Protein AF-A0A133XSH2-F1 (afdb_monomer_lite)

Organism: NCBI:txid1393034

Foldseek 3Di:
DPDDPFFEQFQCSLVVCVVVVHQGQEYFEQNPRHDPVSVVVLVCLQVVVVVVVVVVVVVVVDDDDDDPDDDDPRDRYHYDHDDPPDPDGRVLVVLVVVCVVQPPDAAQAEAEPQQDDDPVSNVVVLVSCLVVVQNFYWYDDPFKIKTKAAPNHHFKDWAAQLLAFWWKFKAAQWAPKFKAKDQKPDGDDRDGHDHRDDPRGGIGRHDRGIMMGTPHHIMIMITGNDDPPPDPDDDDDDDDDDDDDDCPPVVVLVVVLVVLLVLLCVLCVVPDPVLSVVVSVVLVVQQVVVVVVVDDSVVSSVVCPHSNVNSVVSVVVVVVVDPDDDPVVVVVVVVCCVVVVVCPVPLLVVLLVLLVVLLVLLVVLQVQLVLLQCVQPDDDPVSVPDQDDDPDPDGRHHPVSNVRSNVSSVVSNVSSVVSVVVSVVVVVVVVVVVVVVVVVVD

Radius of gyration: 37.98 Å; chains: 1; bounding box: 89×61×126 Å

Sequence (442 aa):
MAKADFVVAVDRGADRLMDIHQIPDAFVGDADTVSSAAYQWLRDKSDEVDKSVESARNSAAVEGDPVEGQHVEGKPVEFALFSPKKDYTDLGLACDFVEQRFTNTTIDLSVCCASAGRADHFLSVFGVLAHYAHLCPILFDDAYECRILSPTGRAAWALDEAAQSHTFSAVALAENTYVSESGFEWNVDNLHLPVLLDRGISNRVMTRSATIRCECGICAAFLHILEHTEGLSDMNTHFDDTNVGVGGADEKLDQQLENYLAEVDHYLRHMPVSEKTDIFSELKSSFYERLRHGQKPQDIIAEMGSPRLLAMQYLGTNVVEHKGFSFKRLLMLVSFYSAAAISWMALIPTTAILSFSMYLSAGISVLAGFLGFLRGFVYLSVLENARIMVFMHEEITGLPALFIGLVFGAVFVVLGMLSWKATIIMVRFFQDQAWRLHHEEM

pLDDT: mean 78.92, std 19.04, range [25.8, 98.69]

Secondary structure (DSSP, 8-state):
----SS-EEETTHHHHHHHTT---SEEEE-SSSS-HHHHHHHHHHHHHHHHHHHHHHHHTTS------------PPPEEEE--TT-SS-HHHHHHHHHHHHTTTS----EEES-SSS-HHHHHHHHHHHHHTGGG--EEE-SSEEEEEE-TTS--EEE--GGGTT-EEEEEESSTTEEEEEESBSS-EEEEEE-BTSSTT-SEEB-STT-EEEEEES-EEEEEE-S-----SS-----------SSTTTHHHHHHHHHHHHHHHHHHTTTS-HHHHHHHHHHHHHHHHHHHHTT--HHHHHHHH--HHHHHHHHHHHHHHH--PPPHHHHHHHHHHHHHHHHHHHHHHHHHHHHHHHHHHHHHHHHHHHHHHHHHTT---HHHHS-----SSSS---SHHHHHHHHHHHHHHHHHHHHHHHHHHHHHHHHHHHHHHHHHH--

Structure (mmCIF, N/CA/C/O backbone):
data_AF-A0A133XSH2-F1
#
_entry.id   AF-A0A133XSH2-F1
#
loop_
_atom_site.group_PDB
_atom_site.id
_atom_site.type_symbol
_atom_site.label_atom_id
_atom_site.label_alt_id
_atom_site.label_comp_id
_atom_site.label_asym_id
_atom_site.label_entity_id
_atom_site.label_seq_id
_atom_site.pdbx_PDB_ins_code
_atom_site.Cartn_x
_atom_site.Cartn_y
_atom_site.Cartn_z
_atom_site.occupancy
_atom_site.B_iso_or_equiv
_atom_site.auth_seq_id
_atom_site.auth_comp_id
_atom_site.auth_asym_id
_atom_site.auth_atom_id
_atom_site.pdbx_PDB_model_num
ATOM 1 N N . MET A 1 1 ? -15.550 -5.358 17.454 1.00 46.16 1 MET A N 1
ATOM 2 C CA . MET A 1 1 ? -15.769 -5.029 16.031 1.00 46.16 1 MET A CA 1
ATOM 3 C C . MET A 1 1 ? -17.219 -4.633 15.832 1.00 46.16 1 MET A C 1
ATOM 5 O O . MET A 1 1 ? -18.084 -5.244 16.454 1.00 46.16 1 MET A O 1
ATOM 9 N N . ALA A 1 2 ? -17.487 -3.615 15.010 1.00 52.50 2 ALA A N 1
ATOM 10 C CA . ALA A 1 2 ? -18.832 -3.396 14.485 1.00 52.50 2 ALA A CA 1
ATOM 11 C C . ALA A 1 2 ? -19.319 -4.685 13.798 1.00 52.50 2 ALA A C 1
ATOM 13 O O . ALA A 1 2 ? -18.508 -5.482 13.322 1.00 52.50 2 ALA A O 1
ATOM 14 N N . LYS A 1 3 ? -20.630 -4.926 13.792 1.00 72.38 3 LYS A N 1
ATOM 15 C CA . LYS A 1 3 ? -21.194 -6.108 13.139 1.00 72.38 3 LYS A CA 1
ATOM 16 C C . LYS A 1 3 ? -20.937 -5.992 11.632 1.00 72.38 3 LYS A C 1
ATOM 18 O O . LYS A 1 3 ? -21.518 -5.122 10.998 1.00 72.38 3 LYS A O 1
ATOM 23 N N . ALA A 1 4 ? -20.045 -6.823 11.097 1.00 85.44 4 ALA A N 1
ATOM 24 C CA . ALA A 1 4 ? -19.811 -6.909 9.661 1.00 85.44 4 ALA A CA 1
ATOM 25 C C . ALA A 1 4 ? -20.980 -7.642 8.990 1.00 85.44 4 ALA A C 1
ATOM 27 O O . ALA A 1 4 ? -21.466 -8.643 9.522 1.00 85.44 4 ALA A O 1
ATOM 28 N N . ASP A 1 5 ? -21.420 -7.146 7.834 1.00 91.56 5 ASP A N 1
ATOM 29 C CA . ASP A 1 5 ? -22.475 -7.785 7.038 1.00 91.56 5 ASP A CA 1
ATOM 30 C C . ASP A 1 5 ? -21.958 -8.988 6.235 1.00 91.56 5 ASP A C 1
ATOM 32 O O . ASP A 1 5 ? -22.734 -9.880 5.889 1.00 91.56 5 ASP A O 1
ATOM 36 N N . PHE A 1 6 ? -20.656 -8.998 5.932 1.00 93.19 6 PHE A N 1
ATOM 37 C CA . PHE A 1 6 ? -19.971 -10.059 5.201 1.00 93.19 6 PHE A CA 1
ATOM 38 C C . PHE A 1 6 ? -18.504 -10.138 5.636 1.00 93.19 6 PHE A C 1
ATOM 40 O O . PHE A 1 6 ? -17.815 -9.117 5.690 1.00 93.19 6 PHE A O 1
ATOM 47 N N . VAL A 1 7 ? -18.021 -11.338 5.950 1.00 94.81 7 VAL A N 1
ATOM 48 C CA . VAL A 1 7 ? -16.677 -11.577 6.491 1.00 94.81 7 VAL A CA 1
ATOM 49 C C . VAL A 1 7 ? -15.854 -12.405 5.511 1.00 94.81 7 VAL A C 1
ATOM 51 O O . VAL A 1 7 ? -16.223 -13.528 5.171 1.00 94.81 7 VAL A O 1
ATOM 54 N N . VAL A 1 8 ? -14.703 -11.871 5.100 1.00 95.19 8 VAL A N 1
ATOM 55 C CA . VAL A 1 8 ? -13.746 -12.560 4.224 1.00 95.19 8 VAL A CA 1
ATOM 56 C C . VAL A 1 8 ? -12.502 -12.941 5.017 1.00 95.19 8 VAL A C 1
ATOM 58 O O . VAL A 1 8 ? -11.818 -12.081 5.568 1.00 95.19 8 VAL A O 1
ATOM 61 N N . ALA A 1 9 ? -12.193 -14.232 5.053 1.00 94.81 9 ALA A N 1
ATOM 62 C CA . ALA A 1 9 ? -10.917 -14.742 5.521 1.00 94.81 9 ALA A CA 1
ATOM 63 C C . ALA A 1 9 ? -9.888 -14.666 4.388 1.00 94.81 9 ALA A C 1
ATOM 65 O O . ALA A 1 9 ? -10.121 -15.213 3.310 1.00 94.81 9 ALA A O 1
ATOM 66 N N . VAL A 1 10 ? -8.750 -14.025 4.646 1.00 93.25 10 VAL A N 1
ATOM 67 C CA . VAL A 1 10 ? -7.626 -13.931 3.704 1.00 93.25 10 VAL A CA 1
ATOM 68 C C . VAL A 1 10 ? -6.399 -14.552 4.351 1.00 93.25 10 VAL A C 1
ATOM 70 O O . VAL A 1 10 ? -6.048 -14.161 5.466 1.00 93.25 10 VAL A O 1
ATOM 73 N N . ASP A 1 11 ? -5.763 -15.516 3.685 1.00 89.62 11 ASP A N 1
ATOM 74 C CA . ASP A 1 11 ? -4.599 -16.247 4.207 1.00 89.62 11 ASP A CA 1
ATOM 75 C C . ASP A 1 11 ? -4.797 -16.686 5.675 1.00 89.62 11 ASP A C 1
ATOM 77 O O . ASP A 1 11 ? -5.862 -17.178 6.064 1.00 89.62 11 ASP A O 1
ATOM 81 N N . ARG A 1 12 ? -3.791 -16.454 6.528 1.00 90.00 12 ARG A N 1
ATOM 82 C CA . ARG A 1 12 ? -3.810 -16.714 7.977 1.00 90.00 12 ARG A CA 1
ATOM 83 C C . ARG A 1 12 ? -4.871 -15.934 8.753 1.00 90.00 12 ARG A C 1
ATOM 85 O O . ARG A 1 12 ? -5.058 -16.178 9.944 1.00 90.00 12 ARG A O 1
ATOM 92 N N . GLY A 1 13 ? -5.601 -15.025 8.111 1.00 90.75 13 GLY A N 1
ATOM 93 C CA . GLY A 1 13 ? -6.844 -14.489 8.661 1.00 90.75 13 GLY A CA 1
ATOM 94 C C . GLY A 1 13 ? -7.845 -15.601 8.996 1.00 90.75 13 GLY A C 1
ATOM 95 O O . GLY A 1 13 ? -8.573 -15.484 9.978 1.00 90.75 13 GLY A O 1
ATOM 96 N N . ALA A 1 14 ? -7.817 -16.721 8.263 1.00 91.69 14 ALA A N 1
ATOM 97 C CA . ALA A 1 14 ? -8.597 -17.915 8.586 1.00 91.69 14 ALA A CA 1
ATOM 98 C C . ALA A 1 14 ? -8.265 -18.488 9.974 1.00 91.69 14 ALA A C 1
ATOM 100 O O . ALA A 1 14 ? -9.175 -18.827 10.728 1.00 91.69 14 ALA A O 1
ATOM 101 N N . ASP A 1 15 ? -6.981 -18.555 10.335 1.00 91.75 15 ASP A N 1
ATOM 102 C CA . ASP A 1 15 ? -6.544 -19.022 11.653 1.00 91.75 15 ASP A CA 1
ATOM 103 C C . ASP A 1 15 ? -7.073 -18.111 12.768 1.00 91.75 15 ASP A C 1
ATOM 105 O O . ASP A 1 15 ? -7.593 -18.589 13.773 1.00 91.75 15 ASP A O 1
ATOM 109 N N . ARG A 1 16 ? -7.032 -16.790 12.557 1.00 91.25 16 ARG A N 1
ATOM 110 C CA . ARG A 1 16 ? -7.549 -15.814 13.530 1.00 91.25 16 ARG A CA 1
ATOM 111 C C . ARG A 1 16 ? -9.050 -15.917 13.732 1.00 91.25 16 ARG A C 1
ATOM 113 O O . ARG A 1 16 ? -9.518 -15.831 14.863 1.00 91.25 16 ARG A O 1
ATOM 120 N N . LEU A 1 17 ? -9.796 -16.129 12.656 1.00 92.06 17 LEU A N 1
ATOM 121 C CA . LEU A 1 17 ? -11.236 -16.345 12.723 1.00 92.06 17 LEU A CA 1
ATOM 122 C C . LEU A 1 17 ? -11.588 -17.666 13.421 1.00 92.06 17 LEU A C 1
ATOM 124 O O . LEU A 1 17 ? -12.532 -17.707 14.212 1.00 92.06 17 LEU A O 1
ATOM 128 N N . MET A 1 18 ? -10.790 -18.716 13.204 1.00 91.38 18 MET A N 1
ATOM 129 C CA . MET A 1 18 ? -10.926 -19.984 13.923 1.00 91.38 18 MET A CA 1
ATOM 130 C C . MET A 1 18 ? -10.692 -19.810 15.432 1.00 91.38 18 MET A C 1
ATOM 132 O O . MET A 1 18 ? -11.494 -20.319 16.221 1.00 91.38 18 MET A O 1
ATOM 136 N N . ASP A 1 19 ? -9.650 -19.066 15.826 1.00 91.19 19 ASP A N 1
ATOM 137 C CA . ASP A 1 19 ? -9.294 -18.797 17.231 1.00 91.19 19 ASP A CA 1
ATOM 138 C C . ASP A 1 19 ? -10.444 -18.132 18.006 1.00 91.19 19 ASP A C 1
ATOM 140 O O . ASP A 1 19 ? -10.671 -18.438 19.176 1.00 91.19 19 ASP A O 1
ATOM 144 N N . ILE A 1 20 ? -11.192 -17.237 17.352 1.00 91.19 20 ILE A N 1
ATOM 145 C CA . ILE A 1 20 ? -12.337 -16.532 17.954 1.00 91.19 20 ILE A CA 1
ATOM 146 C C . ILE A 1 20 ? -13.687 -17.194 17.649 1.00 91.19 20 ILE A C 1
ATOM 148 O O . ILE A 1 20 ? -14.735 -16.641 17.982 1.00 91.19 20 ILE A O 1
ATOM 152 N N . HIS A 1 21 ? -13.673 -18.370 17.016 1.00 89.38 21 HIS A N 1
ATOM 153 C CA . HIS A 1 21 ? -14.860 -19.129 16.616 1.00 89.38 21 HIS A CA 1
ATOM 154 C C . HIS A 1 21 ? -15.852 -18.345 15.736 1.00 89.38 21 HIS A C 1
ATOM 156 O O . HIS A 1 21 ? -17.062 -18.581 15.787 1.00 89.38 21 HIS A O 1
ATOM 162 N N . GLN A 1 22 ? -15.350 -17.433 14.904 1.00 89.81 22 GLN A N 1
ATOM 163 C CA . GLN A 1 22 ? -16.153 -16.675 13.950 1.00 89.81 22 GLN A CA 1
ATOM 164 C C . GLN A 1 22 ? -16.032 -17.302 12.563 1.00 89.81 22 GLN A C 1
ATOM 166 O O . GLN A 1 22 ? -14.970 -17.265 11.959 1.00 89.81 22 GLN A O 1
ATOM 171 N N . ILE A 1 23 ? -17.119 -17.860 12.035 1.00 90.88 23 ILE A N 1
ATOM 172 C CA . ILE A 1 23 ? -17.121 -18.471 10.698 1.00 90.88 23 ILE A CA 1
ATOM 173 C C . ILE A 1 23 ? -17.152 -17.351 9.637 1.00 90.88 23 ILE A C 1
ATOM 175 O O . ILE A 1 23 ? -18.054 -16.512 9.707 1.00 90.88 23 ILE A O 1
ATOM 179 N N . PRO A 1 24 ? -16.200 -17.299 8.683 1.00 93.31 24 PRO A N 1
ATOM 180 C CA . PRO A 1 24 ? -16.261 -16.354 7.569 1.00 93.31 24 PRO A CA 1
ATOM 181 C C . PRO A 1 24 ? -17.342 -16.742 6.557 1.00 93.31 24 PRO A C 1
ATOM 183 O O . PRO A 1 24 ? -17.652 -17.919 6.393 1.00 93.31 24 PRO A O 1
ATOM 186 N N . ASP A 1 25 ? -17.848 -15.767 5.807 1.00 93.62 25 ASP A N 1
ATOM 187 C CA . ASP A 1 25 ? -18.713 -16.027 4.655 1.00 93.62 25 ASP A CA 1
ATOM 188 C C . ASP A 1 25 ? -17.911 -16.512 3.438 1.00 93.62 25 ASP A C 1
ATOM 190 O O . ASP A 1 25 ? -18.409 -17.310 2.645 1.00 93.62 25 ASP A O 1
ATOM 194 N N . ALA A 1 26 ? -16.662 -16.055 3.291 1.00 93.12 26 ALA A N 1
ATOM 195 C CA . ALA A 1 26 ? -15.774 -16.477 2.212 1.00 93.12 26 ALA A CA 1
ATOM 196 C C . ALA A 1 26 ? -14.319 -16.640 2.666 1.00 93.12 26 ALA A C 1
ATOM 198 O O . ALA A 1 26 ? -13.839 -15.915 3.535 1.00 93.12 26 ALA A O 1
ATOM 199 N N . PHE A 1 27 ? -13.600 -17.556 2.024 1.00 93.62 27 PHE A N 1
ATOM 200 C CA . PHE A 1 27 ? -12.149 -17.677 2.083 1.00 93.62 27 PHE A CA 1
ATOM 201 C C . PHE A 1 27 ? -11.543 -17.326 0.721 1.00 93.62 27 PHE A C 1
ATOM 203 O O . PHE A 1 27 ? -11.897 -17.929 -0.296 1.00 93.62 27 PHE A O 1
ATOM 210 N N . VAL A 1 28 ? -10.608 -16.379 0.717 1.00 91.06 28 VAL A N 1
ATOM 211 C CA . VAL A 1 28 ? -9.865 -15.933 -0.464 1.00 91.06 28 VAL A CA 1
ATOM 212 C C . VAL A 1 28 ? -8.384 -16.175 -0.206 1.00 91.06 28 VAL A C 1
ATOM 214 O O . VAL A 1 28 ? -7.825 -15.664 0.762 1.00 91.06 28 VAL A O 1
ATOM 217 N N . GLY A 1 29 ? -7.743 -16.960 -1.064 1.00 87.12 29 GLY A N 1
ATOM 218 C CA . GLY A 1 29 ? -6.316 -17.229 -0.928 1.00 87.12 29 GLY A CA 1
ATOM 219 C C . GLY A 1 29 ? -5.837 -18.390 -1.783 1.00 87.12 29 GLY A C 1
ATOM 220 O O . GLY A 1 29 ? -6.619 -19.038 -2.478 1.00 87.12 29 GLY A O 1
ATOM 221 N N . ASP A 1 30 ? -4.552 -18.711 -1.712 1.00 81.81 30 ASP A N 1
ATOM 222 C CA . ASP A 1 30 ? -4.018 -19.976 -2.248 1.00 81.81 30 ASP A CA 1
ATOM 223 C C . ASP A 1 30 ? -3.947 -21.104 -1.200 1.00 81.81 30 ASP A C 1
ATOM 225 O O . ASP A 1 30 ? -3.683 -22.259 -1.545 1.00 81.81 30 ASP A O 1
ATOM 229 N N . ALA A 1 31 ? -4.263 -20.776 0.058 1.00 81.81 31 ALA A N 1
ATOM 230 C CA . ALA A 1 31 ? -4.275 -21.668 1.212 1.00 81.81 31 ALA A CA 1
ATOM 231 C C . ALA A 1 31 ? -2.913 -22.288 1.576 1.00 81.81 31 ALA A C 1
ATOM 233 O O . ALA A 1 31 ? -2.882 -23.260 2.333 1.00 81.81 31 ALA A O 1
ATOM 234 N N . ASP A 1 32 ? -1.794 -21.749 1.085 1.00 79.75 32 ASP A N 1
ATOM 235 C CA . ASP A 1 32 ? -0.467 -22.297 1.386 1.00 79.75 32 ASP A CA 1
ATOM 236 C C . ASP A 1 32 ? 0.062 -21.872 2.772 1.00 79.75 32 ASP A C 1
ATOM 238 O O . ASP A 1 32 ? 0.813 -22.610 3.417 1.00 79.75 32 ASP A O 1
ATOM 242 N N . THR A 1 33 ? -0.381 -20.712 3.264 1.00 82.62 33 THR A N 1
ATOM 243 C CA . THR A 1 33 ? 0.024 -20.139 4.554 1.00 82.62 33 THR A CA 1
ATOM 244 C C . THR A 1 33 ? -0.918 -20.477 5.708 1.00 82.62 33 THR A C 1
ATOM 246 O O . THR A 1 33 ? -0.522 -20.305 6.869 1.00 82.62 33 THR A O 1
ATOM 249 N N . VAL A 1 34 ? -2.129 -20.951 5.401 1.00 87.38 34 VAL A N 1
ATOM 250 C CA . VAL A 1 34 ? -3.186 -21.315 6.359 1.00 87.38 34 VAL A CA 1
ATOM 251 C C . VAL A 1 34 ? -2.823 -22.611 7.077 1.00 87.38 34 VAL A C 1
ATOM 253 O O . VAL A 1 34 ? -2.323 -23.551 6.455 1.00 87.38 34 VAL A O 1
ATOM 256 N N . SER A 1 35 ? -3.084 -22.711 8.386 1.00 89.12 35 SER A N 1
ATOM 257 C CA . SER A 1 35 ? -2.835 -23.980 9.080 1.00 89.12 35 SER A CA 1
ATOM 258 C C . SER A 1 35 ? -3.748 -25.095 8.567 1.00 89.12 35 SER A C 1
ATOM 260 O O . SER A 1 35 ? -4.901 -24.879 8.190 1.00 89.12 35 SER A O 1
ATOM 262 N N . SER A 1 36 ? -3.266 -26.340 8.613 1.00 88.00 36 SER A N 1
ATOM 263 C CA . SER A 1 36 ? -4.082 -27.496 8.220 1.00 88.00 36 SER A CA 1
ATOM 264 C C . SER A 1 36 ? -5.360 -27.621 9.056 1.00 88.00 36 SER A C 1
ATOM 266 O O . SER A 1 36 ? -6.371 -28.085 8.538 1.00 88.00 36 SER A O 1
ATOM 268 N N . ALA A 1 37 ? -5.324 -27.186 10.322 1.00 90.31 37 ALA A N 1
ATOM 269 C CA . ALA A 1 37 ? -6.485 -27.172 11.206 1.00 90.31 37 ALA A CA 1
ATOM 270 C C . ALA A 1 37 ? -7.528 -26.143 10.748 1.00 90.31 37 ALA A C 1
ATOM 272 O O . ALA A 1 37 ? -8.689 -26.503 10.571 1.00 90.31 37 ALA A O 1
ATOM 273 N N . ALA A 1 38 ? -7.112 -24.901 10.481 1.00 89.75 38 ALA A N 1
ATOM 274 C CA . ALA A 1 38 ? -8.009 -23.858 9.990 1.00 89.75 38 ALA A CA 1
ATOM 275 C C . ALA A 1 38 ? -8.571 -24.193 8.603 1.00 89.75 38 ALA A C 1
ATOM 277 O O . ALA A 1 38 ? -9.764 -24.025 8.360 1.00 89.75 38 ALA A O 1
ATOM 278 N N . TYR A 1 39 ? -7.750 -24.746 7.709 1.00 88.31 39 TYR A N 1
ATOM 279 C CA . TYR A 1 39 ? -8.210 -25.164 6.387 1.00 88.31 39 TYR A CA 1
ATOM 280 C C . TYR A 1 39 ? -9.260 -26.282 6.458 1.00 88.31 39 TYR A C 1
ATOM 282 O O . TYR A 1 39 ? -10.280 -26.213 5.772 1.00 88.31 39 TYR A O 1
ATOM 290 N N . GLN A 1 40 ? -9.040 -27.301 7.300 1.00 89.06 40 GLN A N 1
ATOM 291 C CA . GLN A 1 40 ? -10.029 -28.360 7.534 1.00 89.06 40 GLN A CA 1
ATOM 292 C C . GLN A 1 40 ? -11.305 -27.802 8.159 1.00 89.06 40 GLN A C 1
ATOM 294 O O . GLN A 1 40 ? -12.390 -28.104 7.680 1.00 89.06 40 GLN A O 1
ATOM 299 N N . TRP A 1 41 ? -11.178 -26.921 9.149 1.00 91.25 41 TRP A N 1
ATOM 300 C CA . TRP A 1 41 ? -12.316 -26.261 9.778 1.00 91.25 41 TRP A CA 1
ATOM 301 C C . TRP A 1 41 ? -13.180 -25.488 8.767 1.00 91.25 41 TRP A C 1
ATOM 303 O O . TRP A 1 41 ? -14.401 -25.637 8.776 1.00 91.25 41 TRP A O 1
ATOM 313 N N . LEU A 1 42 ? -12.578 -24.734 7.839 1.00 90.19 42 LEU A N 1
ATOM 314 C CA . LEU A 1 42 ? -13.322 -24.056 6.767 1.00 90.19 42 LEU A CA 1
ATOM 315 C C . LEU A 1 42 ? -14.037 -25.047 5.835 1.00 90.19 42 LEU A C 1
ATOM 317 O O . LEU A 1 42 ? -15.176 -24.805 5.431 1.00 90.19 42 LEU A O 1
ATOM 321 N N . ARG A 1 43 ? -13.384 -26.167 5.490 1.00 88.38 43 ARG A N 1
ATOM 322 C CA . ARG A 1 43 ? -13.971 -27.222 4.647 1.00 88.38 43 ARG A CA 1
ATOM 323 C C . ARG A 1 43 ? -15.151 -27.901 5.327 1.00 88.38 43 ARG A C 1
ATOM 325 O O . ARG A 1 43 ? -16.207 -28.002 4.713 1.00 88.38 43 ARG A O 1
ATOM 332 N N . ASP A 1 44 ? -15.004 -28.265 6.596 1.00 87.44 44 ASP A N 1
ATOM 333 C CA . ASP A 1 44 ? -16.071 -28.875 7.386 1.00 87.44 44 ASP A CA 1
ATOM 334 C C . ASP A 1 44 ? -17.295 -27.955 7.451 1.00 87.44 44 ASP A C 1
ATOM 336 O O . ASP A 1 44 ? -18.422 -28.416 7.287 1.00 87.44 44 ASP A O 1
ATOM 340 N N . LYS A 1 45 ? -17.094 -26.638 7.604 1.00 84.94 45 LYS A N 1
ATOM 341 C CA . LYS A 1 45 ? -18.192 -25.656 7.607 1.00 84.94 45 LYS A CA 1
ATOM 342 C C . LYS A 1 45 ? -18.841 -25.429 6.248 1.00 84.94 45 LYS A C 1
ATOM 344 O O . LYS A 1 45 ? -20.022 -25.098 6.200 1.00 84.94 45 LYS A O 1
ATOM 349 N N . SER A 1 46 ? -18.117 -25.641 5.157 1.00 79.94 46 SER A N 1
ATOM 350 C CA . SER A 1 46 ? -18.699 -25.665 3.813 1.00 79.94 46 SER A CA 1
ATOM 351 C C . SER A 1 46 ? -19.554 -26.930 3.612 1.00 79.94 46 SER A C 1
ATOM 353 O O . SER A 1 46 ? -20.728 -26.842 3.250 1.00 79.94 46 SER A O 1
ATOM 355 N N . ASP A 1 47 ? -19.014 -28.099 3.978 1.00 74.69 47 ASP A N 1
ATOM 356 C CA . ASP A 1 47 ? -19.634 -29.415 3.766 1.00 74.69 47 ASP A CA 1
ATOM 357 C C . ASP A 1 47 ? -20.820 -29.710 4.713 1.00 74.69 47 ASP A C 1
ATOM 359 O O . ASP A 1 47 ? -21.767 -30.409 4.337 1.00 74.69 47 ASP A O 1
ATOM 363 N N . GLU A 1 48 ? -20.782 -29.226 5.962 1.00 68.12 48 GLU A N 1
ATOM 364 C CA . GLU A 1 48 ? -21.881 -29.348 6.939 1.00 68.12 48 GLU A CA 1
ATOM 365 C C . GLU A 1 48 ? -23.168 -28.710 6.401 1.00 68.12 48 GLU A C 1
ATOM 367 O O . GLU A 1 48 ? -24.265 -29.255 6.576 1.00 68.12 48 GLU A O 1
ATOM 372 N N . VAL A 1 49 ? -23.032 -27.584 5.699 1.00 58.06 49 VAL A N 1
ATOM 373 C CA . VAL A 1 49 ? -24.163 -26.854 5.137 1.00 58.06 49 VAL A CA 1
ATOM 374 C C . VAL A 1 49 ? -24.715 -27.565 3.905 1.00 58.06 49 VAL A C 1
ATOM 376 O O . VAL A 1 49 ? -25.929 -27.755 3.839 1.00 58.06 49 VAL A O 1
ATOM 379 N N . ASP A 1 50 ? -23.869 -28.062 2.999 1.00 59.38 50 ASP A N 1
ATOM 380 C CA . ASP A 1 50 ? -24.318 -28.840 1.833 1.00 59.38 50 ASP A CA 1
ATOM 381 C C . ASP A 1 50 ? -25.135 -30.073 2.249 1.00 59.38 50 ASP A C 1
ATOM 383 O O . ASP A 1 50 ? -26.229 -30.310 1.728 1.00 59.38 50 ASP A O 1
ATOM 387 N N . LYS A 1 51 ? -24.683 -30.799 3.280 1.00 59.34 51 LYS A N 1
ATOM 388 C CA . LYS A 1 51 ? -25.425 -31.941 3.844 1.00 59.34 51 LYS A CA 1
ATOM 389 C C . LYS A 1 51 ? -26.743 -31.522 4.498 1.00 59.34 51 LYS A C 1
ATOM 391 O O . LYS A 1 51 ? -27.727 -32.259 4.412 1.00 59.34 51 LYS A O 1
ATOM 396 N N . SER A 1 52 ? -26.792 -30.356 5.145 1.00 58.66 52 SER A N 1
ATOM 397 C CA . SER A 1 52 ? -28.022 -29.823 5.747 1.00 58.66 52 SER A CA 1
ATOM 398 C C . SER A 1 52 ? -29.055 -29.411 4.687 1.00 58.66 52 SER A C 1
ATOM 400 O O . SER A 1 52 ? -30.238 -29.724 4.827 1.00 58.66 52 SER A O 1
ATOM 402 N N . VAL A 1 53 ? -28.606 -28.807 3.581 1.00 57.84 53 VAL A N 1
ATOM 403 C CA . VAL A 1 53 ? -29.436 -28.396 2.440 1.00 57.84 53 VAL A CA 1
ATOM 404 C C . VAL A 1 53 ? -29.940 -29.616 1.671 1.00 57.84 53 VAL A C 1
ATOM 406 O O . VAL A 1 53 ? -31.105 -29.662 1.276 1.00 57.84 53 VAL A O 1
ATOM 409 N N . GLU A 1 54 ? -29.100 -30.635 1.491 1.00 55.72 54 GLU A N 1
ATOM 410 C CA . GLU A 1 54 ? -29.480 -31.898 0.858 1.00 55.72 54 GLU A CA 1
ATOM 411 C C . GLU A 1 54 ? -30.467 -32.699 1.725 1.00 55.72 54 GLU A C 1
ATOM 413 O O . GLU A 1 54 ? -31.467 -33.209 1.220 1.00 55.72 54 GLU A O 1
ATOM 418 N N . SER A 1 55 ? -30.267 -32.723 3.047 1.00 55.78 55 SER A N 1
ATOM 419 C CA . SER A 1 55 ? -31.209 -33.318 4.004 1.00 55.78 55 SER A CA 1
ATOM 420 C C . SER A 1 55 ? -32.561 -32.589 4.025 1.00 55.78 55 SER A C 1
ATOM 422 O O . SER A 1 55 ? -33.602 -33.240 3.951 1.00 55.78 55 SER A O 1
ATOM 424 N N . ALA A 1 56 ? -32.566 -31.248 4.031 1.00 55.41 56 ALA A N 1
ATOM 425 C CA . ALA A 1 56 ? -33.781 -30.429 3.968 1.00 55.41 56 ALA A CA 1
ATOM 426 C C . ALA A 1 56 ? -34.541 -30.582 2.636 1.00 55.41 56 ALA A C 1
ATOM 428 O O . ALA A 1 56 ? -35.771 -30.618 2.608 1.00 55.41 56 ALA A O 1
ATOM 429 N N . ARG A 1 57 ? -33.822 -30.722 1.514 1.00 49.12 57 ARG A N 1
ATOM 430 C CA . ARG A 1 57 ? -34.416 -31.039 0.205 1.00 49.12 57 ARG A CA 1
ATOM 431 C C . ARG A 1 57 ? -35.051 -32.427 0.177 1.00 49.12 57 ARG A C 1
ATOM 433 O O . ARG A 1 57 ? -36.119 -32.589 -0.408 1.00 49.12 57 ARG A O 1
ATOM 440 N N . ASN A 1 58 ? -34.416 -33.405 0.817 1.00 52.66 58 ASN A N 1
ATOM 441 C CA . ASN A 1 58 ? -34.921 -34.774 0.888 1.00 52.66 58 ASN A CA 1
ATOM 442 C C . ASN A 1 58 ? -36.097 -34.924 1.870 1.00 52.66 58 ASN A C 1
ATOM 444 O O . ASN A 1 58 ? -36.963 -35.766 1.646 1.00 52.66 58 ASN A O 1
ATOM 448 N N . SER A 1 59 ? -36.174 -34.101 2.921 1.00 51.97 59 SER A N 1
ATOM 449 C CA . SER A 1 59 ? -37.300 -34.088 3.866 1.00 51.97 59 SER A CA 1
ATOM 450 C C . SER A 1 59 ? -38.507 -33.281 3.371 1.00 51.97 59 SER A C 1
ATOM 452 O O . SER A 1 59 ? -39.636 -33.655 3.668 1.00 51.97 59 SER A O 1
ATOM 454 N N . ALA A 1 60 ? -38.311 -32.254 2.535 1.00 45.75 60 ALA A N 1
ATOM 455 C CA . ALA A 1 60 ? -39.401 -31.512 1.887 1.00 45.75 60 ALA A CA 1
ATOM 456 C C . ALA A 1 60 ? -40.158 -32.315 0.801 1.00 45.75 60 ALA A C 1
ATOM 458 O O . ALA A 1 60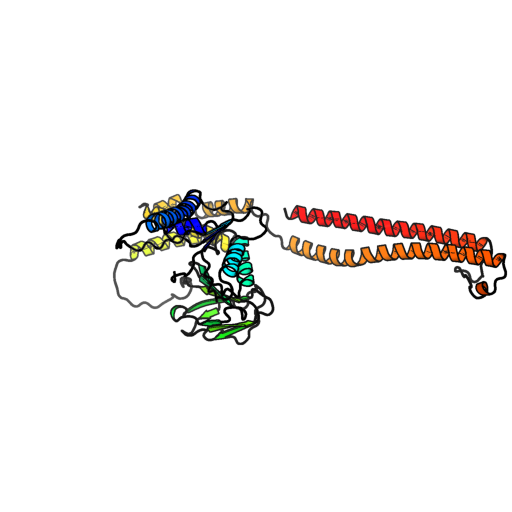 ? -41.178 -31.854 0.289 1.00 45.75 60 ALA A O 1
ATOM 459 N N . ALA A 1 61 ? -39.685 -33.517 0.447 1.00 44.72 61 ALA A N 1
ATOM 460 C CA . ALA A 1 61 ? -40.355 -34.436 -0.476 1.00 44.72 61 ALA A CA 1
ATOM 461 C C . ALA A 1 61 ? -41.405 -35.348 0.200 1.00 44.72 61 ALA A C 1
ATOM 463 O O . ALA A 1 61 ? -42.009 -36.185 -0.472 1.00 44.72 61 ALA A O 1
ATOM 464 N N . VAL A 1 62 ? -41.643 -35.199 1.508 1.00 45.00 62 VAL A N 1
ATOM 465 C CA . VAL A 1 62 ? -42.666 -35.944 2.255 1.00 45.00 62 VAL A CA 1
ATOM 466 C C . VAL A 1 62 ? -43.539 -34.945 3.020 1.00 45.00 62 VAL A C 1
ATOM 468 O O . VAL A 1 62 ? -43.050 -34.209 3.870 1.00 45.00 62 VAL A O 1
ATOM 471 N N . GLU A 1 63 ? -44.829 -34.883 2.681 1.00 35.28 63 GLU A N 1
ATOM 472 C CA . GLU A 1 63 ? -45.821 -34.016 3.335 1.00 35.28 63 GLU A CA 1
ATOM 473 C C . GLU A 1 63 ? -45.956 -34.300 4.845 1.00 35.28 63 GLU A C 1
ATOM 475 O O . GLU A 1 63 ? -46.103 -35.458 5.241 1.00 35.28 63 GLU A O 1
ATOM 480 N N . GLY A 1 64 ? -46.035 -33.235 5.661 1.00 31.03 64 GLY A N 1
ATOM 481 C CA . GLY A 1 64 ? -46.714 -33.255 6.968 1.00 31.03 64 GLY A CA 1
ATOM 482 C C . GLY A 1 64 ? -46.024 -32.520 8.131 1.00 31.03 64 GLY A C 1
ATOM 483 O O . GLY A 1 64 ? -45.188 -33.109 8.801 1.00 31.03 64 GLY A O 1
ATOM 484 N N . ASP A 1 65 ? -46.502 -31.299 8.411 1.00 25.80 65 ASP A N 1
ATOM 485 C CA . ASP A 1 65 ? -46.485 -30.517 9.672 1.00 25.80 65 ASP A CA 1
ATOM 486 C C . ASP A 1 65 ? -45.163 -30.059 10.354 1.00 25.80 65 ASP A C 1
ATOM 488 O O . ASP A 1 65 ? -44.110 -30.681 10.221 1.00 25.80 65 ASP A O 1
ATOM 492 N N . PRO A 1 66 ? -45.189 -28.901 11.066 1.00 30.31 66 PRO A N 1
ATOM 493 C CA . PRO A 1 66 ? -44.001 -28.094 11.333 1.00 30.31 66 PRO A CA 1
ATOM 494 C C . PRO A 1 66 ? -43.243 -28.552 12.581 1.00 30.31 66 PRO A C 1
ATOM 496 O O . PRO A 1 66 ? -43.801 -28.668 13.672 1.00 30.31 66 PRO A O 1
ATOM 499 N N . VAL A 1 67 ? -41.931 -28.731 12.432 1.00 31.92 67 VAL A N 1
ATOM 500 C CA . VAL A 1 67 ? -41.006 -28.893 13.556 1.00 31.92 67 VAL A CA 1
ATOM 501 C C . VAL A 1 67 ? -40.507 -27.510 13.965 1.00 31.92 67 VAL A C 1
ATOM 503 O O . VAL A 1 67 ? -39.738 -26.869 13.252 1.00 31.92 67 VAL A O 1
ATOM 506 N N . GLU A 1 68 ? -40.964 -27.051 15.126 1.00 35.81 68 GLU A N 1
ATOM 507 C CA . GLU A 1 68 ? -40.426 -25.887 15.822 1.00 35.81 68 GLU A CA 1
ATOM 508 C C . GLU A 1 68 ? -39.036 -26.264 16.367 1.00 35.81 68 GLU A C 1
ATOM 510 O O . GLU A 1 68 ? -38.900 -27.037 17.316 1.00 35.81 68 GLU A O 1
ATOM 515 N N . GLY A 1 69 ? -37.987 -25.791 15.690 1.00 28.06 69 GLY A N 1
ATOM 516 C CA . GLY A 1 69 ? -36.590 -26.109 15.971 1.00 28.06 69 GLY A CA 1
ATOM 517 C C . GLY A 1 69 ? -35.694 -24.916 15.646 1.00 28.06 69 GLY A C 1
ATOM 518 O O . GLY A 1 69 ? -35.859 -24.256 14.626 1.00 28.06 69 GLY A O 1
ATOM 519 N N . GLN A 1 70 ? -34.795 -24.613 16.574 1.00 30.06 70 GLN A N 1
ATOM 520 C CA . GLN A 1 70 ? -33.948 -23.424 16.663 1.00 30.06 70 GLN A CA 1
ATOM 521 C C . GLN A 1 70 ? -33.238 -23.039 15.350 1.00 30.06 70 GLN A C 1
ATOM 523 O O . GLN A 1 70 ? -32.628 -23.876 14.689 1.00 30.06 70 GLN A O 1
ATOM 528 N N . HIS A 1 71 ? -33.274 -21.741 15.019 1.00 29.91 71 HIS A N 1
ATOM 529 C CA . HIS A 1 71 ? -32.465 -21.126 13.963 1.00 29.91 71 HIS A CA 1
ATOM 530 C C . HIS A 1 71 ? -30.970 -21.399 14.191 1.00 29.91 71 HIS A C 1
ATOM 532 O O . HIS A 1 71 ? -30.372 -20.855 15.118 1.00 29.91 71 HIS A O 1
ATOM 538 N N . VAL A 1 72 ? -30.361 -22.177 13.299 1.00 39.34 72 VAL A N 1
ATOM 539 C CA . VAL A 1 72 ? -28.925 -22.120 13.012 1.00 39.34 72 VAL A CA 1
ATOM 540 C C . VAL A 1 72 ? -28.808 -21.770 11.530 1.00 39.34 72 VAL A C 1
ATOM 542 O O . VAL A 1 72 ? -28.745 -22.644 10.672 1.00 39.34 72 VAL A O 1
ATOM 545 N N . GLU A 1 73 ? -28.875 -20.476 11.212 1.00 36.41 73 GLU A N 1
ATOM 546 C CA . GLU A 1 73 ? -28.543 -19.976 9.874 1.00 36.41 73 GLU A CA 1
ATOM 547 C C . GLU A 1 73 ? -27.018 -20.025 9.704 1.00 36.41 73 GLU A C 1
ATOM 549 O O . GLU A 1 73 ? -26.312 -19.085 10.056 1.00 36.41 73 GLU A O 1
ATOM 554 N N . GLY A 1 74 ? -26.492 -21.141 9.202 1.00 48.09 74 GLY A N 1
ATOM 555 C CA . GLY A 1 74 ? -25.120 -21.218 8.701 1.00 48.09 74 GLY A CA 1
ATOM 556 C C . GLY A 1 74 ? -25.144 -21.186 7.179 1.00 48.09 74 GLY A C 1
ATOM 557 O O . GLY A 1 74 ? -25.571 -22.157 6.561 1.00 48.09 74 GLY A O 1
ATOM 558 N N . LYS A 1 75 ? -24.728 -20.077 6.559 1.00 59.34 75 LYS A N 1
ATOM 559 C CA . LYS A 1 75 ? -24.422 -20.068 5.119 1.00 59.34 75 LYS A CA 1
ATOM 560 C C . LYS A 1 75 ? -23.126 -20.863 4.885 1.00 59.34 75 LYS A C 1
ATOM 562 O O . LYS A 1 75 ? -22.254 -20.827 5.754 1.00 59.34 75 LYS A O 1
ATOM 567 N N . PRO A 1 76 ? -22.989 -21.587 3.759 1.00 77.88 76 PRO A N 1
ATOM 568 C CA . PRO A 1 76 ? -21.751 -22.297 3.454 1.00 77.88 76 PRO A CA 1
ATOM 569 C C . PRO A 1 76 ? -20.621 -21.289 3.229 1.00 77.88 76 PRO A C 1
ATOM 571 O O . PRO A 1 76 ? -20.848 -20.245 2.615 1.00 77.88 76 PRO A O 1
ATOM 574 N N . VAL A 1 77 ? -19.410 -21.621 3.687 1.00 84.69 77 VAL A N 1
ATOM 575 C CA . VAL A 1 77 ? -18.215 -20.817 3.393 1.00 84.69 77 VAL A CA 1
ATOM 576 C C . VAL A 1 77 ? -17.910 -20.917 1.898 1.00 84.69 77 VAL A C 1
ATOM 578 O O . VAL A 1 77 ? -17.689 -22.018 1.380 1.00 84.69 77 VAL A O 1
ATOM 581 N N . GLU A 1 78 ? -17.892 -19.776 1.209 1.00 89.81 78 GLU A N 1
ATOM 582 C CA . GLU A 1 78 ? -17.517 -19.663 -0.202 1.00 89.81 78 GLU A CA 1
ATOM 583 C C . GLU A 1 78 ? -15.988 -19.711 -0.358 1.00 89.81 78 GLU A C 1
ATOM 585 O O . GLU A 1 78 ? -15.257 -19.111 0.423 1.00 89.81 78 GLU A O 1
ATOM 590 N N . PHE A 1 79 ? -15.476 -20.415 -1.370 1.00 87.50 79 PHE A N 1
ATOM 591 C CA . PHE A 1 79 ? -14.033 -20.516 -1.620 1.00 87.50 79 PHE A CA 1
ATOM 592 C C . PHE A 1 79 ? -13.651 -19.849 -2.942 1.00 87.50 79 PHE A C 1
ATOM 594 O O . PHE A 1 79 ? -14.053 -20.312 -4.010 1.00 87.50 79 PHE A O 1
ATOM 601 N N . ALA A 1 80 ? -12.782 -18.842 -2.872 1.00 86.81 80 ALA A N 1
ATOM 602 C CA . ALA A 1 80 ? -12.075 -18.274 -4.014 1.00 86.81 80 ALA A CA 1
ATOM 603 C C . ALA A 1 80 ? -10.591 -18.660 -3.921 1.00 86.81 80 ALA A C 1
ATOM 605 O O . ALA A 1 80 ? -9.789 -17.989 -3.269 1.00 86.81 80 ALA A O 1
ATOM 606 N N . LEU A 1 81 ? -10.244 -19.796 -4.535 1.00 85.75 81 LEU A N 1
ATOM 607 C CA . LEU A 1 81 ? -8.891 -20.353 -4.490 1.00 85.75 81 LEU A CA 1
ATOM 608 C C . LEU A 1 81 ? -8.059 -19.923 -5.696 1.00 85.75 81 LEU A C 1
ATOM 610 O O . LEU A 1 81 ? -8.485 -20.075 -6.843 1.00 85.75 81 LEU A O 1
ATOM 614 N N . PHE A 1 82 ? -6.840 -19.468 -5.426 1.00 81.44 82 PHE A N 1
ATOM 615 C CA . PHE A 1 82 ? -5.897 -19.010 -6.442 1.00 81.44 82 PHE A CA 1
ATOM 616 C C . PHE A 1 82 ? -4.607 -19.838 -6.441 1.00 81.44 82 PHE A C 1
ATOM 618 O O . PHE A 1 82 ? -4.318 -20.595 -5.521 1.00 81.44 82 PHE A O 1
ATOM 625 N N . SER A 1 83 ? -3.827 -19.728 -7.518 1.00 74.75 83 SER A N 1
ATOM 626 C CA . SER A 1 83 ? -2.523 -20.396 -7.630 1.00 74.75 83 SER A CA 1
ATOM 627 C C . SER A 1 83 ? -1.469 -19.682 -6.774 1.00 74.75 83 SER A C 1
ATOM 629 O O . SER A 1 83 ? -1.346 -18.472 -6.928 1.00 74.75 83 SER A O 1
ATOM 631 N N . PRO A 1 84 ? -0.598 -20.384 -6.025 1.00 65.81 84 PRO A N 1
ATOM 632 C CA . PRO A 1 84 ? 0.514 -19.752 -5.300 1.00 65.81 84 PRO A CA 1
ATOM 633 C C . PRO A 1 84 ? 1.536 -19.020 -6.189 1.00 65.81 84 PRO A C 1
ATOM 635 O O . PRO A 1 84 ? 2.372 -18.265 -5.712 1.00 65.81 84 PRO A O 1
ATOM 638 N N . LYS A 1 85 ? 1.513 -19.258 -7.508 1.00 64.06 85 LYS A N 1
ATOM 639 C CA . LYS A 1 85 ? 2.417 -18.627 -8.493 1.00 64.06 85 LYS A CA 1
ATOM 640 C C . LYS A 1 85 ? 1.790 -17.415 -9.191 1.00 64.06 85 LYS A C 1
ATOM 642 O O . LYS A 1 85 ? 2.108 -17.143 -10.345 1.00 64.06 85 LYS A O 1
ATOM 647 N N . LYS A 1 86 ? 0.814 -16.786 -8.546 1.00 76.69 86 LYS A N 1
ATOM 648 C CA . LYS A 1 86 ? 0.111 -15.598 -9.036 1.00 76.69 86 LYS A CA 1
ATOM 649 C C . LYS A 1 86 ? 0.945 -14.338 -8.777 1.00 76.69 86 LYS A C 1
ATOM 651 O O . LYS A 1 86 ? 1.660 -14.267 -7.784 1.00 76.69 86 LYS A O 1
ATOM 656 N N . ASP A 1 87 ? 0.788 -13.328 -9.629 1.00 77.94 87 ASP A N 1
ATOM 657 C CA . ASP A 1 87 ? 1.501 -12.044 -9.514 1.00 77.94 87 ASP A CA 1
ATOM 658 C C . ASP A 1 87 ? 0.703 -10.991 -8.709 1.00 77.94 87 ASP A C 1
ATOM 660 O O . ASP A 1 87 ? 0.843 -9.788 -8.926 1.00 77.94 87 ASP A O 1
ATOM 664 N N . TYR A 1 88 ? -0.162 -11.436 -7.788 1.00 80.38 88 TYR A N 1
ATOM 665 C CA . TYR A 1 88 ? -1.057 -10.585 -6.993 1.00 80.38 88 TYR A CA 1
ATOM 666 C C . TYR A 1 88 ? -1.071 -11.017 -5.525 1.00 80.38 88 TYR A C 1
ATOM 668 O O . TYR A 1 88 ? -0.984 -12.208 -5.227 1.00 80.38 88 TYR A O 1
ATOM 676 N N . THR A 1 89 ? -1.221 -10.055 -4.611 1.00 88.06 89 THR A N 1
ATOM 677 C CA . THR A 1 89 ? -1.400 -10.341 -3.180 1.00 88.06 89 THR A CA 1
ATOM 678 C C . THR A 1 89 ? -2.815 -10.842 -2.900 1.00 88.06 89 THR A C 1
ATOM 680 O O . THR A 1 89 ? -3.773 -10.418 -3.551 1.00 88.06 89 THR A O 1
ATOM 683 N N . ASP A 1 90 ? -2.973 -11.698 -1.892 1.00 88.94 90 ASP A N 1
ATOM 684 C CA . ASP A 1 90 ? -4.285 -12.233 -1.508 1.00 88.94 90 ASP A CA 1
ATOM 685 C C . ASP A 1 90 ? -5.251 -11.156 -1.001 1.00 88.94 90 ASP A C 1
ATOM 687 O O . ASP A 1 90 ? -6.446 -11.226 -1.279 1.00 88.94 90 ASP A O 1
ATOM 691 N N . LEU A 1 91 ? -4.743 -10.087 -0.372 1.00 93.38 91 LEU A N 1
ATOM 692 C CA . LEU A 1 91 ? -5.554 -8.909 -0.040 1.00 93.38 91 LEU A CA 1
ATOM 693 C C . LEU A 1 91 ? -6.115 -8.220 -1.296 1.00 93.38 91 LEU A C 1
ATOM 695 O O . LEU A 1 91 ? -7.275 -7.813 -1.303 1.00 93.38 91 LEU A O 1
ATOM 699 N N . GLY A 1 92 ? -5.311 -8.091 -2.357 1.00 92.75 92 GLY A N 1
ATOM 700 C CA . GLY A 1 92 ? -5.768 -7.525 -3.628 1.00 92.75 92 GLY A CA 1
ATOM 701 C C . GLY A 1 92 ? -6.874 -8.369 -4.258 1.00 92.75 92 GLY A C 1
ATOM 702 O O . GLY A 1 92 ? -7.914 -7.835 -4.631 1.00 92.75 92 GLY A O 1
ATOM 703 N N . LEU A 1 93 ? -6.693 -9.692 -4.267 1.00 91.69 93 LEU A N 1
ATOM 704 C CA . LEU A 1 93 ? -7.694 -10.640 -4.769 1.00 91.69 93 LEU A CA 1
ATOM 705 C C . LEU A 1 93 ? -8.970 -10.647 -3.926 1.00 91.69 93 LEU A C 1
ATOM 707 O O . LEU A 1 93 ? -10.059 -10.848 -4.457 1.00 91.69 93 LEU A O 1
ATOM 711 N N . ALA A 1 94 ? -8.857 -10.410 -2.619 1.00 94.31 94 ALA A N 1
ATOM 712 C CA . ALA A 1 94 ? -10.015 -10.277 -1.746 1.00 94.31 94 ALA A CA 1
ATOM 713 C C . ALA A 1 94 ? -10.812 -9.007 -2.064 1.00 94.31 94 ALA A C 1
ATOM 715 O O . ALA A 1 94 ? -12.041 -9.048 -2.070 1.00 94.31 94 ALA A O 1
ATOM 716 N N . CYS A 1 95 ? -10.134 -7.901 -2.388 1.00 95.06 95 CYS A N 1
ATOM 717 C CA . CYS A 1 95 ? -10.795 -6.680 -2.847 1.00 95.06 95 CYS A CA 1
ATOM 718 C C . CYS A 1 95 ? -11.511 -6.904 -4.190 1.00 95.06 95 CYS A C 1
ATOM 720 O O . CYS A 1 95 ? -12.688 -6.562 -4.300 1.00 95.06 95 CYS A O 1
ATOM 722 N N . ASP A 1 96 ? -10.852 -7.557 -5.156 1.00 93.12 96 ASP A N 1
ATOM 723 C CA . ASP A 1 96 ? -11.458 -7.955 -6.437 1.00 93.12 96 ASP A CA 1
ATOM 724 C C . ASP A 1 96 ? -12.704 -8.827 -6.230 1.00 93.12 96 ASP A C 1
ATOM 726 O O . ASP A 1 96 ? -13.758 -8.596 -6.827 1.00 93.12 96 ASP A O 1
ATOM 730 N N . PHE A 1 97 ? -12.593 -9.835 -5.361 1.00 92.62 97 PHE A N 1
ATOM 731 C CA . PHE A 1 97 ? -13.688 -10.738 -5.024 1.00 92.62 97 PHE A CA 1
ATOM 732 C C . PHE A 1 97 ? -14.886 -9.968 -4.456 1.00 92.62 97 PHE A C 1
ATOM 734 O O . PHE A 1 97 ? -16.013 -10.140 -4.924 1.00 92.62 97 PHE A O 1
ATOM 741 N N . VAL A 1 98 ? -14.650 -9.083 -3.484 1.00 93.50 98 VAL A N 1
ATOM 742 C CA . VAL A 1 98 ? -15.696 -8.271 -2.848 1.00 93.50 98 VAL A CA 1
ATOM 743 C C . VAL A 1 98 ? -16.350 -7.315 -3.852 1.00 93.50 98 VAL A C 1
ATOM 745 O O . VAL A 1 98 ? -17.578 -7.226 -3.897 1.00 93.50 98 VAL A O 1
ATOM 748 N N . GLU A 1 99 ? -15.571 -6.644 -4.698 1.00 91.31 99 GLU A N 1
ATOM 749 C CA . GLU A 1 99 ? -16.091 -5.722 -5.715 1.00 91.31 99 GLU A CA 1
ATOM 750 C C . GLU A 1 99 ? -16.991 -6.433 -6.739 1.00 91.31 99 GLU A C 1
ATOM 752 O O . GLU A 1 99 ? -18.098 -5.973 -7.050 1.00 91.31 99 GLU A O 1
ATOM 757 N N . GLN A 1 100 ? -16.552 -7.591 -7.235 1.00 90.00 100 GLN A N 1
ATOM 758 C CA . GLN A 1 100 ? -17.335 -8.402 -8.169 1.00 90.00 100 GLN A CA 1
ATOM 759 C C . GLN A 1 100 ? -18.600 -8.958 -7.511 1.00 90.00 100 GLN A C 1
ATOM 761 O O . GLN A 1 100 ? -19.650 -9.057 -8.148 1.00 90.00 100 GLN A O 1
ATOM 766 N N . ARG A 1 101 ? -18.523 -9.304 -6.224 1.00 89.94 101 ARG A N 1
ATOM 767 C CA . ARG A 1 101 ? -19.636 -9.890 -5.474 1.00 89.94 101 ARG A CA 1
ATOM 768 C C . ARG A 1 101 ? -20.740 -8.886 -5.158 1.00 89.94 101 ARG A C 1
ATOM 770 O O . ARG A 1 101 ? -21.917 -9.263 -5.164 1.00 89.94 101 ARG A O 1
ATOM 777 N N . PHE A 1 102 ? -20.367 -7.643 -4.864 1.00 91.69 102 PHE A N 1
ATOM 778 C CA . PHE A 1 102 ? -21.261 -6.579 -4.401 1.00 91.69 102 PHE A CA 1
ATOM 779 C C . PHE A 1 102 ? -21.318 -5.404 -5.385 1.00 91.69 102 PHE A C 1
ATOM 781 O O . PHE A 1 102 ? -21.344 -4.235 -5.000 1.00 91.69 102 PHE A O 1
ATOM 788 N N . THR A 1 103 ? -21.380 -5.706 -6.683 1.00 87.75 103 THR A N 1
ATOM 789 C CA . THR A 1 103 ? -21.468 -4.687 -7.735 1.00 87.75 103 THR A CA 1
ATOM 790 C C . THR A 1 103 ? -22.660 -3.745 -7.516 1.00 87.75 103 THR A C 1
ATOM 792 O O . THR A 1 103 ? -23.763 -4.181 -7.185 1.00 87.75 103 THR A O 1
ATOM 795 N N . ASN A 1 104 ? -22.454 -2.443 -7.743 1.00 85.75 104 ASN A N 1
ATOM 796 C CA . ASN A 1 104 ? -23.440 -1.369 -7.528 1.00 85.75 104 ASN A CA 1
ATOM 797 C C . ASN A 1 104 ? -23.915 -1.201 -6.072 1.00 85.75 104 ASN A C 1
ATOM 799 O O . ASN A 1 104 ? -24.947 -0.572 -5.837 1.00 85.75 104 ASN A O 1
ATOM 803 N N . THR A 1 105 ? -23.181 -1.747 -5.103 1.00 90.19 105 THR A N 1
ATOM 804 C CA . THR A 1 105 ? -23.427 -1.529 -3.675 1.00 90.19 105 THR A CA 1
ATOM 805 C C . THR A 1 105 ? -22.322 -0.646 -3.111 1.00 90.19 105 THR A C 1
ATOM 807 O O . THR A 1 105 ? -21.160 -0.796 -3.480 1.00 90.19 105 THR A O 1
ATOM 810 N N . THR A 1 106 ? -22.667 0.287 -2.225 1.00 89.94 106 THR A N 1
ATOM 811 C CA . THR A 1 106 ? -21.656 1.024 -1.459 1.00 89.94 106 THR A CA 1
ATOM 812 C C . THR A 1 106 ? -21.040 0.081 -0.435 1.00 89.94 106 THR A C 1
ATOM 814 O O . THR A 1 106 ? -21.764 -0.516 0.359 1.00 89.94 106 THR A O 1
ATOM 817 N N . ILE A 1 107 ? -19.717 -0.049 -0.458 1.00 94.19 107 ILE A N 1
ATOM 818 C CA . ILE A 1 107 ? -18.966 -0.926 0.440 1.00 94.19 107 ILE A CA 1
ATOM 819 C C . ILE A 1 107 ? -18.183 -0.056 1.422 1.00 94.19 107 ILE A C 1
ATOM 821 O O . ILE A 1 107 ? -17.555 0.919 1.013 1.00 94.19 107 ILE A O 1
ATOM 825 N N . ASP A 1 108 ? -18.223 -0.426 2.702 1.00 93.94 108 ASP A N 1
ATOM 826 C CA . ASP A 1 108 ? -17.337 0.089 3.745 1.00 93.94 108 ASP A CA 1
ATOM 827 C C . ASP A 1 108 ? -16.350 -1.023 4.132 1.00 93.94 108 ASP A C 1
ATOM 829 O O . ASP A 1 108 ? -16.598 -1.825 5.036 1.00 93.94 108 ASP A O 1
ATOM 833 N N . LEU A 1 109 ? -15.237 -1.113 3.400 1.00 96.44 109 LEU A N 1
ATOM 834 C CA . LEU A 1 109 ? -14.259 -2.187 3.570 1.00 96.44 109 LEU A CA 1
ATOM 835 C C . LEU A 1 109 ? -13.469 -2.011 4.874 1.00 96.44 109 LEU A C 1
ATOM 837 O O . LEU A 1 109 ? -12.682 -1.078 5.008 1.00 96.44 109 LEU A O 1
ATOM 841 N N . SER A 1 110 ? -13.636 -2.939 5.816 1.00 96.06 110 SER A N 1
ATOM 842 C CA . SER A 1 110 ? -12.824 -3.010 7.038 1.00 96.06 110 SER A CA 1
ATOM 843 C C . SER A 1 110 ? -11.741 -4.075 6.893 1.00 96.06 110 SER A C 1
ATOM 845 O O . SER A 1 110 ? -12.042 -5.234 6.617 1.00 96.06 110 SER A O 1
ATOM 847 N N . VAL A 1 111 ? -10.486 -3.683 7.092 1.00 95.56 111 VAL A N 1
ATOM 848 C CA . VAL A 1 111 ? -9.301 -4.537 6.978 1.00 95.56 111 VAL A CA 1
ATOM 849 C C . VAL A 1 111 ? -8.612 -4.603 8.333 1.00 95.56 111 VAL A C 1
ATOM 851 O O . VAL A 1 111 ? -8.413 -3.584 8.991 1.00 95.56 111 VAL A O 1
ATOM 854 N N . CYS A 1 112 ? -8.244 -5.804 8.762 1.00 92.38 112 CYS A N 1
ATOM 855 C CA . CYS A 1 112 ? -7.551 -6.046 10.025 1.00 92.38 112 CYS A CA 1
ATOM 856 C C . CYS A 1 112 ? -6.393 -7.017 9.794 1.00 92.38 112 CYS A C 1
ATOM 858 O O . CYS A 1 112 ? -6.365 -7.720 8.784 1.00 92.38 112 CYS A O 1
ATOM 860 N N . CYS A 1 113 ? -5.445 -7.068 10.733 1.00 87.31 113 CYS A N 1
ATOM 861 C CA . CYS A 1 113 ? -4.294 -7.979 10.677 1.00 87.31 113 CYS A CA 1
ATOM 862 C C . CYS A 1 113 ? -3.427 -7.829 9.407 1.00 87.31 113 CYS A C 1
ATOM 864 O O . CYS A 1 113 ? -2.768 -8.782 8.997 1.00 87.31 113 CYS A O 1
ATOM 866 N N . ALA A 1 114 ? -3.413 -6.640 8.794 1.00 88.88 114 ALA A N 1
ATOM 867 C CA . ALA A 1 114 ? -2.671 -6.352 7.560 1.00 88.88 114 ALA A CA 1
ATOM 868 C C . ALA A 1 114 ? -1.421 -5.472 7.794 1.00 88.88 114 ALA A C 1
ATOM 870 O O . ALA A 1 114 ? -0.710 -5.117 6.861 1.00 88.88 114 ALA A O 1
ATOM 871 N N . SER A 1 115 ? -1.153 -5.107 9.043 1.00 79.81 115 SER A N 1
ATOM 872 C CA . SER A 1 115 ? -0.178 -4.091 9.458 1.00 79.81 115 SER A CA 1
ATOM 873 C C . SER A 1 115 ? 1.159 -4.643 9.973 1.00 79.81 115 SER A C 1
ATOM 875 O O . SER A 1 115 ? 2.107 -3.883 10.155 1.00 79.81 115 SER A O 1
ATOM 877 N N . ALA A 1 116 ? 1.253 -5.953 10.214 1.00 72.62 116 ALA A N 1
ATOM 878 C CA . ALA A 1 116 ? 2.392 -6.589 10.876 1.00 72.62 116 ALA A CA 1
ATOM 879 C C . ALA A 1 116 ? 3.195 -7.515 9.944 1.00 72.62 116 ALA A C 1
ATOM 881 O O . ALA A 1 116 ? 2.724 -7.954 8.894 1.00 72.62 116 ALA A O 1
ATOM 882 N N . GLY A 1 117 ? 4.409 -7.874 10.369 1.00 77.75 117 GLY A N 1
ATOM 883 C CA . GLY A 1 117 ? 5.276 -8.812 9.658 1.00 77.75 117 GLY A CA 1
ATOM 884 C C . GLY A 1 117 ? 6.306 -8.106 8.781 1.00 77.75 117 GLY A C 1
ATOM 885 O O . GLY A 1 117 ? 7.069 -7.273 9.262 1.00 77.75 117 GLY A O 1
ATOM 886 N N . ARG A 1 118 ? 6.386 -8.481 7.501 1.00 81.06 118 ARG A N 1
ATOM 887 C CA . ARG A 1 118 ? 7.404 -7.936 6.596 1.00 81.06 118 ARG A CA 1
ATOM 888 C C . ARG A 1 118 ? 7.046 -6.516 6.149 1.00 81.06 118 ARG A C 1
ATOM 890 O O . ARG A 1 118 ? 5.920 -6.260 5.727 1.00 81.06 118 ARG A O 1
ATOM 897 N N . ALA A 1 119 ? 8.025 -5.614 6.178 1.00 86.25 119 ALA A N 1
ATOM 898 C CA . ALA A 1 119 ? 7.823 -4.200 5.860 1.00 86.25 119 ALA A CA 1
ATOM 899 C C . ALA A 1 119 ? 7.334 -3.949 4.420 1.00 86.25 119 ALA A C 1
ATOM 901 O O . ALA A 1 119 ? 6.533 -3.047 4.187 1.00 86.25 119 ALA A O 1
ATOM 902 N N . ASP A 1 120 ? 7.778 -4.754 3.455 1.00 83.75 120 ASP A N 1
ATOM 903 C CA . ASP A 1 120 ? 7.337 -4.671 2.060 1.00 83.75 120 ASP A CA 1
ATOM 904 C C . ASP A 1 120 ? 5.866 -5.077 1.892 1.00 83.75 120 ASP A C 1
ATOM 906 O O . ASP A 1 120 ? 5.117 -4.400 1.188 1.00 83.75 120 ASP A O 1
ATOM 910 N N . HIS A 1 121 ? 5.426 -6.123 2.600 1.00 84.62 121 HIS A N 1
ATOM 911 C CA . HIS A 1 121 ? 4.015 -6.510 2.646 1.00 84.62 121 HIS A CA 1
ATOM 912 C C . HIS A 1 121 ? 3.168 -5.402 3.273 1.00 84.62 121 HIS A C 1
ATOM 914 O O . HIS A 1 121 ? 2.172 -4.998 2.675 1.00 84.62 121 HIS A O 1
ATOM 920 N N . PHE A 1 122 ? 3.590 -4.865 4.419 1.00 89.31 122 PHE A N 1
ATOM 921 C CA . PHE A 1 122 ? 2.875 -3.775 5.080 1.00 89.31 122 PHE A CA 1
ATOM 922 C C . PHE A 1 122 ? 2.731 -2.544 4.174 1.00 89.31 122 PHE A C 1
ATOM 924 O O . PHE A 1 122 ? 1.632 -2.018 4.011 1.00 89.31 122 PHE A O 1
ATOM 931 N N . LEU A 1 123 ? 3.808 -2.119 3.508 1.00 91.69 123 LEU A N 1
ATOM 932 C CA . LEU A 1 123 ? 3.747 -0.995 2.574 1.00 91.69 123 LEU A CA 1
ATOM 933 C C . LEU A 1 123 ? 2.800 -1.276 1.395 1.00 91.69 123 LEU A C 1
ATOM 935 O O . LEU A 1 123 ? 2.050 -0.390 0.979 1.00 91.69 123 LEU A O 1
ATOM 939 N N . SER A 1 124 ? 2.803 -2.508 0.874 1.00 92.12 124 SER A N 1
ATOM 940 C CA . SER A 1 124 ? 1.937 -2.901 -0.243 1.00 92.12 124 SER A CA 1
ATOM 941 C C . SER A 1 124 ? 0.445 -2.786 0.082 1.00 92.12 124 SER A C 1
ATOM 943 O O . SER A 1 124 ? -0.340 -2.481 -0.815 1.00 92.12 124 SER A O 1
ATOM 945 N N . VAL A 1 125 ? 0.052 -2.937 1.355 1.00 95.38 125 VAL A N 1
ATOM 946 C CA . VAL A 1 125 ? -1.341 -2.776 1.797 1.00 95.38 125 VAL A CA 1
ATOM 947 C C . VAL A 1 125 ? -1.853 -1.389 1.451 1.00 95.38 125 VAL A C 1
ATOM 949 O O . VAL A 1 125 ? -2.899 -1.281 0.824 1.00 95.38 125 VAL A O 1
ATOM 952 N N . PHE A 1 126 ? -1.105 -0.326 1.749 1.00 96.50 126 PHE A N 1
ATOM 953 C CA . PHE A 1 126 ? -1.535 1.032 1.400 1.00 96.50 126 PHE A CA 1
ATOM 954 C C . PHE A 1 126 ? -1.673 1.231 -0.111 1.00 96.50 126 PHE A C 1
ATOM 956 O O . PHE A 1 126 ? -2.599 1.907 -0.548 1.00 96.50 126 PHE A O 1
ATOM 963 N N . GLY A 1 127 ? -0.805 0.605 -0.911 1.00 96.06 127 GLY A N 1
ATOM 964 C CA . GLY A 1 127 ? -0.933 0.605 -2.370 1.00 96.06 127 GLY A CA 1
ATOM 965 C C . GLY A 1 127 ? -2.220 -0.075 -2.848 1.00 96.06 127 GLY A C 1
ATOM 966 O O . GLY A 1 127 ? -2.938 0.483 -3.676 1.00 96.06 127 GLY A O 1
ATOM 967 N N . VAL A 1 128 ? -2.548 -1.242 -2.286 1.00 96.69 128 VAL A N 1
ATOM 968 C CA . VAL A 1 128 ? -3.791 -1.973 -2.588 1.00 96.69 128 VAL A CA 1
ATOM 969 C C . VAL A 1 128 ? -5.013 -1.167 -2.148 1.00 96.69 128 VAL A C 1
ATOM 971 O O . VAL A 1 128 ? -5.921 -0.947 -2.944 1.00 96.69 128 VAL A O 1
ATOM 974 N N . LEU A 1 129 ? -5.037 -0.656 -0.916 1.00 97.38 129 LEU A N 1
ATOM 975 C CA . LEU A 1 129 ? -6.178 0.117 -0.420 1.00 97.38 129 LEU A CA 1
ATOM 976 C C . LEU A 1 129 ? -6.345 1.451 -1.165 1.00 97.38 129 LEU A C 1
ATOM 978 O O . LEU A 1 129 ? -7.471 1.903 -1.348 1.00 97.38 129 LEU A O 1
ATOM 982 N N . ALA A 1 130 ? -5.257 2.065 -1.643 1.00 97.75 130 ALA A N 1
ATOM 983 C CA . ALA A 1 130 ? -5.335 3.222 -2.533 1.00 97.75 130 ALA A CA 1
ATOM 984 C C . ALA A 1 130 ? -5.936 2.857 -3.896 1.00 97.75 130 ALA A C 1
ATOM 986 O O . ALA A 1 130 ? -6.773 3.597 -4.407 1.00 97.75 130 ALA A O 1
ATOM 987 N N . HIS A 1 131 ? -5.543 1.718 -4.476 1.00 96.94 131 HIS A N 1
ATOM 988 C CA . HIS A 1 131 ? -6.130 1.230 -5.725 1.00 96.94 131 HIS A CA 1
ATOM 989 C C . HIS A 1 131 ? -7.646 1.018 -5.597 1.00 96.94 131 HIS A C 1
ATOM 991 O O . HIS A 1 131 ? -8.394 1.388 -6.497 1.00 96.94 131 HIS A O 1
ATOM 997 N N . TYR A 1 132 ? -8.092 0.512 -4.443 1.00 96.88 132 TYR A N 1
ATOM 998 C CA . TYR A 1 132 ? -9.497 0.259 -4.118 1.00 96.88 132 TYR A CA 1
ATOM 999 C C . TYR A 1 132 ? -10.140 1.353 -3.243 1.00 96.88 132 TYR A C 1
ATOM 1001 O O . TYR A 1 132 ? -11.024 1.071 -2.432 1.00 96.88 132 TYR A O 1
ATOM 1009 N N . ALA A 1 133 ? -9.725 2.619 -3.379 1.00 97.19 133 ALA A N 1
ATOM 1010 C CA . ALA A 1 133 ? -10.215 3.711 -2.526 1.00 97.19 133 ALA A CA 1
ATOM 1011 C C . ALA A 1 133 ? -11.742 3.935 -2.607 1.00 97.19 133 ALA A C 1
ATOM 1013 O O . ALA A 1 133 ? -12.351 4.422 -1.649 1.00 97.19 133 ALA A O 1
ATOM 1014 N N . HIS A 1 134 ? -12.382 3.551 -3.717 1.00 95.62 134 HIS A N 1
ATOM 1015 C CA . HIS A 1 134 ? -13.840 3.592 -3.892 1.00 95.62 134 HIS A CA 1
ATOM 1016 C C . HIS A 1 134 ? -14.595 2.594 -3.003 1.00 95.62 134 HIS A C 1
ATOM 1018 O O . HIS A 1 134 ? -15.784 2.787 -2.765 1.00 95.62 134 HIS A O 1
ATOM 1024 N N . LEU A 1 135 ? -13.914 1.580 -2.452 1.00 96.62 135 LEU A N 1
ATOM 1025 C CA . LEU A 1 135 ? -14.465 0.639 -1.463 1.00 96.62 135 LEU A CA 1
ATOM 1026 C C . LEU A 1 135 ? -14.435 1.190 -0.022 1.00 96.62 135 LEU A C 1
ATOM 1028 O O . LEU A 1 135 ? -14.628 0.451 0.942 1.00 96.62 135 LEU A O 1
ATOM 1032 N N . CYS A 1 136 ? -14.142 2.485 0.131 1.00 96.88 136 CYS A N 1
ATOM 1033 C CA . CYS A 1 136 ? -14.034 3.205 1.398 1.00 96.88 136 CYS A CA 1
ATOM 1034 C C . CYS A 1 136 ? -13.187 2.505 2.494 1.00 96.88 136 CYS A C 1
ATOM 1036 O O . CYS A 1 136 ? -13.672 2.382 3.630 1.00 96.88 136 CYS A O 1
ATOM 1038 N N . PRO A 1 137 ? -11.934 2.081 2.214 1.00 97.62 137 PRO A N 1
ATOM 1039 C CA . PRO A 1 137 ? -11.166 1.248 3.137 1.00 97.62 137 PRO A CA 1
ATOM 1040 C C . PRO A 1 137 ? -10.885 1.887 4.502 1.00 97.62 137 PRO A C 1
ATOM 1042 O O . PRO A 1 137 ? -10.532 3.068 4.603 1.00 97.62 137 PRO A O 1
ATOM 1045 N N . ILE A 1 138 ? -10.983 1.065 5.545 1.00 96.81 138 ILE A N 1
ATOM 1046 C CA . ILE A 1 138 ? -10.560 1.344 6.917 1.00 96.81 138 ILE A CA 1
ATOM 1047 C C . ILE A 1 138 ? -9.638 0.208 7.355 1.00 96.81 138 ILE A C 1
ATOM 1049 O O . ILE A 1 138 ? -10.041 -0.952 7.358 1.00 96.81 138 ILE A O 1
ATOM 1053 N N . LEU A 1 139 ? -8.406 0.537 7.719 1.00 95.88 139 LEU A N 1
ATOM 1054 C CA . LEU A 1 139 ? -7.445 -0.379 8.313 1.00 95.88 139 LEU A CA 1
ATOM 1055 C C . LEU A 1 139 ? -7.460 -0.196 9.832 1.00 95.88 139 LEU A C 1
ATOM 1057 O O . LEU A 1 139 ? -7.166 0.890 10.333 1.00 95.88 139 LEU A O 1
ATOM 1061 N N . PHE A 1 140 ? -7.778 -1.269 10.546 1.00 92.56 140 PHE A N 1
ATOM 1062 C CA . PHE A 1 140 ? -7.716 -1.326 12.000 1.00 92.56 140 PHE A CA 1
ATOM 1063 C C . PHE A 1 140 ? -6.456 -2.057 12.454 1.00 92.56 140 PHE A C 1
ATOM 1065 O O . PHE A 1 140 ? -6.191 -3.188 12.032 1.00 92.56 140 PHE A O 1
ATOM 1072 N N . ASP A 1 141 ? -5.732 -1.408 13.353 1.00 89.06 141 ASP A N 1
ATOM 1073 C CA . ASP A 1 141 ? -4.632 -1.954 14.132 1.00 89.06 141 ASP A CA 1
ATOM 1074 C C . ASP A 1 141 ? -4.886 -1.666 15.622 1.00 89.06 141 ASP A C 1
ATOM 1076 O O . ASP A 1 141 ? -5.690 -0.797 15.964 1.00 89.06 141 ASP A O 1
ATOM 1080 N N . ASP A 1 142 ? -4.200 -2.376 16.515 1.00 86.62 142 ASP A N 1
ATOM 1081 C CA . ASP A 1 142 ? -4.290 -2.121 17.955 1.00 86.62 142 ASP A CA 1
ATOM 1082 C C . ASP A 1 142 ? -3.807 -0.702 18.308 1.00 86.62 142 ASP A C 1
ATOM 1084 O O . ASP A 1 142 ? -4.308 -0.089 19.250 1.00 86.62 142 ASP A O 1
ATOM 1088 N N . ALA A 1 143 ? -2.847 -0.164 17.546 1.00 88.12 143 ALA A N 1
ATOM 1089 C CA . ALA A 1 143 ? -2.252 1.144 17.798 1.00 88.12 143 ALA A CA 1
ATOM 1090 C C . ALA A 1 143 ? -2.954 2.312 17.095 1.00 88.12 143 ALA A C 1
ATOM 1092 O O . ALA A 1 143 ? -2.809 3.462 17.527 1.00 88.12 143 ALA A O 1
ATOM 1093 N N . TYR A 1 144 ? -3.672 2.058 16.002 1.00 91.75 144 TYR A N 1
ATOM 1094 C CA . TYR A 1 144 ? -4.254 3.114 15.181 1.00 91.75 144 TYR A CA 1
ATOM 1095 C C . TYR A 1 144 ? -5.438 2.639 14.338 1.00 91.75 144 TYR A C 1
ATOM 1097 O O . TYR A 1 144 ? -5.539 1.483 13.934 1.00 91.75 144 TYR A O 1
ATOM 1105 N N . GLU A 1 145 ? -6.290 3.593 13.976 1.00 94.69 145 GLU A N 1
ATOM 1106 C CA . GLU A 1 145 ? -7.247 3.456 12.883 1.00 94.69 145 GLU A CA 1
ATOM 1107 C C . GLU A 1 145 ? -6.764 4.299 11.705 1.00 94.69 145 GLU A C 1
ATOM 1109 O O . GLU A 1 145 ? -6.488 5.492 11.846 1.00 94.69 145 GLU A O 1
ATOM 1114 N N . CYS A 1 146 ? -6.659 3.686 10.530 1.00 97.12 146 CYS A N 1
ATOM 1115 C CA . CYS A 1 146 ? -6.305 4.372 9.297 1.00 97.12 146 CYS A CA 1
ATOM 1116 C C . CYS A 1 146 ? -7.473 4.320 8.311 1.00 97.12 146 CYS A C 1
ATOM 1118 O O . CYS A 1 146 ? -7.970 3.246 7.987 1.00 97.12 146 CYS A O 1
ATOM 1120 N N . ARG A 1 147 ? -7.901 5.468 7.785 1.00 97.94 147 ARG A N 1
ATOM 1121 C CA . ARG A 1 147 ? -8.910 5.550 6.722 1.00 97.94 147 ARG A CA 1
ATOM 1122 C C . ARG A 1 147 ? -8.282 6.024 5.427 1.00 97.94 147 ARG A C 1
ATOM 1124 O O . ARG A 1 147 ? -7.578 7.033 5.413 1.00 97.94 147 ARG A O 1
ATOM 1131 N N . ILE A 1 148 ? -8.599 5.345 4.328 1.00 98.44 148 ILE A N 1
ATOM 1132 C CA . ILE A 1 148 ? -8.250 5.828 2.993 1.00 98.44 148 ILE A CA 1
ATOM 1133 C C . ILE A 1 148 ? -9.331 6.804 2.537 1.00 98.44 148 ILE A C 1
ATOM 1135 O O . ILE A 1 148 ? -10.498 6.439 2.381 1.00 98.44 148 ILE A O 1
ATOM 1139 N N . LEU A 1 149 ? -8.935 8.061 2.355 1.00 98.56 149 LEU A N 1
ATOM 1140 C CA . LEU A 1 149 ? -9.798 9.149 1.931 1.00 98.56 149 LEU A CA 1
ATOM 1141 C C . LEU A 1 149 ? -9.548 9.492 0.463 1.00 98.56 149 LEU A C 1
ATOM 1143 O O . LEU A 1 149 ? -8.412 9.724 0.055 1.00 98.56 149 LEU A O 1
ATOM 1147 N N . SER A 1 150 ? -10.617 9.551 -0.327 1.00 98.06 150 SER A N 1
ATOM 1148 C CA . SER A 1 150 ? -10.589 9.976 -1.728 1.00 98.06 150 SER A CA 1
ATOM 1149 C C . SER A 1 150 ? -11.977 10.455 -2.168 1.00 98.06 150 SER A C 1
ATOM 1151 O O . SER A 1 150 ? -12.975 9.871 -1.737 1.00 98.06 150 SER A O 1
ATOM 1153 N N . PRO A 1 151 ? -12.084 11.444 -3.077 1.00 96.94 151 PRO A N 1
ATOM 1154 C CA . PRO A 1 151 ? -13.361 11.837 -3.681 1.00 96.94 151 PRO A CA 1
ATOM 1155 C C . PRO A 1 151 ? -14.102 10.706 -4.410 1.00 96.94 151 PRO A C 1
ATOM 1157 O O . PRO A 1 151 ? -15.307 10.806 -4.621 1.00 96.94 151 PRO A O 1
ATOM 1160 N N . THR A 1 152 ? -13.390 9.648 -4.812 1.00 94.31 152 THR A N 1
ATOM 1161 C CA . THR A 1 152 ? -13.965 8.469 -5.488 1.00 94.31 152 THR A CA 1
ATOM 1162 C C . THR A 1 152 ? -14.672 7.500 -4.537 1.00 94.31 152 THR A C 1
ATOM 1164 O O . THR A 1 152 ? -15.492 6.705 -4.984 1.00 94.31 152 THR A O 1
ATOM 1167 N N . GLY A 1 153 ? -14.380 7.580 -3.237 1.00 95.12 153 GLY A N 1
ATOM 1168 C CA . GLY A 1 153 ? -15.005 6.788 -2.183 1.00 95.12 153 GLY A CA 1
ATOM 1169 C C . GLY A 1 153 ? -15.376 7.685 -1.009 1.00 95.12 153 GLY A C 1
ATOM 1170 O O . GLY A 1 153 ? -16.204 8.592 -1.130 1.00 95.12 153 GLY A O 1
ATOM 1171 N N . ARG A 1 154 ? -14.739 7.466 0.144 1.00 96.50 154 ARG A N 1
ATOM 1172 C CA . ARG A 1 154 ? -14.943 8.311 1.324 1.00 96.50 154 ARG A CA 1
ATOM 1173 C C . ARG A 1 154 ? -14.083 9.570 1.238 1.00 96.50 154 ARG A C 1
ATOM 1175 O O . ARG A 1 154 ? -12.888 9.524 1.488 1.00 96.50 154 ARG A O 1
ATOM 1182 N N . ALA A 1 155 ? -14.688 10.721 0.962 1.00 97.75 155 ALA A N 1
ATOM 1183 C CA . ALA A 1 155 ? -13.934 11.974 0.837 1.00 97.75 155 ALA A CA 1
ATOM 1184 C C . ALA A 1 155 ? -13.544 12.619 2.180 1.00 97.75 155 ALA A C 1
ATOM 1186 O O . ALA A 1 155 ? -12.637 13.444 2.222 1.00 97.75 155 ALA A O 1
ATOM 1187 N N . ALA A 1 156 ? -14.243 12.310 3.275 1.00 98.00 156 ALA A N 1
ATOM 1188 C CA . ALA A 1 156 ? -14.058 12.998 4.549 1.00 98.00 156 ALA A CA 1
ATOM 1189 C C . ALA A 1 156 ? -14.243 12.071 5.750 1.00 98.00 156 ALA A C 1
ATOM 1191 O O . ALA A 1 156 ? -14.972 11.078 5.686 1.00 98.00 156 ALA A O 1
ATOM 1192 N N . TRP A 1 157 ? -13.619 12.448 6.860 1.00 98.06 157 TRP A N 1
ATOM 1193 C CA . TRP A 1 157 ? -13.764 11.790 8.148 1.00 98.06 157 TRP A CA 1
ATOM 1194 C C . TRP A 1 157 ? -14.029 12.837 9.226 1.00 98.06 157 TRP A C 1
ATOM 1196 O O . TRP A 1 157 ? -13.208 13.720 9.467 1.00 98.06 157 TRP A O 1
ATOM 1206 N N . ALA A 1 158 ? -15.205 12.737 9.849 1.00 97.69 158 ALA A N 1
ATOM 1207 C CA . ALA A 1 158 ? -15.507 13.416 11.099 1.00 97.69 158 ALA A CA 1
ATOM 1208 C C . ALA A 1 158 ? -15.066 12.521 12.259 1.00 97.69 158 ALA A C 1
ATOM 1210 O O . ALA A 1 158 ? -15.553 11.393 12.385 1.00 97.69 158 ALA A O 1
ATOM 1211 N N . LEU A 1 159 ? -14.119 13.015 13.048 1.00 95.19 159 LEU A N 1
ATOM 1212 C CA . LEU A 1 159 ? -13.602 12.332 14.222 1.00 95.19 159 LEU A CA 1
ATOM 1213 C C . LEU A 1 159 ? -14.627 12.404 15.354 1.00 95.19 159 LEU A C 1
ATOM 1215 O O . LEU A 1 159 ? -15.379 13.377 15.467 1.00 95.19 159 LEU A O 1
ATOM 1219 N N . ASP A 1 160 ? -14.679 11.349 16.160 1.00 90.38 160 ASP A N 1
ATOM 1220 C CA . ASP A 1 160 ? -15.552 11.298 17.325 1.00 90.38 160 ASP A CA 1
ATOM 1221 C C . ASP A 1 160 ? -14.969 12.092 18.505 1.00 90.38 160 ASP A C 1
ATOM 1223 O O . ASP A 1 160 ? -13.860 12.629 18.456 1.00 90.38 160 ASP A O 1
ATOM 1227 N N . GLU A 1 161 ? -15.736 12.190 19.593 1.00 88.38 161 GLU A N 1
ATOM 1228 C CA . GLU A 1 161 ? -15.270 12.901 20.786 1.00 88.38 161 GLU A CA 1
ATOM 1229 C C . GLU A 1 161 ? -14.073 12.205 21.457 1.00 88.38 161 GLU A C 1
ATOM 1231 O O . GLU A 1 161 ? -13.288 12.875 22.128 1.00 88.38 161 GLU A O 1
ATOM 1236 N N . ALA A 1 162 ? -13.925 10.886 21.274 1.00 88.75 162 ALA A N 1
ATOM 1237 C CA . ALA A 1 162 ? -12.845 10.092 21.857 1.00 88.75 162 ALA A CA 1
ATOM 1238 C C . ALA A 1 162 ? -11.492 10.377 21.190 1.00 88.75 162 ALA A C 1
ATOM 1240 O O . ALA A 1 162 ? -10.457 10.250 21.837 1.00 88.75 162 ALA A O 1
ATOM 1241 N N . ALA A 1 163 ? -11.494 10.848 19.942 1.00 90.94 163 ALA A N 1
ATOM 1242 C CA . ALA A 1 163 ? -10.293 11.259 19.228 1.00 90.94 163 ALA A CA 1
ATOM 1243 C C . ALA A 1 163 ? -9.616 12.511 19.813 1.00 90.94 163 ALA A C 1
ATOM 1245 O O . ALA A 1 163 ? -8.470 12.788 19.465 1.00 90.94 163 ALA A O 1
ATOM 1246 N N . GLN A 1 164 ? -10.281 13.290 20.679 1.00 91.50 164 GLN A N 1
ATOM 1247 C CA . GLN A 1 164 ? -9.688 14.505 21.247 1.00 91.50 164 GLN A CA 1
ATOM 1248 C C . GLN A 1 164 ? -8.350 14.193 21.944 1.00 91.50 164 GLN A C 1
ATOM 1250 O O . GLN A 1 164 ? -8.210 13.171 22.611 1.00 91.50 164 GLN A O 1
ATOM 1255 N N . SER A 1 165 ? -7.365 15.079 21.771 1.00 89.38 165 SER A N 1
ATOM 1256 C CA . SER A 1 165 ? -5.986 14.980 22.276 1.00 89.38 165 SER A CA 1
ATOM 1257 C C . SER A 1 165 ? -5.093 13.924 21.619 1.00 89.38 165 SER A C 1
ATOM 1259 O O . SER A 1 165 ? -3.872 13.998 21.792 1.00 89.38 165 SER A O 1
ATOM 1261 N N . HIS A 1 166 ? -5.651 13.003 20.832 1.00 90.94 166 HIS A N 1
ATOM 1262 C CA . HIS A 1 166 ? -4.870 11.992 20.129 1.00 90.94 166 HIS A CA 1
ATOM 1263 C C . HIS A 1 166 ? -4.076 12.590 18.962 1.00 90.94 166 HIS A C 1
ATOM 1265 O O . HIS A 1 166 ? -4.422 13.632 18.387 1.00 90.94 166 HIS A O 1
ATOM 1271 N N . THR A 1 167 ? -2.989 11.903 18.617 1.00 95.38 167 THR A N 1
ATOM 1272 C CA . THR A 1 167 ? -2.165 12.231 17.454 1.00 95.38 167 THR A CA 1
ATOM 1273 C C . THR A 1 167 ? -2.887 11.815 16.181 1.00 95.38 167 THR A C 1
ATOM 1275 O O . THR A 1 167 ? -3.445 10.718 16.090 1.00 95.38 167 THR A O 1
ATOM 1278 N N . PHE A 1 168 ? -2.823 12.679 15.177 1.00 97.12 168 PHE A N 1
ATOM 1279 C CA . PHE A 1 168 ? -3.396 12.454 13.865 1.00 97.12 168 PHE A CA 1
ATOM 1280 C C . PHE A 1 168 ? -2.360 12.708 12.773 1.00 97.12 168 PHE A C 1
ATOM 1282 O O . PHE A 1 168 ? -1.625 13.691 12.832 1.00 97.12 168 PHE A O 1
ATOM 1289 N N . SER A 1 169 ? -2.310 11.843 11.764 1.00 97.88 169 SER A N 1
ATOM 1290 C CA . SER A 1 169 ? -1.402 12.004 10.625 1.00 97.88 169 SER A CA 1
ATOM 1291 C C . SER A 1 169 ? -2.140 11.826 9.303 1.00 97.88 169 SER A C 1
ATOM 1293 O O . SER A 1 169 ? -2.940 10.909 9.156 1.00 97.88 169 SER A O 1
ATOM 1295 N N . ALA A 1 170 ? -1.833 12.659 8.316 1.00 98.00 170 ALA A N 1
ATOM 1296 C CA . ALA A 1 170 ? -2.348 12.568 6.956 1.00 98.00 170 ALA A CA 1
ATOM 1297 C C . ALA A 1 170 ? -1.187 12.365 5.975 1.00 98.00 170 ALA A C 1
ATOM 1299 O O . ALA A 1 170 ? -0.262 13.174 5.925 1.00 98.00 170 ALA A O 1
ATOM 1300 N N . VAL A 1 171 ? -1.234 11.287 5.190 1.00 98.31 171 VAL A N 1
ATOM 1301 C CA . VAL A 1 171 ? -0.181 10.911 4.236 1.00 98.31 171 VAL A CA 1
ATOM 1302 C C . VAL A 1 171 ? -0.769 10.763 2.842 1.00 98.31 171 VAL A C 1
ATOM 1304 O O . VAL A 1 171 ? -1.709 10.000 2.630 1.00 98.31 171 VAL A O 1
ATOM 1307 N N . ALA A 1 172 ? -0.192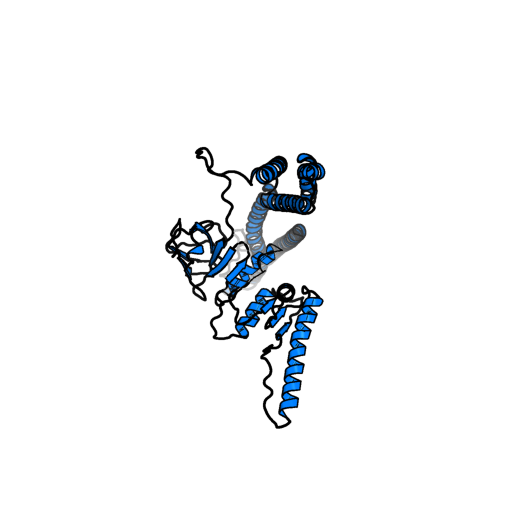 11.452 1.860 1.00 98.25 172 ALA A N 1
ATOM 1308 C CA . ALA A 1 172 ? -0.590 11.286 0.468 1.00 98.25 172 ALA A CA 1
ATOM 1309 C C . ALA A 1 172 ? -0.112 9.945 -0.104 1.00 98.25 172 ALA A C 1
ATOM 1311 O O . ALA A 1 172 ? 1.081 9.635 -0.063 1.00 98.25 172 ALA A O 1
ATOM 1312 N N . LEU A 1 173 ? -1.043 9.200 -0.706 1.00 98.06 173 LEU A N 1
ATOM 1313 C CA . LEU A 1 173 ? -0.781 7.961 -1.447 1.00 98.06 173 LEU A CA 1
ATOM 1314 C C . LEU A 1 173 ? -0.789 8.167 -2.971 1.00 98.06 173 LEU A C 1
ATOM 1316 O O . LEU A 1 173 ? -0.343 7.293 -3.709 1.00 98.06 173 LEU A O 1
ATOM 1320 N N . ALA A 1 174 ? -1.278 9.314 -3.449 1.00 97.94 174 ALA A N 1
ATOM 1321 C CA . ALA A 1 174 ? -1.316 9.673 -4.866 1.00 97.94 174 ALA A CA 1
ATOM 1322 C C . ALA A 1 174 ? -0.841 11.114 -5.098 1.00 97.94 174 ALA A C 1
ATOM 1324 O O . ALA A 1 174 ? -0.940 11.969 -4.213 1.00 97.94 174 ALA A O 1
ATOM 1325 N N . GLU A 1 175 ? -0.331 11.400 -6.296 1.00 95.81 175 GLU A N 1
ATOM 1326 C CA . GLU A 1 175 ? 0.027 12.767 -6.684 1.00 95.81 175 GLU A CA 1
ATOM 1327 C C . GLU A 1 175 ? -1.190 13.698 -6.659 1.00 95.81 175 GLU A C 1
ATOM 1329 O O . GLU A 1 175 ? -2.331 13.260 -6.808 1.00 95.81 175 GLU A O 1
ATOM 1334 N N . ASN A 1 176 ? -0.938 15.003 -6.519 1.00 96.25 176 ASN A N 1
ATOM 1335 C CA . ASN A 1 176 ? -1.984 16.027 -6.458 1.00 96.25 176 ASN A CA 1
ATOM 1336 C C . ASN A 1 176 ? -3.017 15.739 -5.355 1.00 96.25 176 ASN A C 1
ATOM 1338 O O . ASN A 1 176 ? -4.219 15.932 -5.552 1.00 96.25 176 ASN A O 1
ATOM 1342 N N . THR A 1 177 ? -2.542 15.270 -4.197 1.00 98.25 177 THR A N 1
ATOM 1343 C CA . THR A 1 177 ? -3.384 15.074 -3.017 1.00 98.25 177 THR A CA 1
ATOM 1344 C C . THR A 1 177 ? -3.491 16.375 -2.231 1.00 98.25 177 THR A C 1
ATOM 1346 O O . THR A 1 177 ? -2.480 16.958 -1.830 1.00 98.25 177 THR A O 1
ATOM 1349 N N . TYR A 1 178 ? -4.727 16.825 -2.019 1.00 98.50 178 TYR A N 1
ATOM 1350 C CA . TYR A 1 178 ? -5.044 18.042 -1.276 1.00 98.50 178 TYR A CA 1
ATOM 1351 C C . TYR A 1 178 ? -6.000 17.730 -0.133 1.00 98.50 178 TYR A C 1
ATOM 1353 O O . TYR A 1 178 ? -7.003 17.039 -0.339 1.00 98.50 178 TYR A O 1
ATOM 1361 N N . VAL A 1 179 ? -5.696 18.246 1.059 1.00 98.38 179 VAL A N 1
ATOM 1362 C CA . VAL A 1 179 ? -6.511 18.029 2.258 1.00 98.38 179 VAL A CA 1
ATOM 1363 C C . VAL A 1 179 ? -6.875 19.330 2.962 1.00 98.38 179 VAL A C 1
ATOM 1365 O O . VAL A 1 179 ? -6.100 20.286 2.976 1.00 98.38 179 VAL A O 1
ATOM 1368 N N . SER A 1 180 ? -8.046 19.334 3.583 1.00 98.50 180 SER A N 1
ATOM 1369 C CA . SER A 1 180 ? -8.524 20.401 4.457 1.00 98.50 180 SER A CA 1
ATOM 1370 C C . SER A 1 180 ? -8.814 19.805 5.833 1.00 98.50 180 SER A C 1
ATOM 1372 O O . SER A 1 180 ? -9.503 18.789 5.936 1.00 98.50 180 SER A O 1
ATOM 1374 N N . GLU A 1 181 ? -8.298 20.429 6.888 1.00 98.06 181 GLU A N 1
ATOM 1375 C CA . GLU A 1 181 ? -8.408 19.973 8.275 1.00 98.06 181 GLU A CA 1
ATOM 1376 C C . GLU A 1 181 ? -8.965 21.095 9.156 1.00 98.06 181 GLU A C 1
ATOM 1378 O O . GLU A 1 181 ? -8.469 22.225 9.151 1.00 98.06 181 GLU A O 1
ATOM 1383 N N . SER A 1 182 ? -9.994 20.774 9.939 1.00 97.81 182 SER A N 1
ATOM 1384 C CA . SER A 1 182 ? -10.604 21.674 10.918 1.00 97.81 182 SER A CA 1
ATOM 1385 C C . SER A 1 182 ? -10.716 20.983 12.272 1.00 97.81 182 SER A C 1
ATOM 1387 O O . SER A 1 182 ? -11.049 19.805 12.332 1.00 97.81 182 SER A O 1
ATOM 1389 N N . GLY A 1 183 ? -10.455 21.705 13.361 1.00 95.69 183 GLY A N 1
ATOM 1390 C CA . GLY A 1 183 ? -10.461 21.159 14.718 1.00 95.69 183 GLY A CA 1
ATOM 1391 C C . GLY A 1 183 ? -9.140 20.530 15.168 1.00 95.69 183 GLY A C 1
ATOM 1392 O O . GLY A 1 183 ? -9.121 19.857 16.197 1.00 95.69 183 GLY A O 1
ATOM 1393 N N . PHE A 1 184 ? -8.049 20.771 14.439 1.00 96.38 184 PHE A N 1
ATOM 1394 C CA . PHE A 1 184 ? -6.700 20.301 14.759 1.00 96.38 184 PHE A CA 1
ATOM 1395 C C . PHE A 1 184 ? -5.820 21.438 15.297 1.00 96.38 184 PHE A C 1
ATOM 1397 O O . PHE A 1 184 ? -6.187 22.615 15.206 1.00 96.38 184 PHE A O 1
ATOM 1404 N N . GLU A 1 185 ? -4.664 21.096 15.869 1.00 95.19 185 GLU A N 1
ATOM 1405 C CA . GLU A 1 185 ? -3.667 22.063 16.347 1.00 95.19 185 GLU A CA 1
ATOM 1406 C C . GLU A 1 185 ? -3.174 22.929 15.187 1.00 95.19 185 GLU A C 1
ATOM 1408 O O . GLU A 1 185 ? -3.206 24.161 15.256 1.00 95.19 185 GLU A O 1
ATOM 1413 N N . TRP A 1 186 ? -2.851 22.282 14.068 1.00 93.94 186 TRP A N 1
ATOM 1414 C CA . TRP A 1 186 ? -2.617 22.947 12.794 1.00 93.94 186 TRP A CA 1
ATOM 1415 C C . TRP A 1 186 ? -3.810 22.719 11.871 1.00 93.94 186 TRP A C 1
ATOM 1417 O O . TRP A 1 186 ? -3.896 21.705 11.189 1.00 93.94 186 TRP A O 1
ATOM 1427 N N . ASN A 1 187 ? -4.741 23.674 11.846 1.00 94.94 187 ASN A N 1
ATOM 1428 C CA . ASN A 1 187 ? -5.810 23.682 10.846 1.00 94.94 187 ASN A CA 1
ATOM 1429 C C . ASN A 1 187 ? -5.246 24.080 9.485 1.00 94.94 187 ASN A C 1
ATOM 1431 O O . ASN A 1 187 ? -4.450 25.020 9.388 1.00 94.94 187 ASN A O 1
ATOM 1435 N N . VAL A 1 188 ? -5.700 23.405 8.434 1.00 94.06 188 VAL A N 1
ATOM 1436 C CA . VAL A 1 188 ? -5.246 23.668 7.070 1.00 94.06 188 VAL A CA 1
ATOM 1437 C C . VAL A 1 188 ? -6.423 23.722 6.109 1.00 94.06 188 VAL A C 1
ATOM 1439 O O . VAL A 1 188 ? -7.412 23.019 6.277 1.00 94.06 188 VAL A O 1
ATOM 1442 N N . ASP A 1 189 ? -6.316 24.573 5.097 1.00 96.62 189 ASP A N 1
ATOM 1443 C CA . ASP A 1 189 ? -7.320 24.727 4.047 1.00 96.62 189 ASP A CA 1
ATOM 1444 C C . ASP A 1 189 ? -6.650 24.440 2.703 1.00 96.62 189 ASP A C 1
ATOM 1446 O O . ASP A 1 189 ? -5.696 25.128 2.326 1.00 96.62 189 ASP A O 1
ATOM 1450 N N . ASN A 1 190 ? -7.106 23.385 2.023 1.00 96.69 190 ASN A N 1
ATOM 1451 C CA . ASN A 1 190 ? -6.607 22.948 0.721 1.00 96.69 190 ASN A CA 1
ATOM 1452 C C . ASN A 1 190 ? -5.067 22.789 0.651 1.00 96.69 190 ASN A C 1
ATOM 1454 O O . ASN A 1 190 ? -4.389 23.277 -0.261 1.00 96.69 190 ASN A O 1
ATOM 1458 N N . LEU A 1 191 ? -4.492 22.110 1.643 1.00 97.19 191 LEU A N 1
ATOM 1459 C CA . LEU A 1 191 ? -3.065 21.834 1.756 1.00 97.19 191 LEU A CA 1
ATOM 1460 C C . LEU A 1 191 ? -2.623 20.754 0.767 1.00 97.19 191 LEU A C 1
ATOM 1462 O O . LEU A 1 191 ? -3.096 19.625 0.832 1.00 97.19 191 LEU A O 1
ATOM 1466 N N . HIS A 1 192 ? -1.637 21.060 -0.075 1.00 97.62 192 HIS A N 1
ATOM 1467 C CA . HIS A 1 192 ? -0.978 20.045 -0.900 1.00 97.62 192 HIS A CA 1
ATOM 1468 C C . HIS A 1 192 ? -0.059 19.147 -0.062 1.00 97.62 192 HIS A C 1
ATOM 1470 O O . HIS A 1 192 ? 0.906 19.648 0.534 1.00 97.62 192 HIS A O 1
ATOM 1476 N N . LEU A 1 193 ? -0.307 17.839 -0.100 1.00 97.00 193 LEU A N 1
ATOM 1477 C CA . LEU A 1 193 ? 0.516 16.799 0.511 1.00 97.00 193 LEU A CA 1
ATOM 1478 C C . LEU A 1 193 ? 1.367 16.099 -0.563 1.00 97.00 193 LEU A C 1
ATOM 1480 O O . LEU A 1 193 ? 0.812 15.436 -1.442 1.00 97.00 193 LEU A O 1
ATOM 1484 N N . PRO A 1 194 ? 2.707 16.219 -0.529 1.00 95.50 194 PRO A N 1
ATOM 1485 C CA . PRO A 1 194 ? 3.561 15.444 -1.420 1.00 95.50 194 PRO A CA 1
ATOM 1486 C C . PRO A 1 194 ? 3.507 13.947 -1.079 1.00 95.50 194 PRO A C 1
ATOM 1488 O O . PRO A 1 194 ? 3.474 13.576 0.094 1.00 95.50 194 PRO A O 1
ATOM 1491 N N . VAL A 1 195 ? 3.532 13.097 -2.110 1.00 97.44 195 VAL A N 1
ATOM 1492 C CA . VAL A 1 195 ? 3.400 11.634 -1.983 1.00 97.44 195 VAL A CA 1
ATOM 1493 C C . VAL A 1 195 ? 4.446 11.064 -1.030 1.00 97.44 195 VAL A C 1
ATOM 1495 O O . VAL A 1 195 ? 5.642 11.239 -1.259 1.00 97.44 195 VAL A O 1
ATOM 1498 N N . LEU A 1 196 ? 3.975 10.370 0.012 1.00 94.44 196 LEU A N 1
ATOM 1499 C CA . LEU A 1 196 ? 4.789 9.688 1.026 1.00 94.44 196 LEU A CA 1
ATOM 1500 C C . LEU A 1 196 ? 5.866 10.564 1.703 1.00 94.44 196 LEU A C 1
ATOM 1502 O O . LEU A 1 196 ? 6.853 10.035 2.213 1.00 94.44 196 LEU A O 1
ATOM 1506 N N . LEU A 1 197 ? 5.695 11.892 1.715 1.00 92.56 197 LEU A N 1
ATOM 1507 C CA . LEU A 1 197 ? 6.553 12.800 2.482 1.00 92.56 197 LEU A CA 1
ATOM 1508 C C . LEU A 1 197 ? 5.945 13.139 3.850 1.00 92.56 197 LEU A C 1
ATOM 1510 O O . LEU A 1 197 ? 4.848 12.719 4.202 1.00 92.56 197 LEU A O 1
ATOM 1514 N N . ASP A 1 198 ? 6.696 13.910 4.626 1.00 89.19 198 ASP A N 1
ATOM 1515 C CA . ASP A 1 198 ? 6.476 14.229 6.037 1.00 89.19 198 ASP A CA 1
ATOM 1516 C C . ASP A 1 198 ? 5.440 15.335 6.296 1.00 89.19 198 ASP A C 1
ATOM 1518 O O . ASP A 1 198 ? 5.087 15.618 7.443 1.00 89.19 198 ASP A O 1
ATOM 1522 N N . ARG A 1 199 ? 4.920 15.976 5.246 1.00 89.00 199 ARG A N 1
ATOM 1523 C CA . ARG A 1 199 ? 3.884 16.999 5.401 1.00 89.00 199 ARG A CA 1
ATOM 1524 C C . ARG A 1 199 ? 2.560 16.339 5.794 1.00 89.00 199 ARG A C 1
ATOM 1526 O O . ARG A 1 199 ? 2.063 15.512 5.045 1.00 89.00 199 ARG A O 1
ATOM 1533 N N . GLY A 1 200 ? 1.983 16.764 6.920 1.00 89.44 200 GLY A N 1
ATOM 1534 C CA . GLY A 1 200 ? 0.743 16.196 7.471 1.00 89.44 200 GLY A CA 1
ATOM 1535 C C . GLY A 1 200 ? 0.966 15.169 8.587 1.00 89.44 200 GLY A C 1
ATOM 1536 O O . GLY A 1 200 ? -0.002 14.655 9.134 1.00 89.44 200 GLY A O 1
ATOM 1537 N N . ILE A 1 201 ? 2.218 14.884 8.956 1.00 94.62 201 ILE A N 1
ATOM 1538 C CA . ILE A 1 201 ? 2.559 13.959 10.043 1.00 94.62 201 ILE A CA 1
ATOM 1539 C C . ILE A 1 201 ? 2.467 14.645 11.415 1.00 94.62 201 ILE A C 1
ATOM 1541 O O . ILE A 1 201 ? 2.908 15.784 11.575 1.00 94.62 201 ILE A O 1
ATOM 1545 N N . SER A 1 202 ? 1.964 13.910 12.413 1.00 91.12 202 SER A N 1
ATOM 1546 C CA . SER A 1 202 ? 1.960 14.286 13.836 1.00 91.12 202 SER A CA 1
ATOM 1547 C C . SER A 1 202 ? 1.203 15.577 14.174 1.00 91.12 202 SER A C 1
ATOM 1549 O O . SER A 1 202 ? 1.655 16.363 15.004 1.00 91.12 202 SER A O 1
ATOM 1551 N N . ASN A 1 203 ? 0.036 15.789 13.562 1.00 92.50 203 ASN A N 1
ATOM 1552 C CA . ASN A 1 203 ? -0.937 16.788 14.009 1.00 92.50 203 ASN A CA 1
ATOM 1553 C C . ASN A 1 203 ? -1.649 16.308 15.291 1.00 92.50 203 ASN A C 1
ATOM 1555 O O . ASN A 1 203 ? -1.549 15.141 15.679 1.00 92.50 203 ASN A O 1
ATOM 1559 N N . ARG A 1 204 ? -2.390 17.192 15.958 1.00 94.31 204 ARG A N 1
ATOM 1560 C CA . ARG A 1 204 ? -3.140 16.861 17.176 1.00 94.31 204 ARG A CA 1
ATOM 1561 C C . ARG A 1 204 ? -4.598 17.256 17.051 1.00 94.31 204 ARG A C 1
ATOM 1563 O O . ARG A 1 204 ? -4.916 18.352 16.595 1.00 94.31 204 ARG A O 1
ATOM 1570 N N . VAL A 1 205 ? -5.489 16.368 17.478 1.00 94.50 205 VAL A N 1
ATOM 1571 C CA . VAL A 1 205 ? -6.932 16.626 17.502 1.00 94.50 205 VAL A CA 1
ATOM 1572 C C . VAL A 1 205 ? -7.265 17.525 18.694 1.00 94.50 205 VAL A C 1
ATOM 1574 O O . VAL A 1 205 ? -7.081 17.135 19.844 1.00 94.50 205 VAL A O 1
ATOM 1577 N N . MET A 1 206 ? -7.783 18.727 18.443 1.00 93.38 206 MET A N 1
ATOM 1578 C CA . MET A 1 206 ? -8.038 19.723 19.495 1.00 93.38 206 MET A CA 1
ATOM 1579 C C . MET A 1 206 ? -9.511 19.824 19.877 1.00 93.38 206 MET A C 1
ATOM 1581 O O . MET A 1 206 ? -9.834 20.168 21.016 1.00 93.38 206 MET A O 1
ATOM 1585 N N . THR A 1 207 ? -10.417 19.541 18.941 1.00 93.31 207 THR A N 1
ATOM 1586 C CA . THR A 1 207 ? -11.863 19.670 19.151 1.00 93.31 207 THR A CA 1
ATOM 1587 C C . THR A 1 207 ? -12.572 18.325 19.032 1.00 93.31 207 THR A C 1
ATOM 1589 O O . THR A 1 207 ? -12.137 17.428 18.321 1.00 93.31 207 THR A O 1
ATOM 1592 N N . ARG A 1 208 ? -13.735 18.213 19.684 1.00 90.75 208 ARG A N 1
ATOM 1593 C CA . ARG A 1 208 ? -14.623 17.031 19.634 1.00 90.75 208 ARG A CA 1
ATOM 1594 C C . ARG A 1 208 ? -15.381 16.859 18.313 1.00 90.75 208 ARG A C 1
ATOM 1596 O O . ARG A 1 208 ? -16.245 16.004 18.195 1.00 90.75 208 ARG A O 1
ATOM 1603 N N . SER A 1 209 ? -15.142 17.755 17.363 1.00 92.31 209 SER A N 1
ATOM 1604 C CA . SER A 1 209 ? -15.807 17.788 16.057 1.00 92.31 209 SER A CA 1
ATOM 1605 C C . SER A 1 209 ? -14.778 18.013 14.956 1.00 92.31 209 SER A C 1
ATOM 1607 O O . SER A 1 209 ? -15.062 18.674 13.960 1.00 92.31 209 SER A O 1
ATOM 1609 N N . ALA A 1 210 ? -13.556 17.518 15.172 1.00 96.75 210 ALA A N 1
ATOM 1610 C CA . ALA A 1 210 ? -12.487 17.647 14.206 1.00 96.75 210 ALA A CA 1
ATOM 1611 C C . ALA A 1 210 ? -12.829 16.875 12.927 1.00 96.75 210 ALA A C 1
ATOM 1613 O O . ALA A 1 210 ? -13.401 15.783 12.959 1.00 96.75 210 ALA A O 1
ATOM 1614 N N . THR A 1 211 ? -12.499 17.461 11.784 1.00 98.31 211 THR A N 1
ATOM 1615 C CA . THR A 1 211 ? -12.820 16.902 10.473 1.00 98.31 211 THR A CA 1
ATOM 1616 C C . THR A 1 211 ? -11.647 17.046 9.529 1.00 98.31 211 THR A C 1
ATOM 1618 O O . THR A 1 211 ? -11.120 18.149 9.375 1.00 98.31 211 THR A O 1
ATOM 1621 N N . ILE A 1 212 ? -11.323 15.969 8.824 1.00 98.50 212 ILE A N 1
ATOM 1622 C CA . ILE A 1 212 ? -10.455 15.997 7.648 1.00 98.50 212 ILE A CA 1
ATOM 1623 C C . ILE A 1 212 ? -11.285 15.746 6.386 1.00 98.50 212 ILE A C 1
ATOM 1625 O O . ILE A 1 212 ? -12.224 14.942 6.381 1.00 98.50 212 ILE A O 1
ATOM 1629 N N . ARG A 1 213 ? -10.922 16.413 5.294 1.00 98.69 213 ARG A N 1
ATOM 1630 C CA . ARG A 1 213 ? -11.454 16.180 3.951 1.00 98.69 213 ARG A CA 1
ATOM 1631 C C . ARG A 1 213 ? -10.309 16.066 2.956 1.00 98.69 213 ARG A C 1
ATOM 1633 O O . ARG A 1 213 ? -9.437 16.923 2.929 1.00 98.69 213 ARG A O 1
ATOM 1640 N N . CYS A 1 214 ? -10.339 15.034 2.123 1.00 98.44 214 CYS A N 1
ATOM 1641 C CA . CYS A 1 214 ? -9.516 14.920 0.928 1.00 98.44 214 CYS A CA 1
ATOM 1642 C C . CYS A 1 214 ? -10.284 15.539 -0.247 1.00 98.44 214 CYS A C 1
ATOM 1644 O O . CYS A 1 214 ? -11.304 15.003 -0.682 1.00 98.44 214 CYS A O 1
ATOM 1646 N N . GLU A 1 215 ? -9.819 16.692 -0.726 1.00 97.56 215 GLU A N 1
ATOM 1647 C CA . GLU A 1 215 ? -10.461 17.448 -1.812 1.00 97.56 215 GLU A CA 1
ATOM 1648 C C . GLU A 1 215 ? -10.130 16.851 -3.186 1.00 97.56 215 GLU A C 1
ATOM 1650 O O . GLU A 1 215 ? -10.947 16.854 -4.106 1.00 97.56 215 GLU A O 1
ATOM 1655 N N . CYS A 1 216 ? -8.911 16.329 -3.326 1.00 96.94 216 CYS A N 1
ATOM 1656 C CA . CYS A 1 216 ? -8.383 15.708 -4.534 1.00 96.94 216 CYS A CA 1
ATOM 1657 C C . CYS A 1 216 ? -7.304 14.687 -4.148 1.00 96.94 216 CYS A C 1
ATOM 1659 O O . CYS A 1 216 ? -6.647 14.854 -3.120 1.00 96.94 216 CYS A O 1
ATOM 1661 N N . GLY A 1 217 ? -7.112 13.657 -4.977 1.00 97.94 217 GLY A N 1
ATOM 1662 C CA . GLY A 1 217 ? -6.112 12.607 -4.772 1.00 97.94 217 GLY A CA 1
ATOM 1663 C C . GLY A 1 217 ? -6.570 11.489 -3.829 1.00 97.94 217 GLY A C 1
ATOM 1664 O O . GLY A 1 217 ? -7.750 11.115 -3.815 1.00 97.94 217 GLY A O 1
ATOM 1665 N N . ILE A 1 218 ? -5.610 10.913 -3.100 1.00 98.62 218 ILE A N 1
ATOM 1666 C CA . ILE A 1 218 ? -5.818 9.798 -2.166 1.00 98.62 218 ILE A CA 1
ATOM 1667 C C . ILE A 1 218 ? -4.938 10.019 -0.935 1.00 98.62 218 ILE A C 1
ATOM 1669 O O . ILE A 1 218 ? -3.717 10.144 -1.051 1.00 98.62 218 ILE A O 1
ATOM 1673 N N . CYS A 1 219 ? -5.552 10.034 0.245 1.00 98.38 219 CYS A N 1
ATOM 1674 C CA . CYS A 1 219 ? -4.889 10.273 1.523 1.00 98.38 219 CYS A CA 1
ATOM 1675 C C . CYS A 1 219 ? -5.130 9.108 2.489 1.00 98.38 219 CYS A C 1
ATOM 1677 O O . CYS A 1 219 ? -6.273 8.730 2.718 1.00 98.38 219 CYS A O 1
ATOM 1679 N N . ALA A 1 220 ? -4.076 8.584 3.107 1.00 98.38 220 ALA A N 1
ATOM 1680 C CA . ALA A 1 220 ? -4.181 7.754 4.301 1.00 98.38 220 ALA A CA 1
ATOM 1681 C C . ALA A 1 220 ? -4.232 8.661 5.537 1.00 98.38 220 ALA A C 1
ATOM 1683 O O . ALA A 1 220 ? -3.284 9.395 5.812 1.00 98.38 220 ALA A O 1
ATOM 1684 N N . ALA A 1 221 ? -5.352 8.639 6.250 1.00 98.31 221 ALA A N 1
ATOM 1685 C CA . ALA A 1 221 ? -5.593 9.415 7.459 1.00 98.31 221 ALA A CA 1
ATOM 1686 C C . ALA A 1 221 ? -5.523 8.496 8.682 1.00 98.31 221 ALA A C 1
ATOM 1688 O O . ALA A 1 221 ? -6.336 7.585 8.799 1.00 98.31 221 ALA A O 1
ATOM 1689 N N . PHE A 1 222 ? -4.572 8.732 9.577 1.00 97.75 222 PHE A N 1
ATOM 1690 C CA . PHE A 1 222 ? -4.294 7.929 10.763 1.00 97.75 222 PHE A CA 1
ATOM 1691 C C . PHE A 1 222 ? -4.755 8.658 12.019 1.00 97.75 222 PHE A C 1
ATOM 1693 O O . PHE A 1 222 ? -4.329 9.784 12.265 1.00 97.75 222 PHE A O 1
ATOM 1700 N N . LEU A 1 223 ? -5.550 7.983 12.843 1.00 96.94 223 LEU A N 1
ATOM 1701 C CA . LEU A 1 223 ? -5.789 8.339 14.235 1.00 96.94 223 LEU A CA 1
ATOM 1702 C C . LEU A 1 223 ? -5.044 7.332 15.110 1.00 96.94 223 LEU A C 1
ATOM 1704 O O . LEU A 1 223 ? -5.347 6.141 15.074 1.00 96.94 223 LEU A O 1
ATOM 1708 N N . HIS A 1 224 ? -4.068 7.797 15.882 1.00 91.94 224 HIS A N 1
ATOM 1709 C CA . HIS A 1 224 ? -3.341 6.951 16.827 1.00 91.94 224 HIS A CA 1
ATOM 1710 C C . HIS A 1 224 ? -4.166 6.813 18.108 1.00 91.94 224 HIS A C 1
ATOM 1712 O O . HIS A 1 224 ? -4.547 7.831 18.671 1.00 91.94 224 HIS A O 1
ATOM 1718 N N . ILE A 1 225 ? -4.456 5.584 18.543 1.00 83.25 225 ILE A N 1
ATOM 1719 C CA . ILE A 1 225 ? -5.409 5.279 19.632 1.00 83.25 225 ILE A CA 1
ATOM 1720 C C . ILE A 1 225 ? -4.680 4.795 20.895 1.00 83.25 225 ILE A C 1
ATOM 1722 O O . ILE A 1 225 ? -5.209 4.878 22.000 1.00 83.25 225 ILE A O 1
ATOM 1726 N N . LEU A 1 226 ? -3.439 4.324 20.758 1.00 65.50 226 LEU A N 1
ATOM 1727 C CA . LEU A 1 226 ? -2.568 4.106 21.908 1.00 65.50 226 LEU A CA 1
ATOM 1728 C C . LEU A 1 226 ? -1.862 5.415 22.257 1.00 65.50 226 LEU A C 1
ATOM 1730 O O . LEU A 1 226 ? -1.126 5.979 21.444 1.00 65.50 226 LEU A O 1
ATOM 1734 N N . GLU A 1 227 ? -2.093 5.891 23.479 1.00 45.22 227 GLU A N 1
ATOM 1735 C CA . GLU A 1 227 ? -1.335 6.989 24.063 1.00 45.22 227 GLU A CA 1
ATOM 1736 C C . GLU A 1 227 ? 0.160 6.640 24.015 1.00 45.22 227 GLU A C 1
ATOM 1738 O O . GLU A 1 227 ? 0.606 5.626 24.560 1.00 45.22 227 GLU A O 1
ATOM 1743 N N . HIS A 1 228 ? 0.970 7.522 23.421 1.00 36.94 228 HIS A N 1
ATOM 1744 C CA . HIS A 1 228 ? 2.290 7.741 23.994 1.00 36.94 228 HIS A CA 1
ATOM 1745 C C . HIS A 1 228 ? 2.035 8.044 25.469 1.00 36.94 228 HIS A C 1
ATOM 1747 O O . HIS A 1 228 ? 1.454 9.081 25.772 1.00 36.94 228 HIS A O 1
ATOM 1753 N N . THR A 1 229 ? 2.438 7.154 26.373 1.00 30.62 229 THR A N 1
ATOM 1754 C CA . THR A 1 229 ? 2.600 7.515 27.778 1.00 30.62 229 THR A CA 1
ATOM 1755 C C . THR A 1 229 ? 3.477 8.762 27.817 1.00 30.62 229 THR A C 1
ATOM 1757 O O . THR A 1 229 ? 4.691 8.685 27.607 1.00 30.62 229 THR A O 1
ATOM 1760 N N . GLU A 1 230 ? 2.853 9.923 28.013 1.00 33.53 230 GLU A N 1
ATOM 1761 C CA . GLU A 1 230 ? 3.526 11.140 28.426 1.00 33.53 230 GLU A CA 1
ATOM 1762 C C . GLU A 1 230 ? 4.202 10.829 29.759 1.00 33.53 230 GLU A C 1
ATOM 1764 O O . GLU A 1 230 ? 3.573 10.686 30.803 1.00 33.53 230 GLU A O 1
ATOM 1769 N N . GLY A 1 231 ? 5.511 10.635 29.695 1.00 29.52 231 GLY A N 1
ATOM 1770 C CA . GLY A 1 231 ? 6.335 10.309 30.844 1.00 29.52 231 GLY A CA 1
ATOM 1771 C C . GLY A 1 231 ? 7.784 10.670 30.581 1.00 29.52 231 GLY A C 1
ATOM 1772 O O . GLY A 1 231 ? 8.664 9.878 30.885 1.00 29.52 231 GLY A O 1
ATOM 1773 N N . LEU A 1 232 ? 8.043 11.818 29.941 1.00 32.66 232 LEU A N 1
ATOM 1774 C CA . LEU A 1 232 ? 9.400 12.359 29.779 1.00 32.66 232 LEU A CA 1
ATOM 1775 C C . LEU A 1 232 ? 9.431 13.865 29.465 1.00 32.66 232 LEU A C 1
ATOM 1777 O O . LEU A 1 232 ? 10.296 14.349 28.744 1.00 32.66 232 LEU A O 1
ATOM 1781 N N . SER A 1 233 ? 8.519 14.633 30.050 1.00 31.70 233 SER A N 1
ATOM 1782 C CA . SER A 1 233 ? 8.694 16.071 30.271 1.00 31.70 233 SER A CA 1
ATOM 1783 C C . SER A 1 233 ? 7.644 16.515 31.278 1.00 31.70 233 SER A C 1
ATOM 1785 O O . SER A 1 233 ? 6.489 16.146 31.139 1.00 31.70 233 SER A O 1
ATOM 1787 N N . ASP A 1 234 ? 8.053 17.293 32.272 1.00 32.59 234 ASP A N 1
ATOM 1788 C CA . ASP A 1 234 ? 7.200 17.918 33.290 1.00 32.59 234 ASP A CA 1
ATOM 1789 C C . ASP A 1 234 ? 6.801 17.054 34.491 1.00 32.59 234 ASP A C 1
ATOM 1791 O O . ASP A 1 234 ? 5.632 16.833 34.770 1.00 32.59 234 ASP A O 1
ATOM 1795 N N . MET A 1 235 ? 7.782 16.715 35.332 1.00 29.14 235 MET A N 1
ATOM 1796 C CA . MET A 1 235 ? 7.571 16.849 36.778 1.00 29.14 235 MET A CA 1
ATOM 1797 C C . MET A 1 235 ? 8.851 17.284 37.487 1.00 29.14 235 MET A C 1
ATOM 1799 O O . MET A 1 235 ? 9.637 16.487 37.992 1.00 29.14 235 MET A O 1
ATOM 1803 N N . ASN A 1 236 ? 9.019 18.604 37.560 1.00 29.27 236 ASN A N 1
ATOM 1804 C CA . ASN A 1 236 ? 9.711 19.239 38.668 1.00 29.27 236 ASN A CA 1
ATOM 1805 C C . ASN A 1 236 ? 8.695 20.129 39.408 1.00 29.27 236 ASN A C 1
ATOM 1807 O O . ASN A 1 236 ? 8.181 21.100 38.860 1.00 29.27 236 ASN A O 1
ATOM 1811 N N . THR A 1 237 ? 8.455 19.781 40.674 1.00 35.88 237 THR A N 1
ATOM 1812 C CA . THR A 1 237 ? 7.938 20.623 41.769 1.00 35.88 237 THR A CA 1
ATOM 1813 C C . THR A 1 237 ? 6.497 21.156 41.711 1.00 35.88 237 THR A C 1
ATOM 1815 O O . THR A 1 237 ? 6.277 22.329 41.422 1.00 35.88 237 THR A O 1
ATOM 1818 N N . HIS A 1 238 ? 5.546 20.386 42.246 1.00 28.81 238 HIS A N 1
ATOM 1819 C CA . HIS A 1 238 ? 4.810 20.835 43.439 1.00 28.81 238 HIS A CA 1
ATOM 1820 C C . HIS A 1 238 ? 4.184 19.650 44.182 1.00 28.81 238 HIS A C 1
ATOM 1822 O O . HIS A 1 238 ? 3.350 18.931 43.647 1.00 28.81 238 HIS A O 1
ATOM 1828 N N . PHE A 1 239 ? 4.641 19.463 45.420 1.00 30.70 239 PHE A N 1
ATOM 1829 C CA . PHE A 1 239 ? 4.029 18.607 46.429 1.00 30.70 239 PHE A CA 1
ATOM 1830 C C . PHE A 1 239 ? 2.683 19.205 46.850 1.00 30.70 239 PHE A C 1
ATOM 1832 O O . PHE A 1 239 ? 2.642 20.387 47.189 1.00 30.70 239 PHE A O 1
ATOM 1839 N N . ASP A 1 240 ? 1.643 18.379 46.941 1.00 29.50 240 ASP A N 1
ATOM 1840 C CA . ASP A 1 240 ? 0.775 18.439 48.114 1.00 29.50 240 ASP A CA 1
ATOM 1841 C C . ASP A 1 240 ? 0.238 17.048 48.469 1.00 29.50 240 ASP A C 1
ATOM 1843 O O . ASP A 1 240 ? -0.095 16.232 47.606 1.00 29.50 240 ASP A O 1
ATOM 1847 N N . ASP A 1 241 ? 0.247 16.781 49.768 1.00 36.44 241 ASP A N 1
ATOM 1848 C CA . ASP A 1 241 ? -0.022 15.498 50.398 1.00 36.44 241 ASP A CA 1
ATOM 1849 C C . ASP A 1 241 ? -1.506 15.117 50.302 1.00 36.44 241 ASP A C 1
ATOM 1851 O O . ASP A 1 241 ? -2.383 15.941 50.551 1.00 36.44 241 ASP A O 1
ATOM 1855 N N . THR A 1 242 ? -1.795 13.841 50.016 1.00 33.44 242 THR A N 1
ATOM 1856 C CA . THR A 1 242 ? -2.701 12.952 50.785 1.00 33.44 242 THR A CA 1
ATOM 1857 C C . THR A 1 242 ? -3.222 11.783 49.933 1.00 33.44 242 THR A C 1
ATOM 1859 O O . THR A 1 242 ? -4.252 11.882 49.280 1.00 33.44 242 THR A O 1
ATOM 1862 N N . ASN A 1 243 ? -2.576 10.614 50.001 1.00 30.19 243 ASN A N 1
ATOM 1863 C CA . ASN A 1 243 ? -3.196 9.402 50.564 1.00 30.19 243 ASN A CA 1
ATOM 1864 C C . ASN A 1 243 ? -2.231 8.212 50.546 1.00 30.19 243 ASN A C 1
ATOM 1866 O O . ASN A 1 243 ? -1.438 8.012 49.632 1.00 30.19 243 ASN A O 1
ATOM 1870 N N . VAL A 1 244 ? -2.329 7.414 51.599 1.00 38.25 244 VAL A N 1
ATOM 1871 C CA . VAL A 1 244 ? -1.381 6.378 51.995 1.00 38.25 244 VAL A CA 1
ATOM 1872 C C . VAL A 1 244 ? -1.746 5.021 51.387 1.00 38.25 244 VAL A C 1
ATOM 1874 O O . VAL A 1 244 ? -2.832 4.507 51.628 1.00 38.25 244 VAL A O 1
ATOM 1877 N N . GLY A 1 245 ? -0.766 4.400 50.720 1.00 39.84 245 GLY A N 1
ATOM 1878 C CA . GLY A 1 245 ? -0.374 3.016 51.008 1.00 39.84 245 GLY A CA 1
ATOM 1879 C C . GLY A 1 245 ? -0.959 1.893 50.152 1.00 39.84 245 GLY A C 1
ATOM 1880 O O . GLY A 1 245 ? -1.765 1.142 50.678 1.00 39.84 245 GLY A O 1
ATOM 1881 N N . VAL A 1 246 ? -0.432 1.700 48.928 1.00 41.03 246 VAL A N 1
ATOM 1882 C CA . VAL A 1 246 ? -0.216 0.370 48.281 1.00 41.03 246 VAL A CA 1
ATOM 1883 C C . VAL A 1 246 ? 0.990 0.365 47.291 1.00 41.03 246 VAL A C 1
ATOM 1885 O O . VAL A 1 246 ? 1.569 -0.689 47.062 1.00 41.03 246 VAL A O 1
ATOM 1888 N N . GLY A 1 247 ? 1.463 1.501 46.755 1.00 39.22 247 GLY A N 1
ATOM 1889 C CA . GLY A 1 247 ? 2.380 1.524 45.586 1.00 39.22 247 GLY A CA 1
ATOM 1890 C C . GLY A 1 247 ? 3.897 1.308 45.778 1.00 39.22 247 GLY A C 1
ATOM 1891 O O . GLY A 1 247 ? 4.612 1.156 44.796 1.00 39.22 247 GLY A O 1
ATOM 1892 N N . GLY A 1 248 ? 4.435 1.255 47.002 1.00 47.03 248 GLY A N 1
ATOM 1893 C CA . GLY A 1 248 ? 5.893 1.398 47.208 1.00 47.03 248 GLY A CA 1
ATOM 1894 C C . GLY A 1 248 ? 6.790 0.225 46.767 1.00 47.03 248 GLY A C 1
ATOM 1895 O O . GLY A 1 248 ? 8.012 0.373 46.738 1.00 47.03 248 GLY A O 1
ATOM 1896 N N . ALA A 1 249 ? 6.226 -0.950 46.475 1.00 57.31 249 ALA A N 1
ATOM 1897 C CA . ALA A 1 249 ? 6.996 -2.119 46.037 1.00 57.31 249 ALA A CA 1
ATOM 1898 C C . ALA A 1 249 ? 7.113 -2.209 44.508 1.00 57.31 249 ALA A C 1
ATOM 1900 O O . ALA A 1 249 ? 8.186 -2.553 44.016 1.00 57.31 249 ALA A O 1
ATOM 1901 N N . ASP A 1 250 ? 6.041 -1.863 43.792 1.00 59.16 250 ASP A N 1
ATOM 1902 C CA . ASP A 1 250 ? 5.976 -1.874 42.324 1.00 59.16 250 ASP A CA 1
ATOM 1903 C C . ASP A 1 250 ? 6.784 -0.709 41.740 1.00 59.16 250 ASP A C 1
ATOM 1905 O O . ASP A 1 250 ? 7.637 -0.886 40.880 1.00 59.16 250 ASP A O 1
ATOM 1909 N N . GLU A 1 251 ? 6.662 0.472 42.346 1.00 68.50 251 GLU A N 1
ATOM 1910 C CA . GLU A 1 251 ? 7.401 1.670 41.934 1.00 68.50 251 GLU A CA 1
ATOM 1911 C C . GLU A 1 251 ? 8.923 1.501 42.112 1.00 68.50 251 GLU A C 1
ATOM 1913 O O . GLU A 1 251 ? 9.735 1.923 41.289 1.00 68.50 251 GLU A O 1
ATOM 1918 N N . LYS A 1 252 ? 9.335 0.796 43.173 1.00 74.38 252 LYS A N 1
ATOM 1919 C CA . LYS A 1 252 ? 10.745 0.469 43.419 1.00 74.38 252 LYS A CA 1
ATOM 1920 C C . LYS A 1 252 ? 11.265 -0.617 42.474 1.00 74.38 252 LYS A C 1
ATOM 1922 O O . LYS A 1 252 ? 12.465 -0.646 42.201 1.00 74.38 252 LYS A O 1
ATOM 1927 N N . LEU A 1 253 ? 10.390 -1.511 42.021 1.00 78.25 253 LEU A N 1
ATOM 1928 C CA . LEU A 1 253 ? 10.693 -2.571 41.067 1.00 78.25 253 LEU A CA 1
ATOM 1929 C C . LEU A 1 253 ? 10.912 -1.994 39.667 1.00 78.25 253 LEU A C 1
ATOM 1931 O O . LEU A 1 253 ? 11.964 -2.229 39.070 1.00 78.25 253 LEU A O 1
ATOM 1935 N N . ASP A 1 254 ? 9.971 -1.184 39.194 1.00 77.94 254 ASP A N 1
ATOM 1936 C CA . ASP A 1 254 ? 10.064 -0.531 37.891 1.00 77.94 254 ASP A CA 1
ATOM 1937 C C . ASP A 1 254 ? 11.299 0.375 37.828 1.00 77.94 254 ASP A C 1
ATOM 1939 O O . ASP A 1 254 ? 12.058 0.329 36.861 1.00 77.94 254 ASP A O 1
ATOM 1943 N N . GLN A 1 255 ? 11.620 1.080 38.919 1.00 83.19 255 GLN A N 1
ATOM 1944 C CA . GLN A 1 255 ? 12.847 1.873 38.998 1.00 83.19 255 GLN A CA 1
ATOM 1945 C C . GLN A 1 255 ? 14.127 1.030 38.836 1.00 83.19 255 GLN A C 1
ATOM 1947 O O . GLN A 1 255 ? 15.114 1.505 38.273 1.00 83.19 255 GLN A O 1
ATOM 1952 N N . GLN A 1 256 ? 14.152 -0.210 39.336 1.00 82.62 256 GLN A N 1
ATOM 1953 C CA . GLN A 1 256 ? 15.314 -1.096 39.194 1.00 82.62 256 GLN A CA 1
ATOM 1954 C C . GLN A 1 256 ? 15.486 -1.592 37.756 1.00 82.62 256 GLN A C 1
ATOM 1956 O O . GLN A 1 256 ? 16.621 -1.663 37.279 1.00 82.62 256 GLN A O 1
ATOM 1961 N N . LEU A 1 257 ? 14.383 -1.900 37.071 1.00 85.19 257 LEU A N 1
ATOM 1962 C CA . LEU A 1 257 ? 14.394 -2.304 35.667 1.00 85.19 257 LEU A CA 1
ATOM 1963 C C . LEU A 1 257 ? 14.792 -1.142 34.753 1.00 85.19 257 LEU A C 1
ATOM 1965 O O . LEU A 1 257 ? 15.673 -1.300 33.913 1.00 85.19 257 LEU A O 1
ATOM 1969 N N . GLU A 1 258 ? 14.202 0.035 34.949 1.00 85.50 258 GLU A N 1
ATOM 1970 C CA . GLU A 1 258 ? 14.498 1.218 34.138 1.00 85.50 258 GLU A CA 1
ATOM 1971 C C . GLU A 1 258 ? 15.963 1.652 34.284 1.00 85.50 258 GLU A C 1
ATOM 1973 O O . GLU A 1 258 ? 16.629 1.946 33.291 1.00 85.50 258 GLU A O 1
ATOM 1978 N N . ASN A 1 259 ? 16.528 1.578 35.495 1.00 87.06 259 ASN A N 1
ATOM 1979 C CA . ASN A 1 259 ? 17.958 1.829 35.701 1.00 87.06 259 ASN A CA 1
ATOM 1980 C C . ASN A 1 259 ? 18.840 0.833 34.926 1.00 87.06 259 ASN A C 1
ATOM 1982 O O . ASN A 1 259 ? 19.857 1.225 34.354 1.00 87.06 259 ASN A O 1
ATOM 1986 N N . TYR A 1 260 ? 18.454 -0.445 34.883 1.00 87.38 260 TYR A N 1
ATOM 1987 C CA . TYR A 1 260 ? 19.178 -1.470 34.131 1.00 87.38 260 TYR A CA 1
ATOM 1988 C C . TYR A 1 260 ? 19.105 -1.223 32.616 1.00 87.38 260 TYR A C 1
ATOM 1990 O O . TYR A 1 260 ? 20.127 -1.259 31.930 1.00 87.38 260 TYR A O 1
ATOM 1998 N N . LEU A 1 261 ? 17.915 -0.919 32.090 1.00 88.12 261 LEU A N 1
ATOM 1999 C CA . LEU A 1 261 ? 17.707 -0.648 30.665 1.00 88.12 261 LEU A CA 1
ATOM 2000 C C . LEU A 1 261 ? 18.413 0.635 30.209 1.00 88.12 261 LEU A C 1
ATOM 2002 O O . LEU A 1 261 ? 18.997 0.653 29.126 1.00 88.12 261 LEU A O 1
ATOM 2006 N N . ALA A 1 262 ? 18.451 1.671 31.050 1.00 88.06 262 ALA A N 1
ATOM 2007 C CA . ALA A 1 262 ? 19.202 2.895 30.779 1.00 88.06 262 ALA A CA 1
ATOM 2008 C C . ALA A 1 262 ? 20.716 2.636 30.639 1.00 88.06 262 ALA A C 1
ATOM 2010 O O . ALA A 1 262 ? 21.382 3.230 29.784 1.00 88.06 262 ALA A O 1
ATOM 2011 N N . GLU A 1 263 ? 21.275 1.722 31.440 1.00 87.31 263 GLU A N 1
ATOM 2012 C CA . GLU A 1 263 ? 22.669 1.296 31.285 1.00 87.31 263 GLU A CA 1
ATOM 2013 C C . GLU A 1 263 ? 22.893 0.506 29.988 1.00 87.31 263 GLU A C 1
ATOM 2015 O O . GLU A 1 263 ? 23.916 0.700 29.329 1.00 87.31 263 GLU A O 1
ATOM 2020 N N . VAL A 1 264 ? 21.947 -0.343 29.575 1.00 86.69 264 VAL A N 1
ATOM 2021 C CA . VAL A 1 264 ? 22.019 -1.050 28.283 1.00 86.69 264 VAL A CA 1
ATOM 2022 C C . VAL A 1 264 ? 21.955 -0.057 27.112 1.00 86.69 264 VAL A C 1
ATOM 2024 O O . VAL A 1 264 ? 22.798 -0.130 26.213 1.00 86.69 264 VAL A O 1
ATOM 2027 N N . ASP A 1 265 ? 21.044 0.924 27.140 1.00 87.00 265 ASP A N 1
ATOM 2028 C CA . ASP A 1 265 ? 20.927 1.963 26.102 1.00 87.00 265 ASP A CA 1
ATOM 2029 C C . ASP A 1 265 ? 22.222 2.763 25.927 1.00 87.00 265 ASP A C 1
ATOM 2031 O O . ASP A 1 265 ? 22.648 3.045 24.800 1.00 87.00 265 ASP A O 1
ATOM 2035 N N . HIS A 1 266 ? 22.912 3.058 27.035 1.00 86.69 266 HIS A N 1
ATOM 2036 C CA . HIS A 1 266 ? 24.208 3.727 26.998 1.00 86.69 266 HIS A CA 1
ATOM 2037 C C . HIS A 1 266 ? 25.215 2.990 26.102 1.00 86.69 266 HIS A C 1
ATOM 2039 O O . HIS A 1 266 ? 25.969 3.632 25.366 1.00 86.69 266 HIS A O 1
ATOM 2045 N N . TYR A 1 267 ? 25.230 1.658 26.143 1.00 83.62 267 TYR A N 1
ATOM 2046 C CA . TYR A 1 267 ? 26.128 0.841 25.327 1.00 83.62 267 TYR A CA 1
ATOM 2047 C C . TYR A 1 267 ? 25.610 0.609 23.901 1.00 83.62 267 TYR A C 1
ATOM 2049 O O . TYR A 1 267 ? 26.414 0.336 23.011 1.00 83.62 267 TYR A O 1
ATOM 2057 N N . LEU A 1 268 ? 24.309 0.791 23.658 1.00 83.81 268 LEU A N 1
ATOM 2058 C CA . LEU A 1 268 ? 23.676 0.683 22.340 1.00 83.81 268 LEU A CA 1
ATOM 2059 C C . LEU A 1 268 ? 23.548 2.027 21.600 1.00 83.81 268 LEU A C 1
ATOM 2061 O O . LEU A 1 268 ? 22.939 2.077 20.539 1.00 83.81 268 LEU A O 1
ATOM 2065 N N . ARG A 1 269 ? 24.131 3.132 22.091 1.00 79.75 269 ARG A N 1
ATOM 2066 C CA . ARG A 1 269 ? 24.022 4.501 21.516 1.00 79.75 269 ARG A CA 1
ATOM 2067 C C . ARG A 1 269 ? 24.161 4.625 19.993 1.00 79.75 269 ARG A C 1
ATOM 2069 O O . ARG A 1 269 ? 23.599 5.556 19.428 1.00 79.75 269 ARG A O 1
ATOM 2076 N N . HIS A 1 270 ? 24.919 3.742 19.349 1.00 73.38 270 HIS A N 1
ATOM 2077 C CA . HIS A 1 270 ? 25.183 3.781 17.908 1.00 73.38 270 HIS A CA 1
ATOM 2078 C C . HIS A 1 270 ? 24.229 2.923 17.060 1.00 73.38 270 HIS A C 1
ATOM 2080 O O . HIS A 1 270 ? 24.379 2.888 15.842 1.00 73.38 270 HIS A O 1
ATOM 2086 N N . MET A 1 271 ? 23.270 2.246 17.689 1.00 72.56 271 MET A N 1
ATOM 2087 C CA . MET A 1 271 ? 22.246 1.429 17.042 1.00 72.56 271 MET A CA 1
ATOM 2088 C C . MET A 1 271 ? 21.022 2.282 16.647 1.00 72.56 271 MET A C 1
ATOM 2090 O O . MET A 1 271 ? 20.673 3.204 17.396 1.00 72.56 271 MET A O 1
ATOM 2094 N N . PRO A 1 272 ? 20.366 2.010 15.501 1.00 74.56 272 PRO A N 1
ATOM 2095 C CA . PRO A 1 272 ? 19.111 2.653 15.114 1.00 74.56 272 PRO A CA 1
ATOM 2096 C C . PRO A 1 272 ? 18.016 2.522 16.181 1.00 74.56 272 PRO A C 1
ATOM 2098 O O . PRO A 1 272 ? 17.930 1.524 16.892 1.00 74.56 272 PRO A O 1
ATOM 2101 N N . VAL A 1 273 ? 17.151 3.535 16.284 1.00 71.56 273 VAL A N 1
ATOM 2102 C CA . VAL A 1 273 ? 16.097 3.602 17.316 1.00 71.56 273 VAL A CA 1
ATOM 2103 C C . VAL A 1 273 ? 15.082 2.456 17.186 1.00 71.56 273 VAL A C 1
ATOM 2105 O O . VAL A 1 273 ? 14.603 1.961 18.203 1.00 71.56 273 VAL A O 1
ATOM 2108 N N . SER A 1 274 ? 14.799 1.989 15.965 1.00 71.19 274 SER A N 1
ATOM 2109 C CA . SER A 1 274 ? 13.908 0.846 15.716 1.00 71.19 274 SER A CA 1
ATOM 2110 C C . SER A 1 274 ? 14.433 -0.443 16.355 1.00 71.19 274 SER A C 1
ATOM 2112 O O . SER A 1 274 ? 13.731 -1.062 17.143 1.00 71.19 274 SER A O 1
ATOM 2114 N N . GLU A 1 275 ? 15.702 -0.781 16.121 1.00 70.50 275 GLU A N 1
ATOM 2115 C CA . GLU A 1 275 ? 16.340 -1.991 16.666 1.00 70.50 275 GLU A CA 1
ATOM 2116 C C . GLU A 1 275 ? 16.447 -1.950 18.196 1.00 70.50 275 GLU A C 1
ATOM 2118 O O . GLU A 1 275 ? 16.229 -2.950 18.878 1.00 70.50 275 GLU A O 1
ATOM 2123 N N . LYS A 1 276 ? 16.730 -0.771 18.765 1.00 80.12 276 LYS A N 1
ATOM 2124 C CA . LYS A 1 276 ? 16.724 -0.586 20.224 1.00 80.12 276 LYS A CA 1
ATOM 2125 C C . LYS A 1 276 ? 15.359 -0.874 20.838 1.00 80.12 276 LYS A C 1
ATOM 2127 O O . LYS A 1 276 ? 15.288 -1.401 21.945 1.00 80.12 276 LYS A O 1
ATOM 2132 N N . THR A 1 277 ? 14.292 -0.504 20.135 1.00 78.69 277 THR A N 1
ATOM 2133 C CA . THR A 1 277 ? 12.920 -0.677 20.616 1.00 78.69 277 THR A CA 1
ATOM 2134 C C . THR A 1 277 ? 12.569 -2.160 20.705 1.00 78.69 277 THR A C 1
ATOM 2136 O O . THR A 1 277 ? 12.024 -2.588 21.721 1.00 78.69 277 THR A O 1
ATOM 2139 N N . ASP A 1 278 ? 12.982 -2.954 19.7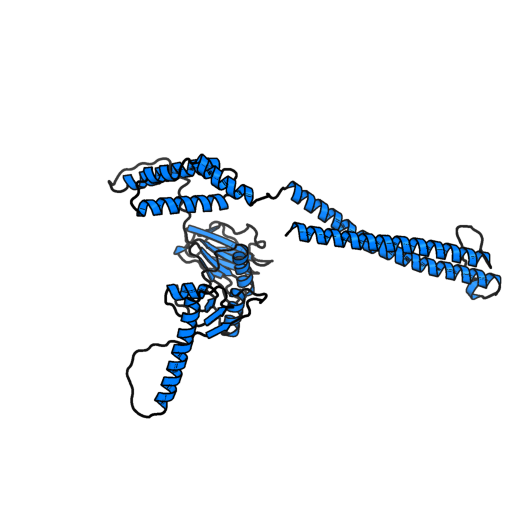15 1.00 74.56 278 ASP A N 1
ATOM 2140 C CA . ASP A 1 278 ? 12.785 -4.406 19.714 1.00 74.56 278 ASP A CA 1
ATOM 2141 C C . ASP A 1 278 ? 13.562 -5.081 20.855 1.00 74.56 278 ASP A C 1
ATOM 2143 O O . ASP A 1 278 ? 12.987 -5.853 21.625 1.00 74.56 278 ASP A O 1
ATOM 2147 N N . ILE A 1 279 ? 14.836 -4.710 21.048 1.00 80.44 279 ILE A N 1
ATOM 2148 C CA . ILE A 1 279 ? 15.672 -5.233 22.143 1.00 80.44 279 ILE A CA 1
ATOM 2149 C C . ILE A 1 279 ? 15.065 -4.897 23.509 1.00 80.44 279 ILE A C 1
ATOM 2151 O O . ILE A 1 279 ? 14.994 -5.750 24.394 1.00 80.44 279 ILE A O 1
ATOM 2155 N N . PHE A 1 280 ? 14.617 -3.657 23.717 1.00 85.19 280 PHE A N 1
ATOM 2156 C CA . PHE A 1 280 ? 14.023 -3.269 24.996 1.00 85.19 280 PHE A CA 1
ATOM 2157 C C . PHE A 1 280 ? 12.662 -3.921 25.229 1.00 85.19 280 PHE A C 1
ATOM 2159 O O . PHE A 1 280 ? 12.372 -4.290 26.367 1.00 85.19 280 PHE A O 1
ATOM 2166 N N . SER A 1 281 ? 11.860 -4.115 24.181 1.00 78.19 281 SER A N 1
ATOM 2167 C CA . SER A 1 281 ? 10.592 -4.845 24.262 1.00 78.19 281 SER A CA 1
ATOM 2168 C C . SER A 1 281 ? 10.811 -6.301 24.687 1.00 78.19 281 SER A C 1
ATOM 2170 O O . SER A 1 281 ? 10.172 -6.774 25.630 1.00 78.19 281 SER A O 1
ATOM 2172 N N . GLU A 1 282 ? 11.785 -6.987 24.081 1.00 82.00 282 GLU A N 1
ATOM 2173 C CA . GLU A 1 282 ? 12.142 -8.365 24.432 1.00 82.00 282 GLU A CA 1
ATOM 2174 C C . GLU A 1 282 ? 12.632 -8.473 25.885 1.00 82.00 282 GLU A C 1
ATOM 2176 O O . GLU A 1 282 ? 12.163 -9.325 26.647 1.00 82.00 282 GLU A O 1
ATOM 2181 N N . LEU A 1 283 ? 13.522 -7.567 26.309 1.00 85.81 283 LEU A N 1
ATOM 2182 C CA . LEU A 1 283 ? 14.048 -7.551 27.677 1.00 85.81 283 LEU A CA 1
ATOM 2183 C C . LEU A 1 283 ? 12.955 -7.269 28.716 1.00 85.81 283 LEU A C 1
ATOM 2185 O O . LEU A 1 283 ? 12.900 -7.957 29.739 1.00 85.81 283 LEU A O 1
ATOM 2189 N N . LYS A 1 284 ? 12.059 -6.307 28.452 1.00 85.12 284 LYS A N 1
ATOM 2190 C CA . LYS A 1 284 ? 10.904 -6.022 29.320 1.00 85.12 284 LYS A CA 1
ATOM 2191 C C . LYS A 1 284 ? 9.969 -7.228 29.397 1.00 85.12 284 LYS A C 1
ATOM 2193 O O . LYS A 1 284 ? 9.585 -7.628 30.496 1.00 85.12 284 LYS A O 1
ATOM 2198 N N . SER A 1 285 ? 9.659 -7.854 28.261 1.00 80.25 285 SER A N 1
ATOM 2199 C CA . SER A 1 285 ? 8.805 -9.045 28.210 1.00 80.25 285 SER A CA 1
ATOM 2200 C C . SER A 1 285 ? 9.390 -10.201 29.029 1.00 80.25 285 SER A C 1
ATOM 2202 O O . SER A 1 285 ? 8.710 -10.733 29.907 1.00 80.25 285 SER A O 1
ATOM 2204 N N . SER A 1 286 ? 10.671 -10.534 28.828 1.00 82.56 286 SER A N 1
ATOM 2205 C CA . SER A 1 286 ? 11.365 -11.585 29.592 1.00 82.56 286 SER A CA 1
ATOM 2206 C C . SER A 1 286 ? 11.405 -11.279 31.094 1.00 82.56 286 SER A C 1
ATOM 2208 O O . SER A 1 286 ? 11.302 -12.187 31.922 1.00 82.56 286 SER A O 1
ATOM 2210 N N . PHE A 1 287 ? 11.566 -10.009 31.477 1.00 86.38 287 PHE A N 1
ATOM 2211 C CA . PHE A 1 287 ? 11.583 -9.606 32.882 1.00 86.38 287 PHE A CA 1
ATOM 2212 C C . PHE A 1 287 ? 10.228 -9.841 33.565 1.00 86.38 287 PHE A C 1
ATOM 2214 O O . PHE A 1 287 ? 10.162 -10.508 34.602 1.00 86.38 287 PHE A O 1
ATOM 2221 N N . TYR A 1 288 ? 9.135 -9.347 32.974 1.00 83.38 288 TYR A N 1
ATOM 2222 C CA . TYR A 1 288 ? 7.796 -9.496 33.551 1.00 83.38 288 TYR A CA 1
ATOM 2223 C C . TYR A 1 288 ? 7.275 -10.938 33.482 1.00 83.38 288 TYR A C 1
ATOM 2225 O O . TYR A 1 288 ? 6.539 -11.362 34.375 1.00 83.38 288 TYR A O 1
ATOM 2233 N N . GLU A 1 289 ? 7.677 -11.726 32.482 1.00 80.00 289 GLU A N 1
ATOM 2234 C CA . GLU A 1 289 ? 7.380 -13.163 32.422 1.00 80.00 289 GLU A CA 1
ATOM 2235 C C . GLU A 1 289 ? 7.966 -13.898 33.638 1.00 80.00 289 GLU A C 1
ATOM 2237 O O . GLU A 1 289 ? 7.255 -14.590 34.370 1.00 80.00 289 GLU A O 1
ATOM 2242 N N . ARG A 1 290 ? 9.252 -13.682 33.924 1.00 81.06 290 ARG A N 1
ATOM 2243 C CA . ARG A 1 290 ? 9.941 -14.286 35.074 1.00 81.06 290 ARG A CA 1
ATOM 2244 C C . ARG A 1 290 ? 9.383 -13.821 36.415 1.00 81.06 290 ARG A C 1
ATOM 2246 O O . ARG A 1 290 ? 9.280 -14.615 37.355 1.00 81.06 290 ARG A O 1
ATOM 2253 N N . LEU A 1 291 ? 8.949 -12.564 36.486 1.00 83.19 291 LEU A N 1
ATOM 2254 C CA . LEU A 1 291 ? 8.253 -12.022 37.649 1.00 83.19 291 LEU A CA 1
ATOM 2255 C C . LEU A 1 291 ? 6.922 -12.752 37.903 1.00 83.19 291 LEU A C 1
ATOM 2257 O O . LEU A 1 291 ? 6.635 -13.127 39.041 1.00 83.19 291 LEU A O 1
ATOM 2261 N N . ARG A 1 292 ? 6.136 -13.035 36.851 1.00 79.56 292 ARG A N 1
ATOM 2262 C CA . ARG A 1 292 ? 4.888 -13.823 36.948 1.00 79.56 292 ARG A CA 1
ATOM 2263 C C . ARG A 1 292 ? 5.136 -15.261 37.405 1.00 79.56 292 ARG A C 1
ATOM 2265 O O . ARG A 1 292 ? 4.285 -15.840 38.076 1.00 79.56 292 ARG A O 1
ATOM 2272 N N . HIS A 1 293 ? 6.311 -15.814 37.110 1.00 78.38 293 HIS A N 1
ATOM 2273 C CA . HIS A 1 293 ? 6.758 -17.115 37.615 1.00 78.38 293 HIS A CA 1
ATOM 2274 C C . HIS A 1 293 ? 7.275 -17.087 39.067 1.00 78.38 293 HIS A C 1
ATOM 2276 O O . HIS A 1 293 ? 7.723 -18.113 39.580 1.00 78.38 293 HIS A O 1
ATOM 2282 N N . GLY A 1 294 ? 7.174 -15.947 39.759 1.00 76.38 294 GLY A N 1
ATOM 2283 C CA . GLY A 1 294 ? 7.495 -15.817 41.181 1.00 76.38 294 GLY A CA 1
ATOM 2284 C C . GLY A 1 294 ? 8.986 -15.650 41.483 1.00 76.38 294 GLY A C 1
ATOM 2285 O O . GLY A 1 294 ? 9.384 -15.776 42.644 1.00 76.38 294 GLY A O 1
ATOM 2286 N N . GLN A 1 295 ? 9.819 -15.371 40.473 1.00 80.12 295 GLN A N 1
ATOM 2287 C CA . GLN A 1 295 ? 11.224 -15.025 40.689 1.00 80.12 295 GLN A CA 1
ATOM 2288 C C . GLN A 1 295 ? 11.351 -13.619 41.285 1.00 80.12 295 GLN A C 1
ATOM 2290 O O . GLN A 1 295 ? 10.560 -12.719 40.995 1.00 80.12 295 GLN A O 1
ATOM 2295 N N . LYS A 1 296 ? 12.362 -13.411 42.136 1.00 83.69 296 LYS A N 1
ATOM 2296 C CA . LYS A 1 296 ? 12.598 -12.093 42.728 1.00 83.69 296 LYS A CA 1
ATOM 2297 C C . LYS A 1 296 ? 13.273 -11.171 41.706 1.00 83.69 296 LYS A C 1
ATOM 2299 O O . LYS A 1 296 ? 14.217 -11.600 41.047 1.00 83.69 296 LYS A O 1
ATOM 2304 N N . PRO A 1 297 ? 12.907 -9.882 41.659 1.00 78.88 297 PRO A N 1
ATOM 2305 C CA . PRO A 1 297 ? 13.475 -8.906 40.724 1.00 78.88 297 PRO A CA 1
ATOM 2306 C C . PRO A 1 297 ? 15.004 -8.836 40.683 1.00 78.88 297 PRO A C 1
ATOM 2308 O O . PRO A 1 297 ? 15.609 -8.744 39.620 1.00 78.88 297 PRO A O 1
ATOM 2311 N N . GLN A 1 298 ? 15.638 -8.902 41.856 1.00 80.00 298 GLN A N 1
ATOM 2312 C CA . GLN A 1 298 ? 17.094 -8.819 41.990 1.00 80.00 298 GLN A CA 1
ATOM 2313 C C . GLN A 1 298 ? 17.792 -10.048 41.398 1.00 80.00 298 GLN A C 1
ATOM 2315 O O . GLN A 1 298 ? 18.861 -9.915 40.807 1.00 80.00 298 GLN A O 1
ATOM 2320 N N . ASP A 1 299 ? 17.162 -11.218 41.517 1.00 81.06 299 ASP A N 1
ATOM 2321 C CA . ASP A 1 299 ? 17.675 -12.471 40.969 1.00 81.06 299 ASP A CA 1
ATOM 2322 C C . ASP A 1 299 ? 17.521 -12.472 39.438 1.00 81.06 299 ASP A C 1
ATOM 2324 O O . ASP A 1 299 ? 18.452 -12.846 38.731 1.00 81.06 299 ASP A O 1
ATOM 2328 N N . ILE A 1 300 ? 16.412 -11.928 38.915 1.00 83.00 300 ILE A N 1
ATOM 2329 C CA . ILE A 1 300 ? 16.185 -11.771 37.468 1.00 83.00 300 ILE A CA 1
ATOM 2330 C C . ILE A 1 300 ? 17.242 -10.848 36.841 1.00 83.00 300 ILE A C 1
ATOM 2332 O O . ILE A 1 300 ? 17.845 -11.202 35.830 1.00 83.00 300 ILE A O 1
ATOM 2336 N N . ILE A 1 301 ? 17.513 -9.683 37.443 1.00 82.69 301 ILE A N 1
ATOM 2337 C CA . ILE A 1 301 ? 18.541 -8.746 36.950 1.00 82.69 301 ILE A CA 1
ATOM 2338 C C . ILE A 1 301 ? 19.938 -9.376 37.001 1.00 82.69 301 ILE A C 1
ATOM 2340 O O . ILE A 1 301 ? 20.729 -9.201 36.073 1.00 82.69 301 ILE A O 1
ATOM 2344 N N . ALA A 1 302 ? 20.240 -10.142 38.051 1.00 82.44 302 ALA A N 1
ATOM 2345 C CA . ALA A 1 302 ? 21.503 -10.864 38.152 1.00 82.44 302 ALA A CA 1
ATOM 2346 C C . ALA A 1 302 ? 21.644 -11.949 37.065 1.00 82.44 302 ALA A C 1
ATOM 2348 O O . ALA A 1 302 ? 22.733 -12.116 36.513 1.00 82.44 302 ALA A O 1
ATOM 2349 N N . GLU A 1 303 ? 20.556 -12.645 36.720 1.00 81.50 303 GLU A N 1
ATOM 2350 C CA . GLU A 1 303 ? 20.515 -13.659 35.657 1.00 81.50 303 GLU A CA 1
ATOM 2351 C C . GLU A 1 303 ? 20.599 -13.070 34.243 1.00 81.50 303 GLU A C 1
ATOM 2353 O O . GLU A 1 303 ? 21.213 -13.684 33.371 1.00 81.50 303 GLU A O 1
ATOM 2358 N N . MET A 1 304 ? 20.024 -11.884 34.000 1.00 80.31 304 MET A N 1
ATOM 2359 C CA . MET A 1 304 ? 20.172 -11.164 32.723 1.00 80.31 304 MET A CA 1
ATOM 2360 C C . MET A 1 304 ? 21.632 -10.752 32.448 1.00 80.31 304 MET A C 1
ATOM 2362 O O . MET A 1 304 ? 22.018 -10.520 31.303 1.00 80.31 304 MET A O 1
ATOM 2366 N N . GLY A 1 305 ? 22.472 -10.719 33.486 1.00 82.12 305 GLY A N 1
ATOM 2367 C CA . GLY A 1 305 ? 23.905 -10.472 33.380 1.00 82.12 305 GLY A CA 1
ATOM 2368 C C . GLY A 1 305 ? 24.262 -8.986 33.298 1.00 82.12 305 GLY A C 1
ATOM 2369 O O . GLY A 1 305 ? 23.426 -8.100 33.469 1.00 82.12 305 GLY A O 1
ATOM 2370 N N . SER A 1 306 ? 25.546 -8.681 33.075 1.00 86.56 306 SER A N 1
ATOM 2371 C CA . SER A 1 306 ? 26.007 -7.285 33.054 1.00 86.56 306 SER A CA 1
ATOM 2372 C C . SER A 1 306 ? 25.475 -6.522 31.822 1.00 86.56 306 SER A C 1
ATOM 2374 O O . SER A 1 306 ? 25.663 -7.029 30.709 1.00 86.56 306 SER A O 1
ATOM 2376 N N . PRO A 1 307 ? 24.949 -5.287 31.976 1.00 85.75 307 PRO A N 1
ATOM 2377 C CA . PRO A 1 307 ? 24.408 -4.476 30.875 1.00 85.75 307 PRO A CA 1
ATOM 2378 C C . PRO A 1 307 ? 25.359 -4.327 29.684 1.00 85.75 307 PRO A C 1
ATOM 2380 O O . PRO A 1 307 ? 24.965 -4.431 28.525 1.00 85.75 307 PRO A O 1
ATOM 2383 N N . ARG A 1 308 ? 26.657 -4.161 29.970 1.00 80.38 308 ARG A N 1
ATOM 2384 C CA . ARG A 1 308 ? 27.708 -4.053 28.951 1.00 80.38 308 ARG A CA 1
ATOM 2385 C C . ARG A 1 308 ? 27.880 -5.331 28.127 1.00 80.38 308 ARG A C 1
ATOM 2387 O O . ARG A 1 308 ? 28.080 -5.245 26.919 1.00 80.38 308 ARG A O 1
ATOM 2394 N N . LEU A 1 309 ? 27.875 -6.501 28.770 1.00 81.75 309 LEU A N 1
ATOM 2395 C CA . LEU A 1 309 ? 28.056 -7.784 28.079 1.00 81.75 309 LEU A CA 1
ATOM 2396 C C . LEU A 1 309 ? 26.838 -8.102 27.210 1.00 81.75 309 LEU A C 1
ATOM 2398 O O . LEU A 1 309 ? 27.008 -8.515 26.068 1.00 81.75 309 LEU A O 1
ATOM 2402 N N . LEU A 1 310 ? 25.642 -7.838 27.738 1.00 84.69 310 LEU A N 1
ATOM 2403 C CA . LEU A 1 310 ? 24.379 -8.015 27.033 1.00 84.69 310 LEU A CA 1
ATOM 2404 C C . LEU A 1 310 ? 24.310 -7.118 25.786 1.00 84.69 310 LEU A C 1
ATOM 2406 O O . LEU A 1 310 ? 24.100 -7.610 24.682 1.00 84.69 310 LEU A O 1
ATOM 2410 N N . ALA A 1 311 ? 24.614 -5.823 25.922 1.00 82.88 311 ALA A N 1
ATOM 2411 C CA . ALA A 1 311 ? 24.677 -4.902 24.785 1.00 82.88 311 ALA A CA 1
ATOM 2412 C C . ALA A 1 311 ? 25.705 -5.337 23.721 1.00 82.88 311 ALA A C 1
ATOM 2414 O O . ALA A 1 311 ? 25.452 -5.228 22.524 1.00 82.88 311 ALA A O 1
ATOM 2415 N N . MET A 1 312 ? 26.858 -5.873 24.137 1.00 77.94 312 MET A N 1
ATOM 2416 C CA . MET A 1 312 ? 27.873 -6.394 23.211 1.00 77.94 312 MET A CA 1
ATOM 2417 C C . MET A 1 312 ? 27.427 -7.667 22.481 1.00 77.94 312 MET A C 1
ATOM 2419 O O . MET A 1 312 ? 27.842 -7.868 21.343 1.00 77.94 312 MET A O 1
ATOM 2423 N N . GLN A 1 313 ? 26.582 -8.509 23.087 1.00 82.50 313 GLN A N 1
ATOM 2424 C CA . GLN A 1 313 ? 25.985 -9.659 22.399 1.00 82.50 313 GLN A CA 1
ATOM 2425 C C . GLN A 1 313 ? 25.042 -9.203 21.282 1.00 82.50 313 GLN A C 1
ATOM 2427 O O . GLN A 1 313 ? 25.192 -9.670 20.155 1.00 82.50 313 GLN A O 1
ATOM 2432 N N . TYR A 1 314 ? 24.165 -8.232 21.562 1.00 77.81 314 TYR A N 1
ATOM 2433 C CA . TYR A 1 314 ? 23.259 -7.656 20.561 1.00 77.81 314 TYR A CA 1
ATOM 2434 C C . TYR A 1 314 ? 23.991 -6.875 19.459 1.00 77.81 314 TYR A C 1
ATOM 2436 O O . TYR A 1 314 ? 23.586 -6.895 18.299 1.00 77.81 314 TYR A O 1
ATOM 2444 N N . LEU A 1 315 ? 25.102 -6.205 19.778 1.00 75.19 315 LEU A N 1
ATOM 2445 C CA . LEU A 1 315 ? 25.958 -5.592 18.756 1.00 75.19 315 LEU A CA 1
ATOM 2446 C C . LEU A 1 315 ? 26.690 -6.652 17.923 1.00 75.19 315 LEU A C 1
ATOM 2448 O O . LEU A 1 315 ? 26.858 -6.479 16.720 1.00 75.19 315 LEU A O 1
ATOM 2452 N N . GLY A 1 316 ? 27.123 -7.752 18.542 1.00 63.97 316 GLY A N 1
ATOM 2453 C CA . GLY A 1 316 ? 27.829 -8.840 17.868 1.00 63.97 316 GLY A CA 1
ATOM 2454 C C . GLY A 1 316 ? 26.969 -9.578 16.841 1.00 63.97 316 GLY A C 1
ATOM 2455 O O . GLY A 1 316 ? 27.481 -9.945 15.786 1.00 63.97 316 GLY A O 1
ATOM 2456 N N . THR A 1 317 ? 25.673 -9.750 17.113 1.00 57.66 317 THR A N 1
ATOM 2457 C CA . THR A 1 317 ? 24.712 -10.331 16.163 1.00 57.66 317 THR A CA 1
ATOM 2458 C C . THR A 1 317 ? 24.412 -9.376 15.003 1.00 57.66 317 THR A C 1
ATOM 2460 O O . THR A 1 317 ? 24.482 -9.791 13.849 1.00 57.66 317 THR A O 1
ATOM 2463 N N . ASN A 1 318 ? 24.246 -8.076 15.269 1.00 52.41 318 ASN A N 1
ATOM 2464 C CA . ASN A 1 318 ? 24.003 -7.060 14.232 1.00 52.41 318 ASN A CA 1
ATOM 2465 C C . ASN A 1 318 ? 25.213 -6.773 13.314 1.00 52.41 318 ASN A C 1
ATOM 2467 O O . ASN A 1 318 ? 25.053 -6.420 12.144 1.00 52.41 318 ASN A O 1
ATOM 2471 N N . VAL A 1 319 ? 26.449 -6.959 13.794 1.00 48.22 319 VAL A N 1
ATOM 2472 C CA . VAL A 1 319 ? 27.674 -6.777 12.984 1.00 48.22 319 VAL A CA 1
ATOM 2473 C C . VAL A 1 319 ? 27.842 -7.863 11.909 1.00 48.22 319 VAL A C 1
ATOM 2475 O O . VAL A 1 319 ? 28.539 -7.638 10.917 1.00 48.22 319 VAL A O 1
ATOM 2478 N N . VAL A 1 320 ? 27.199 -9.024 12.065 1.00 47.47 320 VAL A N 1
ATOM 2479 C CA . VAL A 1 320 ? 27.247 -10.106 11.067 1.00 47.47 320 VAL A CA 1
ATOM 2480 C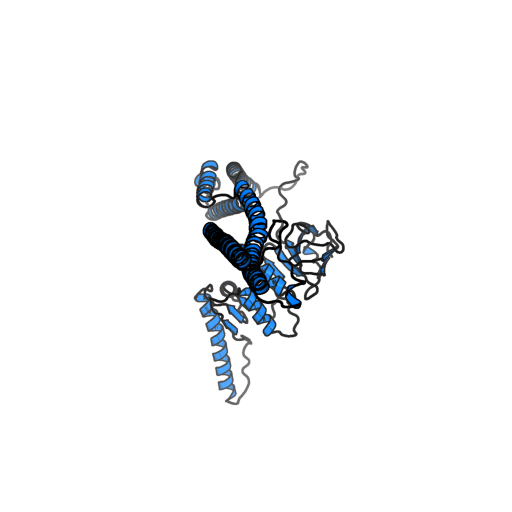 C . VAL A 1 320 ? 26.224 -9.891 9.941 1.00 47.47 320 VAL A C 1
ATOM 2482 O O . VAL A 1 320 ? 26.480 -10.332 8.821 1.00 47.47 320 VAL A O 1
ATOM 2485 N N . GLU A 1 321 ? 25.141 -9.140 10.180 1.00 49.28 321 GLU A N 1
ATOM 2486 C CA . GLU A 1 321 ? 24.069 -8.929 9.191 1.00 49.28 321 GLU A CA 1
ATOM 2487 C C . GLU A 1 321 ? 24.146 -7.601 8.415 1.00 49.28 321 GLU A C 1
ATOM 2489 O O . GLU A 1 321 ? 23.687 -7.547 7.275 1.00 49.28 321 GLU A O 1
ATOM 2494 N N . HIS A 1 322 ? 24.823 -6.555 8.911 1.00 42.66 322 HIS A N 1
ATOM 2495 C CA . HIS A 1 322 ? 24.890 -5.271 8.193 1.00 42.66 322 HIS A CA 1
ATOM 2496 C C . HIS A 1 322 ? 26.299 -4.859 7.725 1.00 42.66 322 HIS A C 1
ATOM 2498 O O . HIS A 1 322 ? 27.064 -4.188 8.421 1.00 42.66 322 HIS A O 1
ATOM 2504 N N . LYS A 1 323 ? 26.609 -5.122 6.443 1.00 43.19 323 LYS A N 1
ATOM 2505 C CA . LYS A 1 323 ? 27.592 -4.321 5.682 1.00 43.19 323 LYS A CA 1
ATOM 2506 C C . LYS A 1 323 ? 26.952 -2.976 5.312 1.00 43.19 323 LYS A C 1
ATOM 2508 O O . LYS A 1 323 ? 26.338 -2.840 4.260 1.00 43.19 323 LYS A O 1
ATOM 2513 N N . GLY A 1 324 ? 27.103 -1.994 6.197 1.00 43.38 324 GLY A N 1
ATOM 2514 C CA . GLY A 1 324 ? 26.437 -0.692 6.131 1.00 43.38 324 GLY A CA 1
ATOM 2515 C C . GLY A 1 324 ? 26.568 0.096 4.816 1.00 43.38 324 GLY A C 1
ATOM 2516 O O . GLY A 1 324 ? 27.597 0.099 4.130 1.00 43.38 324 GLY A O 1
ATOM 2517 N N . PHE A 1 325 ? 25.498 0.834 4.522 1.00 51.19 325 PHE A N 1
ATOM 2518 C CA . PHE A 1 325 ? 25.410 1.859 3.489 1.00 51.19 325 PHE A CA 1
ATOM 2519 C C . PHE A 1 325 ? 26.455 2.958 3.739 1.00 51.19 325 PHE A C 1
ATOM 2521 O O . PHE A 1 325 ? 26.464 3.624 4.773 1.00 51.19 325 PHE A O 1
ATOM 2528 N N . SER A 1 326 ? 27.370 3.154 2.789 1.00 55.66 326 SER A N 1
ATOM 2529 C CA . SER A 1 326 ? 28.384 4.207 2.863 1.00 55.66 326 SER A CA 1
ATOM 2530 C C . SER A 1 326 ? 27.949 5.377 1.994 1.00 55.66 326 SER A C 1
ATOM 2532 O O . SER A 1 326 ? 27.815 5.223 0.783 1.00 55.66 326 SER A O 1
ATOM 2534 N N . PHE A 1 327 ? 27.816 6.572 2.571 1.00 49.59 327 PHE A N 1
ATOM 2535 C CA . PHE A 1 327 ? 27.525 7.805 1.823 1.00 49.59 327 PHE A CA 1
ATOM 2536 C C . PHE A 1 327 ? 28.529 8.052 0.677 1.00 49.59 327 PHE A C 1
ATOM 2538 O O . PHE A 1 327 ? 28.191 8.626 -0.355 1.00 49.59 327 PHE A O 1
ATOM 2545 N N . LYS A 1 328 ? 29.760 7.529 0.802 1.00 55.59 328 LYS A N 1
ATOM 2546 C CA . LYS A 1 328 ? 30.756 7.525 -0.280 1.00 55.59 328 LYS A CA 1
ATOM 2547 C C . LYS A 1 328 ? 30.371 6.612 -1.448 1.00 55.59 328 LYS A C 1
ATOM 2549 O O . LYS A 1 328 ? 30.660 6.966 -2.584 1.00 55.59 328 LYS A O 1
ATOM 2554 N N . ARG A 1 329 ? 29.724 5.468 -1.194 1.00 55.00 329 ARG A N 1
ATOM 2555 C CA . ARG A 1 329 ? 29.179 4.585 -2.242 1.00 55.00 329 ARG A CA 1
ATOM 2556 C C . ARG A 1 329 ? 27.958 5.205 -2.909 1.00 55.00 329 ARG A C 1
ATOM 2558 O O . ARG A 1 329 ? 27.905 5.178 -4.125 1.00 55.00 329 ARG A O 1
ATOM 2565 N N . LEU A 1 330 ? 27.056 5.841 -2.158 1.00 65.69 330 LEU A N 1
ATOM 2566 C CA . LEU A 1 330 ? 25.923 6.572 -2.743 1.00 65.69 330 LEU A CA 1
ATOM 2567 C C . LEU A 1 330 ? 26.399 7.711 -3.657 1.00 65.69 330 LEU A C 1
ATOM 2569 O O . LEU A 1 330 ? 25.956 7.812 -4.794 1.00 65.69 330 LEU A O 1
ATOM 2573 N N . LEU A 1 331 ? 27.337 8.543 -3.194 1.00 65.56 331 LEU A N 1
ATOM 2574 C CA . LEU A 1 331 ? 27.873 9.640 -4.003 1.00 65.56 331 LEU A CA 1
ATOM 2575 C C . LEU A 1 331 ? 28.664 9.125 -5.221 1.00 65.56 331 LEU A C 1
ATOM 2577 O O . LEU A 1 331 ? 28.605 9.722 -6.297 1.00 65.56 331 LEU A O 1
ATOM 2581 N N . MET A 1 332 ? 29.366 7.994 -5.083 1.00 61.44 332 MET A N 1
ATOM 2582 C CA . MET A 1 332 ? 29.992 7.291 -6.208 1.00 61.44 332 MET A CA 1
ATOM 2583 C C . MET A 1 332 ? 28.941 6.768 -7.199 1.00 61.44 332 MET A C 1
ATOM 2585 O O . MET A 1 332 ? 29.106 6.983 -8.392 1.00 61.44 332 MET A O 1
ATOM 2589 N N . LEU A 1 333 ? 27.845 6.162 -6.728 1.00 54.06 333 LEU A N 1
ATOM 2590 C CA . LEU A 1 333 ? 26.735 5.714 -7.570 1.00 54.06 333 LEU A CA 1
ATOM 2591 C C . LEU A 1 333 ? 26.115 6.900 -8.313 1.00 54.06 333 LEU A C 1
ATOM 2593 O O . LEU A 1 333 ? 26.056 6.889 -9.534 1.00 54.06 333 LEU A O 1
ATOM 2597 N N . VAL A 1 334 ? 25.707 7.956 -7.609 1.00 67.81 334 VAL A N 1
ATOM 2598 C CA . VAL A 1 334 ? 25.052 9.125 -8.217 1.00 67.81 334 VAL A CA 1
ATOM 2599 C C . VAL A 1 334 ? 25.962 9.794 -9.250 1.00 67.81 334 VAL A C 1
ATOM 2601 O O . VAL A 1 334 ? 25.505 10.122 -10.346 1.00 67.81 334 VAL A O 1
ATOM 2604 N N . SER A 1 335 ? 27.257 9.954 -8.953 1.00 61.22 335 SER A N 1
ATOM 2605 C CA . SER A 1 335 ? 28.219 10.512 -9.915 1.00 61.22 335 SER A CA 1
ATOM 2606 C C . SER A 1 335 ? 28.487 9.584 -11.104 1.00 61.22 335 SER A C 1
ATOM 2608 O O . SER A 1 335 ? 28.553 10.065 -12.236 1.00 61.22 335 SER A O 1
ATOM 2610 N N . PHE A 1 336 ? 28.565 8.268 -10.887 1.00 62.62 336 PHE A N 1
ATOM 2611 C CA . PHE A 1 336 ? 28.722 7.272 -11.945 1.00 62.62 336 PHE A CA 1
ATOM 2612 C C . PHE A 1 336 ? 27.498 7.220 -12.861 1.00 62.62 336 PHE A C 1
ATOM 2614 O O . PHE A 1 336 ? 27.649 7.344 -14.072 1.00 62.62 336 PHE A O 1
ATOM 2621 N N . TYR A 1 337 ? 26.288 7.128 -12.307 1.00 62.34 337 TYR A N 1
ATOM 2622 C CA . TYR A 1 337 ? 25.049 7.082 -13.082 1.00 62.34 337 TYR A CA 1
ATOM 2623 C C . TYR A 1 337 ? 24.773 8.394 -13.816 1.00 62.34 337 TYR A C 1
ATOM 2625 O O . TYR A 1 337 ? 24.341 8.352 -14.963 1.00 62.34 337 TYR A O 1
ATOM 2633 N N . SER A 1 338 ? 25.105 9.549 -13.232 1.00 65.75 338 SER A N 1
ATOM 2634 C CA . SER A 1 338 ? 24.962 10.844 -13.916 1.00 65.75 338 SER A CA 1
ATOM 2635 C C . SER A 1 338 ? 25.945 10.993 -15.086 1.00 65.75 338 SER A C 1
ATOM 2637 O O . SER A 1 338 ? 25.560 11.423 -16.174 1.00 65.75 338 SER A O 1
ATOM 2639 N N . ALA A 1 339 ? 27.211 10.597 -14.906 1.00 59.41 339 ALA A N 1
ATOM 2640 C CA . ALA A 1 339 ? 28.222 10.654 -15.965 1.00 59.41 339 ALA A CA 1
ATOM 2641 C C . ALA A 1 339 ? 28.004 9.583 -17.050 1.00 59.41 339 ALA A C 1
ATOM 2643 O O . ALA A 1 339 ? 28.196 9.850 -18.241 1.00 59.41 339 ALA A O 1
ATOM 2644 N N . ALA A 1 340 ? 27.562 8.386 -16.656 1.00 59.03 340 ALA A N 1
ATOM 2645 C CA . ALA A 1 340 ? 27.193 7.314 -17.569 1.00 59.03 340 ALA A CA 1
ATOM 2646 C C . ALA A 1 340 ? 25.965 7.714 -18.396 1.00 59.03 340 ALA A C 1
ATOM 2648 O O . ALA A 1 340 ? 26.038 7.619 -19.620 1.00 59.03 340 ALA A O 1
ATOM 2649 N N . ALA A 1 341 ? 24.903 8.244 -17.768 1.00 62.69 341 ALA A N 1
ATOM 2650 C CA . ALA A 1 341 ? 23.667 8.687 -18.427 1.00 62.69 341 ALA A CA 1
ATOM 2651 C C . ALA A 1 341 ? 23.919 9.656 -19.588 1.00 62.69 341 ALA A C 1
ATOM 2653 O O . ALA A 1 341 ? 23.437 9.442 -20.700 1.00 62.69 341 ALA A O 1
ATOM 2654 N N . ILE A 1 342 ? 24.742 10.678 -19.352 1.00 64.06 342 ILE A N 1
ATOM 2655 C CA . ILE A 1 342 ? 25.091 11.672 -20.374 1.00 64.06 342 ILE A CA 1
ATOM 2656 C C . ILE A 1 342 ? 25.960 11.045 -21.478 1.00 64.06 342 ILE A C 1
ATOM 2658 O O . ILE A 1 342 ? 25.813 11.375 -22.656 1.00 64.06 342 ILE A O 1
ATOM 2662 N N . SER A 1 343 ? 26.840 10.105 -21.123 1.00 61.62 343 SER A N 1
ATOM 2663 C CA . SER A 1 343 ? 27.762 9.479 -22.073 1.00 61.62 343 SER A CA 1
ATOM 2664 C C . SER A 1 343 ? 27.056 8.545 -23.067 1.00 61.62 343 SER A C 1
ATOM 2666 O O . SER A 1 343 ? 27.347 8.623 -24.258 1.00 61.62 343 SER A O 1
ATOM 2668 N N . TRP A 1 344 ? 26.112 7.686 -22.657 1.00 69.88 344 TRP A N 1
ATOM 2669 C CA . TRP A 1 344 ? 25.489 6.721 -23.588 1.00 69.88 344 TRP A CA 1
ATOM 2670 C C . TRP A 1 344 ? 24.347 7.305 -24.427 1.00 69.88 344 TRP A C 1
ATOM 2672 O O . TRP A 1 344 ? 24.212 6.925 -25.594 1.00 69.88 344 TRP A O 1
ATOM 2682 N N . MET A 1 345 ? 23.588 8.272 -23.894 1.00 70.75 345 MET A N 1
ATOM 2683 C CA . MET A 1 345 ? 22.532 8.960 -24.651 1.00 70.75 345 MET A CA 1
ATOM 2684 C C . MET A 1 345 ? 23.091 9.817 -25.798 1.00 70.75 345 MET A C 1
ATOM 2686 O O . MET A 1 345 ? 22.393 10.051 -26.782 1.00 70.75 345 MET A O 1
ATOM 2690 N N . ALA A 1 346 ? 24.361 10.235 -25.714 1.00 76.81 346 ALA A N 1
ATOM 2691 C CA . ALA A 1 346 ? 25.022 11.022 -26.752 1.00 76.81 346 ALA A CA 1
ATOM 2692 C C . ALA A 1 346 ? 25.975 10.202 -27.643 1.00 76.81 346 ALA A C 1
ATOM 2694 O O . ALA A 1 346 ? 25.948 10.364 -28.866 1.00 76.81 346 ALA A O 1
ATOM 2695 N N . LEU A 1 347 ? 26.822 9.316 -27.095 1.00 81.44 347 LEU A N 1
ATOM 2696 C CA . LEU A 1 347 ? 27.881 8.685 -27.905 1.00 81.44 347 LEU A CA 1
ATOM 2697 C C . LEU A 1 347 ? 27.379 7.579 -28.844 1.00 81.44 347 LEU A C 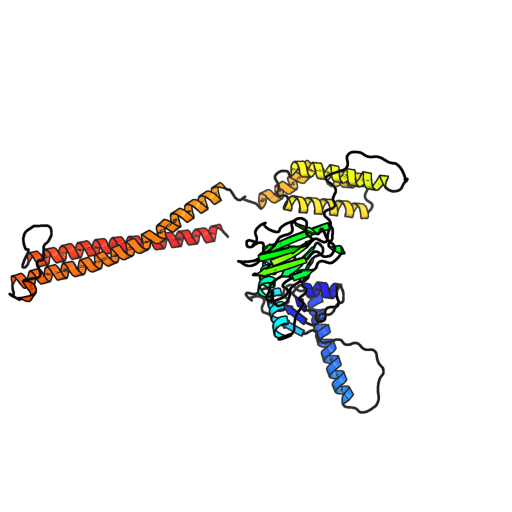1
ATOM 2699 O O . LEU A 1 347 ? 27.898 7.434 -29.952 1.00 81.44 347 LEU A O 1
ATOM 2703 N N . ILE A 1 348 ? 26.383 6.789 -28.432 1.00 83.75 348 ILE A N 1
ATOM 2704 C CA . ILE A 1 348 ? 25.877 5.690 -29.269 1.00 83.75 348 ILE A CA 1
ATOM 2705 C C . ILE A 1 348 ? 25.168 6.246 -30.515 1.00 83.75 348 ILE A C 1
ATOM 2707 O O . ILE A 1 348 ? 25.549 5.851 -31.622 1.00 83.75 348 ILE A O 1
ATOM 2711 N N . PRO A 1 349 ? 24.223 7.207 -30.401 1.00 87.19 349 PRO A N 1
ATOM 2712 C CA . PRO A 1 349 ? 23.589 7.790 -31.581 1.00 87.19 349 PRO A CA 1
ATOM 2713 C C . PRO A 1 349 ? 24.588 8.522 -32.480 1.00 87.19 349 PRO A C 1
ATOM 2715 O O . PRO A 1 349 ? 24.545 8.362 -33.696 1.00 87.19 349 PRO A O 1
ATOM 2718 N N . THR A 1 350 ? 25.528 9.281 -31.910 1.00 88.12 350 THR A N 1
ATOM 2719 C CA . THR A 1 350 ? 26.501 10.048 -32.709 1.00 88.12 350 THR A CA 1
ATOM 2720 C C . THR A 1 350 ? 27.455 9.149 -33.490 1.00 88.12 350 THR A C 1
ATOM 2722 O O . THR A 1 350 ? 27.665 9.383 -34.679 1.00 88.12 350 THR A O 1
ATOM 2725 N N . THR A 1 351 ? 27.996 8.091 -32.879 1.00 88.94 351 THR A N 1
ATOM 2726 C CA . THR A 1 351 ? 28.896 7.152 -33.575 1.00 88.94 351 THR A CA 1
ATOM 2727 C C . THR A 1 351 ? 28.167 6.330 -34.641 1.00 88.94 351 THR A C 1
ATOM 2729 O O . THR A 1 351 ? 28.722 6.106 -35.721 1.00 88.94 351 THR A O 1
ATOM 2732 N N . ALA A 1 352 ? 26.905 5.961 -34.396 1.00 89.38 352 ALA A N 1
ATOM 2733 C CA . ALA A 1 352 ? 26.060 5.279 -35.374 1.00 89.38 352 ALA A CA 1
ATOM 2734 C C . ALA A 1 352 ? 25.718 6.179 -36.577 1.00 89.38 352 ALA A C 1
ATOM 2736 O O . ALA A 1 352 ? 25.898 5.772 -37.728 1.00 89.38 352 ALA A O 1
ATOM 2737 N N . ILE A 1 353 ? 25.292 7.424 -36.327 1.00 92.81 353 ILE A N 1
ATOM 2738 C CA . ILE A 1 353 ? 25.000 8.418 -37.374 1.00 92.81 353 ILE A CA 1
ATOM 2739 C C . ILE A 1 353 ? 26.263 8.740 -38.178 1.00 92.81 353 ILE A C 1
ATOM 2741 O O . ILE A 1 353 ? 26.205 8.841 -39.407 1.00 92.81 353 ILE A O 1
ATOM 2745 N N . LEU A 1 354 ? 27.415 8.859 -37.512 1.00 92.94 354 LEU A N 1
ATOM 2746 C CA . LEU A 1 354 ? 28.700 9.095 -38.166 1.00 92.94 354 LEU A CA 1
ATOM 2747 C C . LEU A 1 354 ? 29.075 7.929 -39.089 1.00 92.94 354 LEU A C 1
ATOM 2749 O O . LEU A 1 354 ? 29.466 8.163 -40.230 1.00 92.94 354 LEU A O 1
ATOM 2753 N N . SER A 1 355 ? 28.899 6.683 -38.639 1.00 93.00 355 SER A N 1
ATOM 2754 C CA . SER A 1 355 ? 29.142 5.495 -39.464 1.00 93.00 355 SER A CA 1
ATOM 2755 C C . SER A 1 355 ? 28.266 5.488 -40.722 1.00 93.00 355 SER A C 1
ATOM 2757 O O . SER A 1 355 ? 28.780 5.357 -41.835 1.00 93.00 355 SER A O 1
ATOM 2759 N N . PHE A 1 356 ? 26.959 5.719 -40.566 1.00 93.25 356 PHE A N 1
ATOM 2760 C CA . PHE A 1 356 ? 26.029 5.789 -41.694 1.00 93.25 356 PHE A CA 1
ATOM 2761 C C . PHE A 1 356 ? 26.395 6.906 -42.682 1.00 93.25 356 PHE A C 1
ATOM 2763 O O . PHE A 1 356 ? 26.445 6.680 -43.892 1.00 93.25 356 PHE A O 1
ATOM 2770 N N . SER A 1 357 ? 26.732 8.090 -42.167 1.00 95.38 357 SER A N 1
ATOM 2771 C CA . SER A 1 357 ? 27.155 9.240 -42.975 1.00 95.38 357 SER A CA 1
ATOM 2772 C C . SER A 1 357 ? 28.416 8.944 -43.792 1.00 95.38 357 SER A C 1
ATOM 2774 O O . SER A 1 357 ? 28.513 9.366 -44.946 1.00 95.38 357 SER A O 1
ATOM 2776 N N . MET A 1 358 ? 29.366 8.182 -43.238 1.00 95.12 358 MET A N 1
ATOM 2777 C CA . MET A 1 358 ? 30.574 7.760 -43.954 1.00 95.12 358 MET A CA 1
ATOM 2778 C C . MET A 1 358 ? 30.251 6.772 -45.078 1.00 95.12 358 MET A C 1
ATOM 2780 O O . MET A 1 358 ? 30.739 6.947 -46.192 1.00 95.12 358 MET A O 1
ATOM 2784 N N . TYR A 1 359 ? 29.373 5.791 -44.855 1.00 94.50 359 TYR A N 1
ATOM 2785 C CA . TYR A 1 359 ? 28.954 4.882 -45.931 1.00 94.50 359 TYR A CA 1
ATOM 2786 C C . TYR A 1 359 ? 28.209 5.601 -47.058 1.00 94.50 359 TYR A C 1
ATOM 2788 O O . TYR A 1 359 ? 28.462 5.331 -48.234 1.00 94.50 359 TYR A O 1
ATOM 2796 N N . LEU A 1 360 ? 27.341 6.555 -46.718 1.00 94.31 360 LEU A N 1
ATOM 2797 C CA . LEU A 1 360 ? 26.674 7.392 -47.712 1.00 94.31 360 LEU A CA 1
ATOM 2798 C C . LEU A 1 360 ? 27.696 8.210 -48.519 1.00 94.31 360 LEU A C 1
ATOM 2800 O O . LEU A 1 360 ? 27.648 8.233 -49.749 1.00 94.31 360 LEU A O 1
ATOM 2804 N N . SER A 1 361 ? 28.662 8.821 -47.829 1.00 93.38 361 SER A N 1
ATOM 2805 C CA . SER A 1 361 ? 29.743 9.595 -48.452 1.00 93.38 361 SER A CA 1
ATOM 2806 C C . SER A 1 361 ? 30.620 8.734 -49.364 1.00 93.38 361 SER A C 1
ATOM 2808 O O . SER A 1 361 ? 31.034 9.196 -50.427 1.00 93.38 361 SER A O 1
ATOM 2810 N N . ALA A 1 362 ? 30.850 7.465 -49.010 1.00 93.88 362 ALA A N 1
ATOM 2811 C CA . ALA A 1 362 ? 31.562 6.518 -49.861 1.00 93.88 362 ALA A CA 1
ATOM 2812 C C . ALA A 1 362 ? 30.839 6.297 -51.196 1.00 93.88 362 ALA A C 1
ATOM 2814 O O . ALA A 1 362 ? 31.456 6.393 -52.257 1.00 93.88 362 ALA A O 1
ATOM 2815 N N . GLY A 1 363 ? 29.523 6.061 -51.149 1.00 90.44 363 GLY A N 1
ATOM 2816 C CA . GLY A 1 363 ? 28.699 5.889 -52.346 1.00 90.44 363 GLY A CA 1
ATOM 2817 C C . GLY A 1 363 ? 28.691 7.134 -53.233 1.00 90.44 363 GLY A C 1
ATOM 2818 O O . GLY A 1 363 ? 28.911 7.036 -54.441 1.00 90.44 363 GLY A O 1
ATOM 2819 N N . ILE A 1 364 ? 28.516 8.314 -52.628 1.00 90.25 364 ILE A N 1
ATOM 2820 C CA . ILE A 1 364 ? 28.547 9.599 -53.342 1.00 90.25 364 ILE A CA 1
ATOM 2821 C C . ILE A 1 364 ? 29.918 9.834 -53.987 1.00 90.25 364 ILE A C 1
ATOM 2823 O O . ILE A 1 364 ? 29.982 10.295 -55.124 1.00 90.25 364 ILE A O 1
ATOM 2827 N N . SER A 1 365 ? 31.014 9.488 -53.308 1.00 89.12 365 SER A N 1
ATOM 2828 C CA . SER A 1 365 ? 32.372 9.674 -53.829 1.00 89.12 365 SER A CA 1
ATOM 2829 C C . SER A 1 365 ? 32.666 8.794 -55.048 1.00 89.12 365 SER A C 1
ATOM 2831 O O . SER A 1 365 ? 33.186 9.287 -56.052 1.00 89.12 365 SER A O 1
ATOM 2833 N N . VAL A 1 366 ? 32.269 7.518 -55.007 1.00 91.50 366 VAL A N 1
ATOM 2834 C CA . VAL A 1 366 ? 32.415 6.602 -56.151 1.00 91.50 366 VAL A CA 1
ATOM 2835 C C . VAL A 1 366 ? 31.545 7.058 -57.323 1.00 91.50 366 VAL A C 1
ATOM 2837 O O . VAL A 1 366 ? 32.018 7.087 -58.460 1.00 91.50 366 VAL A O 1
ATOM 2840 N N . LEU A 1 367 ? 30.303 7.473 -57.051 1.00 88.75 367 LEU A N 1
ATOM 2841 C CA . LEU A 1 367 ? 29.402 8.011 -58.070 1.00 88.75 367 LEU A CA 1
ATOM 2842 C C . LEU A 1 367 ? 29.980 9.277 -58.713 1.00 88.75 367 LEU A C 1
ATOM 2844 O O . LEU A 1 367 ? 30.018 9.376 -59.936 1.00 88.75 367 LEU A O 1
ATOM 2848 N N . ALA A 1 368 ? 30.483 10.215 -57.909 1.00 85.06 368 ALA A N 1
ATOM 2849 C CA . ALA A 1 368 ? 31.137 11.421 -58.402 1.00 85.06 368 ALA A CA 1
ATOM 2850 C C . ALA A 1 368 ? 32.355 11.076 -59.273 1.00 85.06 368 ALA A C 1
ATOM 2852 O O . ALA A 1 368 ? 32.465 11.575 -60.390 1.00 85.06 368 ALA A O 1
ATOM 2853 N N . GLY A 1 369 ? 33.225 10.162 -58.832 1.00 86.19 369 GLY A N 1
ATOM 2854 C CA . GLY A 1 369 ? 34.369 9.713 -59.630 1.00 86.19 369 GLY A CA 1
ATOM 2855 C C . GLY A 1 369 ? 33.962 9.102 -60.975 1.00 86.19 369 GLY A C 1
ATOM 2856 O O . GLY A 1 369 ? 34.567 9.402 -62.004 1.00 86.19 369 GLY A O 1
ATOM 2857 N N . PHE A 1 370 ? 32.895 8.299 -60.993 1.00 86.62 370 PHE A N 1
ATOM 2858 C CA . PHE A 1 370 ? 32.355 7.708 -62.217 1.00 86.62 370 PHE A CA 1
ATOM 2859 C C . PHE A 1 370 ? 31.759 8.753 -63.172 1.00 86.62 370 PHE A C 1
ATOM 2861 O O . PHE A 1 370 ? 32.011 8.704 -64.376 1.00 86.62 370 PHE A O 1
ATOM 2868 N N . LEU A 1 371 ? 31.022 9.739 -62.654 1.00 83.69 371 LEU A N 1
ATOM 2869 C CA . LEU A 1 371 ? 30.493 10.841 -63.464 1.00 83.69 371 LEU A CA 1
ATOM 2870 C C . LEU A 1 371 ? 31.623 11.706 -64.049 1.00 83.69 371 LEU A C 1
ATOM 2872 O O . LEU A 1 371 ? 31.575 12.064 -65.228 1.00 83.69 371 LEU A O 1
ATOM 2876 N N . GLY A 1 372 ? 32.674 11.978 -63.267 1.00 82.25 372 GLY A N 1
ATOM 2877 C CA . GLY A 1 372 ? 33.880 12.666 -63.740 1.00 82.25 372 GLY A CA 1
ATOM 2878 C C . GLY A 1 372 ? 34.640 11.878 -64.815 1.00 82.25 372 GLY A C 1
ATOM 2879 O O . GLY A 1 372 ? 35.189 12.464 -65.751 1.00 82.25 372 GLY A O 1
ATOM 2880 N N . PHE A 1 373 ? 34.617 10.546 -64.735 1.00 85.25 373 PHE A N 1
ATOM 2881 C CA . PHE A 1 373 ? 35.155 9.666 -65.768 1.00 85.25 373 PHE A CA 1
ATOM 2882 C C . PHE A 1 373 ? 34.350 9.725 -67.064 1.00 85.25 373 PHE A C 1
ATOM 2884 O O . PHE A 1 373 ? 34.940 9.967 -68.115 1.00 85.25 373 PHE A O 1
ATOM 2891 N N . LEU A 1 374 ? 33.021 9.577 -67.001 1.00 82.50 374 LEU A N 1
ATOM 2892 C CA . LEU A 1 374 ? 32.152 9.640 -68.183 1.00 82.50 374 LEU A CA 1
ATOM 2893 C C . LEU A 1 374 ? 32.288 10.969 -68.931 1.00 82.50 374 LEU A C 1
ATOM 2895 O O . LEU A 1 374 ? 32.358 10.972 -70.159 1.00 82.50 374 LEU A O 1
ATOM 2899 N N . ARG A 1 375 ? 32.413 12.082 -68.200 1.00 75.06 375 ARG A N 1
ATOM 2900 C CA . ARG A 1 375 ? 32.656 13.411 -68.781 1.00 75.06 375 ARG A CA 1
ATOM 2901 C C . ARG A 1 375 ? 33.966 13.492 -69.578 1.00 75.06 375 ARG A C 1
ATOM 2903 O O . ARG A 1 375 ? 34.054 14.282 -70.508 1.00 75.06 375 ARG A O 1
ATOM 2910 N N . GLY A 1 376 ? 34.968 12.670 -69.257 1.00 71.88 376 GLY A N 1
ATOM 2911 C CA . GLY A 1 376 ? 36.224 12.604 -70.013 1.00 71.88 376 GLY A CA 1
ATOM 2912 C C . GLY A 1 376 ? 36.098 11.961 -71.401 1.00 71.88 376 GLY A C 1
ATOM 2913 O O . GLY A 1 376 ? 36.999 12.127 -72.218 1.00 71.88 376 GLY A O 1
ATOM 2914 N N . PHE A 1 377 ? 35.001 11.244 -71.680 1.00 71.31 377 PHE A N 1
ATOM 2915 C CA . PHE A 1 377 ? 34.803 10.502 -72.934 1.00 71.31 377 PHE A CA 1
ATOM 2916 C C . PHE A 1 377 ? 33.523 10.886 -73.689 1.00 71.31 377 PHE A C 1
ATOM 2918 O O . PHE A 1 377 ? 33.473 10.730 -74.908 1.00 71.31 377 PHE A O 1
ATOM 2925 N N . VAL A 1 378 ? 32.488 11.371 -72.995 1.00 67.94 378 VAL A N 1
ATOM 2926 C CA . VAL A 1 378 ? 31.169 11.659 -73.574 1.00 67.94 378 VAL A CA 1
ATOM 2927 C C . VAL A 1 378 ? 30.752 13.098 -73.262 1.00 67.94 378 VAL A C 1
ATOM 2929 O O . VAL A 1 378 ? 30.632 13.487 -72.101 1.00 67.94 378 VAL A O 1
ATOM 2932 N N . TYR A 1 379 ? 30.463 13.874 -74.308 1.00 60.56 379 TYR A N 1
ATOM 2933 C CA . TYR A 1 379 ? 29.862 15.205 -74.192 1.00 60.56 379 TYR A CA 1
ATOM 2934 C C . TYR A 1 379 ? 28.351 15.082 -73.941 1.00 60.56 379 TYR A C 1
ATOM 2936 O O . TYR A 1 379 ? 27.561 14.946 -74.872 1.00 60.56 379 TYR A O 1
ATOM 2944 N N . LEU A 1 380 ? 27.946 15.114 -72.670 1.00 64.88 380 LEU A N 1
ATOM 2945 C CA . LEU A 1 380 ? 26.543 15.191 -72.249 1.00 64.88 380 LEU A CA 1
ATOM 2946 C C . LEU A 1 380 ? 26.287 16.560 -71.607 1.00 64.88 380 LEU A C 1
ATOM 2948 O O . LEU A 1 380 ? 26.922 16.899 -70.611 1.00 64.88 380 LEU A O 1
ATOM 2952 N N . SER A 1 381 ? 25.316 17.315 -72.125 1.00 58.66 381 SER A N 1
ATOM 2953 C CA . SER A 1 381 ? 24.949 18.660 -71.639 1.00 58.66 381 SER A CA 1
ATOM 2954 C C . SER A 1 381 ? 24.533 18.698 -70.160 1.00 58.66 381 SER A C 1
ATOM 2956 O O . SER A 1 381 ? 24.719 19.699 -69.477 1.00 58.66 381 SER A O 1
ATOM 2958 N N . VAL A 1 382 ? 24.020 17.587 -69.623 1.00 61.25 382 VAL A N 1
ATOM 2959 C CA . VAL A 1 382 ? 23.651 17.452 -68.200 1.00 61.25 382 VAL A CA 1
ATOM 2960 C C . VAL A 1 382 ? 24.885 17.416 -67.283 1.00 61.25 382 VAL A C 1
ATOM 2962 O O . VAL A 1 382 ? 24.812 17.856 -66.138 1.00 61.25 382 VAL A O 1
ATOM 2965 N N . LEU A 1 383 ? 26.032 16.940 -67.780 1.00 58.50 383 LEU A N 1
ATOM 2966 C CA . LEU A 1 383 ? 27.278 16.841 -67.013 1.00 58.50 383 LEU A CA 1
ATOM 2967 C C . LEU A 1 383 ? 28.092 18.142 -67.006 1.00 58.50 383 LEU A C 1
ATOM 2969 O O . LEU A 1 383 ? 28.991 18.262 -66.176 1.00 58.50 383 LEU A O 1
ATOM 2973 N N . GLU A 1 384 ? 27.798 19.121 -67.873 1.00 57.31 384 GLU A N 1
ATOM 2974 C CA . GLU A 1 384 ? 28.513 20.411 -67.907 1.00 57.31 384 GLU A CA 1
ATOM 2975 C C . GLU A 1 384 ? 28.312 21.219 -66.620 1.00 57.31 384 GLU A C 1
A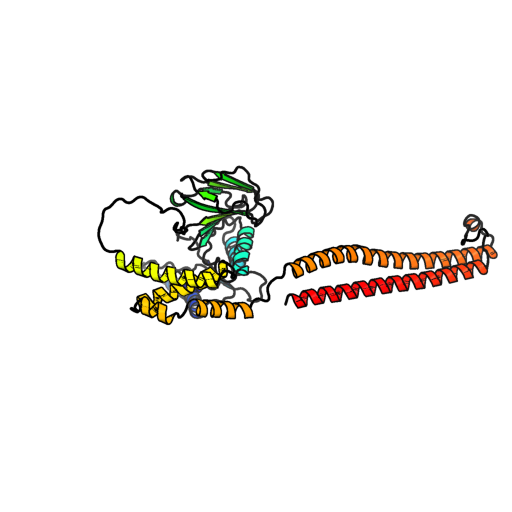TOM 2977 O O . GLU A 1 384 ? 29.271 21.790 -66.095 1.00 57.31 384 GLU A O 1
ATOM 2982 N N . ASN A 1 385 ? 27.099 21.180 -66.064 1.00 58.72 385 ASN A N 1
ATOM 2983 C CA . ASN A 1 385 ? 26.727 21.925 -64.858 1.00 58.72 385 ASN A CA 1
ATOM 2984 C C . ASN A 1 385 ? 27.218 21.273 -63.553 1.00 58.72 385 ASN A C 1
ATOM 2986 O O . ASN A 1 385 ? 27.229 21.920 -62.507 1.00 58.72 385 ASN A O 1
ATOM 2990 N N . ALA A 1 386 ? 27.640 20.006 -63.594 1.00 58.81 386 ALA A N 1
ATOM 2991 C CA . ALA A 1 386 ? 28.141 19.277 -62.433 1.00 58.81 386 ALA A CA 1
ATOM 2992 C C . ALA A 1 386 ? 29.676 19.355 -62.378 1.00 58.81 386 ALA A C 1
ATOM 2994 O O . ALA A 1 386 ? 30.380 18.496 -62.913 1.00 58.81 386 ALA A O 1
ATOM 2995 N N . ARG A 1 387 ? 30.212 20.405 -61.743 1.00 62.75 387 ARG A N 1
ATOM 2996 C CA . ARG A 1 387 ? 31.654 20.525 -61.475 1.00 62.75 387 ARG A CA 1
ATOM 2997 C C . ARG A 1 387 ? 32.036 19.689 -60.257 1.00 62.75 387 ARG A C 1
ATOM 2999 O O . ARG A 1 387 ? 31.618 19.989 -59.142 1.00 62.75 387 ARG A O 1
ATOM 3006 N N . ILE A 1 388 ? 32.849 18.657 -60.468 1.00 60.62 388 ILE A N 1
ATOM 3007 C CA . ILE A 1 388 ? 33.418 17.841 -59.391 1.00 60.62 388 ILE A CA 1
ATOM 3008 C C . ILE A 1 388 ? 34.789 18.422 -59.044 1.00 60.62 388 ILE A C 1
ATOM 3010 O O . ILE A 1 388 ? 35.740 18.301 -59.812 1.00 60.62 388 ILE A O 1
ATOM 3014 N N . MET A 1 389 ? 34.872 19.081 -57.892 1.00 61.97 389 MET A N 1
ATOM 3015 C CA . MET A 1 389 ? 36.106 19.654 -57.354 1.00 61.97 389 MET A CA 1
ATOM 3016 C C . MET A 1 389 ? 36.573 18.825 -56.158 1.00 61.97 389 MET A C 1
ATOM 3018 O O . MET A 1 389 ? 35.768 18.464 -55.301 1.00 61.97 389 MET A O 1
ATOM 3022 N N . VAL A 1 390 ? 37.872 18.533 -56.082 1.00 58.34 390 VAL A N 1
ATOM 3023 C CA . VAL A 1 390 ? 38.468 17.772 -54.972 1.00 58.34 390 VAL A CA 1
ATOM 3024 C C . VAL A 1 390 ? 39.665 18.537 -54.433 1.00 58.34 390 VAL A C 1
ATOM 3026 O O . VAL A 1 390 ? 40.759 18.325 -54.935 1.00 58.34 390 VAL A O 1
ATOM 3029 N N . PHE A 1 391 ? 39.453 19.406 -53.430 1.00 57.97 391 PHE A N 1
ATOM 3030 C CA . PHE A 1 391 ? 40.445 20.196 -52.655 1.00 57.97 391 PHE A CA 1
ATOM 3031 C C . PHE A 1 391 ? 41.486 21.043 -53.439 1.00 57.97 391 PHE A C 1
ATOM 3033 O O . PHE A 1 391 ? 42.010 22.014 -52.900 1.00 57.97 391 PHE A O 1
ATOM 3040 N N . MET A 1 392 ? 41.749 20.734 -54.704 1.00 54.56 392 MET A N 1
ATOM 3041 C CA . MET A 1 392 ? 42.599 21.402 -55.673 1.00 54.56 392 MET A CA 1
ATOM 3042 C C . MET A 1 392 ? 41.707 22.217 -56.614 1.00 54.56 392 MET A C 1
ATOM 3044 O O . MET A 1 392 ? 40.600 21.800 -56.950 1.00 54.56 392 MET A O 1
ATOM 3048 N N . HIS A 1 393 ? 42.191 23.382 -57.043 1.00 55.31 393 HIS A N 1
ATOM 3049 C CA . HIS A 1 393 ? 41.443 24.339 -57.872 1.00 55.31 393 HIS A CA 1
ATOM 3050 C C . HIS A 1 393 ? 41.254 23.905 -59.343 1.00 55.31 393 HIS A C 1
ATOM 3052 O O . HIS A 1 393 ? 40.726 24.681 -60.137 1.00 55.31 393 HIS A O 1
ATOM 3058 N N . GLU A 1 394 ? 41.659 22.689 -59.718 1.00 61.84 394 GLU A N 1
ATOM 3059 C CA . GLU A 1 394 ? 41.571 22.183 -61.092 1.00 61.84 394 GLU A CA 1
ATOM 3060 C C . GLU A 1 394 ? 40.483 21.107 -61.239 1.00 61.84 394 GLU A C 1
ATOM 3062 O O . GLU A 1 394 ? 40.308 20.248 -60.372 1.00 61.84 394 GLU A O 1
ATOM 3067 N N . GLU A 1 395 ? 39.737 21.160 -62.349 1.00 67.38 395 GLU A N 1
ATOM 3068 C CA . GLU A 1 395 ? 38.711 20.168 -62.685 1.00 67.38 395 GLU A CA 1
ATOM 3069 C C . GLU A 1 395 ? 39.370 18.830 -63.055 1.00 67.38 395 GLU A C 1
ATOM 3071 O O . GLU A 1 395 ? 40.092 18.727 -64.048 1.00 67.38 395 GLU A O 1
ATOM 3076 N N . ILE A 1 396 ? 39.096 17.781 -62.277 1.00 71.19 396 ILE A N 1
ATOM 3077 C CA . ILE A 1 396 ? 39.621 16.439 -62.544 1.00 71.19 396 ILE A CA 1
ATOM 3078 C C . ILE A 1 396 ? 38.619 15.688 -63.424 1.00 71.19 396 ILE A C 1
ATOM 3080 O O . ILE A 1 396 ? 37.474 15.470 -63.029 1.00 71.19 396 ILE A O 1
ATOM 3084 N N . THR A 1 397 ? 39.047 15.266 -64.613 1.00 78.50 397 THR A N 1
ATOM 3085 C CA . THR A 1 397 ? 38.209 14.535 -65.579 1.00 78.50 397 THR A CA 1
ATOM 3086 C C . THR A 1 397 ? 38.882 13.245 -66.045 1.00 78.50 397 THR A C 1
ATOM 3088 O O . THR A 1 397 ? 40.097 13.079 -65.927 1.00 78.50 397 THR A O 1
ATOM 3091 N N . GLY A 1 398 ? 38.090 12.300 -66.556 1.00 81.00 398 GLY A N 1
ATOM 3092 C CA . GLY A 1 398 ? 38.596 11.040 -67.104 1.00 81.00 398 GLY A CA 1
ATOM 3093 C C . GLY A 1 398 ? 39.055 10.040 -66.034 1.00 81.00 398 GLY A C 1
ATOM 3094 O O . GLY A 1 398 ? 38.513 9.988 -64.931 1.00 81.00 398 GLY A O 1
ATOM 3095 N N . LEU A 1 399 ? 40.042 9.200 -66.367 1.00 84.38 399 LEU A N 1
ATOM 3096 C CA . LEU A 1 399 ? 40.533 8.121 -65.490 1.00 84.38 399 LEU A CA 1
ATOM 3097 C C . LEU A 1 399 ? 40.990 8.581 -64.087 1.00 84.38 399 LEU A C 1
ATOM 3099 O O . LEU A 1 399 ? 40.667 7.886 -63.120 1.00 84.38 399 LEU A O 1
ATOM 3103 N N . PRO A 1 400 ? 41.675 9.732 -63.921 1.00 85.06 400 PRO A N 1
ATOM 3104 C CA . PRO A 1 400 ? 42.046 10.234 -62.596 1.00 85.06 400 PRO A CA 1
ATOM 3105 C C . PRO A 1 400 ? 40.846 10.493 -61.673 1.00 85.06 400 PRO A C 1
ATOM 3107 O O . PRO A 1 400 ? 40.932 10.219 -60.477 1.00 85.06 400 PRO A O 1
ATOM 3110 N N . ALA A 1 401 ? 39.711 10.953 -62.214 1.00 83.62 401 ALA A N 1
ATOM 3111 C CA . ALA A 1 401 ? 38.499 11.201 -61.431 1.00 83.62 401 ALA A CA 1
ATOM 3112 C C . ALA A 1 401 ? 37.913 9.900 -60.861 1.00 83.62 401 ALA A C 1
ATOM 3114 O O . ALA A 1 401 ? 37.548 9.847 -59.685 1.00 83.62 401 ALA A O 1
ATOM 3115 N N . LEU A 1 402 ? 37.898 8.828 -61.664 1.00 86.62 402 LEU A N 1
ATOM 3116 C CA . LEU A 1 402 ? 37.463 7.505 -61.213 1.00 86.62 402 LEU A CA 1
ATOM 3117 C C . LEU A 1 402 ? 38.365 6.978 -60.097 1.00 86.62 402 LEU A C 1
ATOM 3119 O O . LEU A 1 402 ? 37.870 6.498 -59.081 1.00 86.62 402 LEU A O 1
ATOM 3123 N N . PHE A 1 403 ? 39.683 7.094 -60.275 1.00 89.75 403 PHE A N 1
ATOM 3124 C CA . PHE A 1 403 ? 40.648 6.620 -59.289 1.00 89.75 403 PHE A CA 1
ATOM 3125 C C . PHE A 1 403 ? 40.487 7.348 -57.951 1.00 89.75 403 PHE A C 1
ATOM 3127 O O . PHE A 1 403 ? 40.411 6.710 -56.905 1.00 89.75 403 PHE A O 1
ATOM 3134 N N . ILE A 1 404 ? 40.359 8.675 -57.981 1.00 87.00 404 ILE A N 1
ATOM 3135 C CA . ILE A 1 404 ? 40.170 9.489 -56.776 1.00 87.00 404 ILE A CA 1
ATOM 3136 C C . ILE A 1 404 ? 38.848 9.147 -56.080 1.00 87.00 404 ILE A C 1
ATOM 3138 O O . ILE A 1 404 ? 38.848 8.935 -54.869 1.00 87.00 404 ILE A O 1
ATOM 3142 N N . GLY A 1 405 ? 37.744 9.022 -56.824 1.00 88.12 405 GLY A N 1
ATOM 3143 C CA . GLY A 1 405 ? 36.453 8.622 -56.254 1.00 88.12 405 GLY A CA 1
ATOM 3144 C C . GLY A 1 405 ? 36.486 7.235 -55.604 1.00 88.12 405 GLY A C 1
ATOM 3145 O O . GLY A 1 405 ? 35.927 7.040 -54.527 1.00 88.12 405 GLY A O 1
ATOM 3146 N N . LEU A 1 406 ? 37.202 6.276 -56.202 1.00 92.56 406 LEU A N 1
ATOM 3147 C CA . LEU A 1 406 ? 37.402 4.947 -55.615 1.00 92.56 406 LEU A CA 1
ATOM 3148 C C . LEU A 1 406 ? 38.268 4.991 -54.350 1.00 92.56 406 LEU A C 1
ATOM 3150 O O . LEU A 1 406 ? 37.943 4.322 -53.370 1.00 92.56 406 LEU A O 1
ATOM 3154 N N . VAL A 1 407 ? 39.340 5.790 -54.342 1.00 93.25 407 VAL A N 1
ATOM 3155 C CA . VAL A 1 407 ? 40.217 5.952 -53.171 1.00 93.25 407 VAL A CA 1
ATOM 3156 C C . VAL A 1 407 ? 39.461 6.588 -52.004 1.00 93.25 407 VAL A C 1
ATOM 3158 O O . VAL A 1 407 ? 39.477 6.041 -50.903 1.00 93.25 407 VAL A O 1
ATOM 3161 N N . PHE A 1 408 ? 38.753 7.697 -52.228 1.00 90.25 408 PHE A N 1
ATOM 3162 C CA . PHE A 1 408 ? 37.937 8.328 -51.185 1.00 90.25 408 PHE A CA 1
ATOM 3163 C C . PHE A 1 408 ? 36.791 7.421 -50.730 1.00 90.25 408 PHE A C 1
ATOM 3165 O O . PHE A 1 408 ? 36.549 7.307 -49.529 1.00 90.25 408 PHE A O 1
ATOM 3172 N N . GLY A 1 409 ? 36.144 6.711 -51.659 1.00 92.88 409 GLY A N 1
ATOM 3173 C CA . GLY A 1 409 ? 35.164 5.677 -51.339 1.00 92.88 409 GLY A CA 1
ATOM 3174 C C . GLY A 1 409 ? 35.722 4.624 -50.378 1.00 92.88 409 GLY A C 1
ATOM 3175 O O . GLY A 1 409 ? 35.117 4.349 -49.343 1.00 92.88 409 GLY A O 1
ATOM 3176 N N . ALA A 1 410 ? 36.913 4.091 -50.664 1.00 94.62 410 ALA A N 1
ATOM 3177 C CA . ALA A 1 410 ? 37.580 3.121 -49.800 1.00 94.62 410 ALA A CA 1
ATOM 3178 C C . ALA A 1 410 ? 37.923 3.705 -48.417 1.00 94.62 410 ALA A C 1
ATOM 3180 O O . ALA A 1 410 ? 37.677 3.053 -47.401 1.00 94.62 410 ALA A O 1
ATOM 3181 N N . VAL A 1 411 ? 38.431 4.942 -48.358 1.00 95.31 411 VAL A N 1
ATOM 3182 C CA . VAL A 1 411 ? 38.726 5.640 -47.093 1.00 95.31 411 VAL A CA 1
ATOM 3183 C C . VAL A 1 411 ? 37.463 5.791 -46.242 1.00 95.31 411 VAL A C 1
ATOM 3185 O O . VAL A 1 411 ? 37.474 5.443 -45.061 1.00 95.31 411 VAL A O 1
ATOM 3188 N N . PHE A 1 412 ? 36.358 6.248 -46.831 1.00 95.25 412 PHE A N 1
ATOM 3189 C CA . PHE A 1 412 ? 35.096 6.412 -46.115 1.00 95.25 412 PHE A CA 1
ATOM 3190 C C . PHE A 1 412 ? 34.508 5.081 -45.635 1.00 95.25 412 PHE A C 1
ATOM 3192 O O . PHE A 1 412 ? 34.003 5.017 -44.517 1.00 95.25 412 PHE A O 1
ATOM 3199 N N . VAL A 1 413 ? 34.633 3.999 -46.410 1.00 94.69 413 VAL A N 1
ATOM 3200 C CA . VAL A 1 413 ? 34.234 2.652 -45.962 1.00 94.69 413 VAL A CA 1
ATOM 3201 C C . VAL A 1 413 ? 35.052 2.213 -44.746 1.00 94.69 413 VAL A C 1
ATOM 3203 O O . VAL A 1 413 ? 34.483 1.715 -43.775 1.00 94.69 413 VAL A O 1
ATOM 3206 N N . VAL A 1 414 ? 36.372 2.430 -44.751 1.00 96.00 414 VAL A N 1
ATOM 3207 C CA . VAL A 1 414 ? 37.233 2.106 -43.600 1.00 96.00 414 VAL A CA 1
ATOM 3208 C C . VAL A 1 414 ? 36.828 2.908 -42.364 1.00 96.00 414 VAL A C 1
ATOM 3210 O O . VAL A 1 414 ? 36.656 2.323 -41.294 1.00 96.00 414 VAL A O 1
ATOM 3213 N N . LEU A 1 415 ? 36.616 4.219 -42.502 1.00 93.50 415 LEU A N 1
ATOM 3214 C CA . LEU A 1 415 ? 36.163 5.070 -41.397 1.00 93.50 415 LEU A CA 1
ATOM 3215 C C . LEU A 1 415 ? 34.782 4.642 -40.879 1.00 93.50 415 LEU A C 1
ATOM 3217 O O . LEU A 1 415 ? 34.604 4.498 -39.671 1.00 93.50 415 LEU A O 1
ATOM 3221 N N . GLY A 1 416 ? 33.840 4.347 -41.777 1.00 94.94 416 GLY A N 1
ATOM 3222 C CA . GLY A 1 416 ? 32.511 3.845 -41.429 1.00 94.94 416 GLY A CA 1
ATOM 3223 C C . GLY A 1 416 ? 32.562 2.532 -40.645 1.00 94.94 416 GLY A C 1
ATOM 3224 O O . GLY A 1 416 ? 31.872 2.397 -39.630 1.00 94.94 416 GLY A O 1
ATOM 3225 N N . MET A 1 417 ? 33.429 1.595 -41.048 1.00 93.44 417 MET A N 1
ATOM 3226 C CA . MET A 1 417 ? 33.652 0.334 -40.330 1.00 93.44 417 MET A CA 1
ATOM 3227 C C . MET A 1 417 ? 34.245 0.550 -38.936 1.00 93.44 417 MET A C 1
ATOM 3229 O O . MET A 1 417 ? 33.828 -0.117 -37.988 1.00 93.44 417 MET A O 1
ATOM 3233 N N . LEU A 1 418 ? 35.213 1.461 -38.791 1.00 93.88 418 LEU A N 1
ATOM 3234 C CA . LEU A 1 418 ? 35.812 1.785 -37.494 1.00 93.88 418 LEU A CA 1
ATOM 3235 C C . LEU A 1 418 ? 34.782 2.409 -36.545 1.00 93.88 418 LEU A C 1
ATOM 3237 O O . LEU A 1 418 ? 34.681 1.974 -35.398 1.00 93.88 418 LEU A O 1
ATOM 3241 N N . SER A 1 419 ? 33.973 3.354 -37.031 1.00 91.62 419 SER A N 1
ATOM 3242 C CA . SER A 1 419 ? 32.890 3.960 -36.249 1.00 91.62 419 SER A CA 1
ATOM 3243 C C . SER A 1 419 ? 31.845 2.927 -35.823 1.00 91.62 419 SER A C 1
ATOM 3245 O O . SER A 1 419 ? 31.467 2.900 -34.658 1.00 91.62 419 SER A O 1
ATOM 3247 N N . TRP A 1 420 ? 31.447 2.013 -36.715 1.00 93.88 420 TRP A N 1
ATOM 3248 C CA . TRP A 1 420 ? 30.502 0.940 -36.381 1.00 93.88 420 TRP A CA 1
ATOM 3249 C C . TRP A 1 420 ? 31.055 -0.028 -35.329 1.00 93.88 420 TRP A C 1
ATOM 3251 O O . TRP A 1 420 ? 30.360 -0.408 -34.386 1.00 93.88 420 TRP A O 1
ATOM 3261 N N . LYS A 1 421 ? 32.335 -0.406 -35.455 1.00 92.44 421 LYS A N 1
ATOM 3262 C CA . LYS A 1 421 ? 33.016 -1.226 -34.444 1.00 92.44 421 LYS A CA 1
ATOM 3263 C C . LYS A 1 421 ? 33.041 -0.528 -33.089 1.00 92.44 421 LYS A C 1
ATOM 3265 O O . LYS A 1 421 ? 32.773 -1.184 -32.086 1.00 92.44 421 LYS A O 1
ATOM 3270 N N . ALA A 1 422 ? 33.319 0.776 -33.057 1.00 88.44 422 ALA A N 1
ATOM 3271 C CA . ALA A 1 422 ? 33.263 1.559 -31.828 1.00 88.44 422 ALA A CA 1
ATOM 3272 C C . ALA A 1 422 ? 31.855 1.522 -31.211 1.00 88.44 422 ALA A C 1
ATOM 3274 O O . ALA A 1 422 ? 31.729 1.196 -30.034 1.00 88.44 422 ALA A O 1
ATOM 3275 N N . THR A 1 423 ? 30.798 1.728 -32.006 1.00 89.88 423 THR A N 1
ATOM 3276 C CA . THR A 1 423 ? 29.405 1.630 -31.540 1.00 89.88 423 THR A CA 1
ATOM 3277 C C . THR A 1 423 ? 29.102 0.265 -30.910 1.00 89.88 423 THR A C 1
ATOM 3279 O O . THR A 1 423 ? 28.576 0.208 -29.800 1.00 89.88 423 THR A O 1
ATOM 3282 N N . ILE A 1 424 ? 29.484 -0.845 -31.556 1.00 88.81 424 ILE A N 1
ATOM 3283 C CA . ILE A 1 424 ? 29.262 -2.199 -31.014 1.00 88.81 424 ILE A CA 1
ATOM 3284 C C . ILE A 1 424 ? 30.023 -2.418 -29.703 1.00 88.81 424 ILE A C 1
ATOM 3286 O O . ILE A 1 424 ? 29.469 -2.992 -28.764 1.00 88.81 424 ILE A O 1
ATOM 3290 N N . ILE A 1 425 ? 31.288 -1.991 -29.631 1.00 88.56 425 ILE A N 1
ATOM 3291 C CA . ILE A 1 425 ? 32.103 -2.118 -28.414 1.00 88.56 425 ILE A CA 1
ATOM 3292 C C . ILE A 1 425 ? 31.427 -1.385 -27.256 1.00 88.56 425 ILE A C 1
ATOM 3294 O O . ILE A 1 425 ? 31.329 -1.940 -26.164 1.00 88.56 425 ILE A O 1
ATOM 3298 N N . MET A 1 426 ? 30.909 -0.181 -27.503 1.00 83.62 426 MET A N 1
ATOM 3299 C CA . MET A 1 426 ? 30.206 0.591 -26.483 1.00 83.62 426 MET A CA 1
ATOM 3300 C C . MET A 1 426 ? 28.922 -0.095 -26.024 1.00 83.62 426 MET A C 1
ATOM 3302 O O . MET A 1 426 ? 28.726 -0.247 -24.824 1.00 83.62 426 MET A O 1
ATOM 3306 N N . VAL A 1 427 ? 28.082 -0.576 -26.946 1.00 84.75 427 VAL A N 1
ATOM 3307 C CA . VAL A 1 427 ? 26.849 -1.303 -26.590 1.00 84.75 427 VAL A CA 1
ATOM 3308 C C . VAL A 1 427 ? 27.157 -2.524 -25.717 1.00 84.75 427 VAL A C 1
ATOM 3310 O O . VAL A 1 427 ? 26.517 -2.718 -24.688 1.00 84.75 427 VAL A O 1
ATOM 3313 N N . ARG A 1 428 ? 28.176 -3.315 -26.079 1.00 85.00 428 ARG A N 1
ATOM 3314 C CA . ARG A 1 428 ? 28.591 -4.491 -25.295 1.00 85.00 428 ARG A CA 1
ATOM 3315 C C . ARG A 1 428 ? 29.138 -4.119 -23.922 1.00 85.00 428 ARG A C 1
ATOM 3317 O O . ARG A 1 428 ? 28.815 -4.783 -22.944 1.00 85.00 428 ARG A O 1
ATOM 3324 N N . PHE A 1 429 ? 29.949 -3.065 -23.847 1.00 82.12 429 PHE A N 1
ATOM 3325 C CA . PHE A 1 429 ? 30.462 -2.554 -22.579 1.00 82.12 429 PHE A CA 1
ATOM 3326 C C . PHE A 1 429 ? 29.316 -2.162 -21.637 1.00 82.12 429 PHE A C 1
ATOM 3328 O O . PHE A 1 429 ? 29.331 -2.539 -20.470 1.00 82.12 429 PHE A O 1
ATOM 3335 N N . PHE A 1 430 ? 28.286 -1.480 -22.145 1.00 74.56 430 PHE A N 1
ATOM 3336 C CA . PHE A 1 430 ? 27.127 -1.104 -21.333 1.00 74.56 430 PHE A CA 1
ATOM 3337 C C . PHE A 1 430 ? 26.272 -2.297 -20.906 1.00 74.56 430 PHE A C 1
ATOM 3339 O O . PHE A 1 430 ? 25.816 -2.321 -19.767 1.00 74.56 430 PHE A O 1
ATOM 3346 N N . GLN A 1 431 ? 26.092 -3.300 -21.768 1.00 75.44 431 GLN A N 1
ATOM 3347 C CA . GLN A 1 431 ? 25.410 -4.539 -21.384 1.00 75.44 431 GLN A CA 1
ATOM 3348 C C . GLN A 1 431 ? 26.143 -5.262 -20.243 1.00 75.44 431 GLN A C 1
ATOM 3350 O O . GLN A 1 431 ? 25.494 -5.710 -19.303 1.00 75.44 431 GLN A O 1
ATOM 3355 N N . ASP A 1 432 ? 27.480 -5.318 -20.279 1.00 77.25 432 ASP A N 1
ATOM 3356 C CA . ASP A 1 432 ? 28.287 -5.922 -19.207 1.00 77.25 432 ASP A CA 1
ATOM 3357 C C . ASP A 1 432 ? 28.196 -5.126 -17.894 1.00 77.25 432 ASP A C 1
ATOM 3359 O O . ASP A 1 432 ? 28.068 -5.706 -16.820 1.00 77.25 432 ASP A O 1
ATOM 3363 N N . GLN A 1 433 ? 28.214 -3.791 -17.963 1.00 68.94 433 GLN A N 1
ATOM 3364 C CA . GLN A 1 433 ? 28.074 -2.942 -16.774 1.00 68.94 433 GLN A CA 1
ATOM 3365 C C . GLN A 1 433 ? 26.679 -3.045 -16.142 1.00 68.94 433 GLN A C 1
ATOM 3367 O O . GLN A 1 433 ? 26.581 -3.198 -14.928 1.00 68.94 433 GLN A O 1
ATOM 3372 N N . ALA A 1 434 ? 25.611 -3.019 -16.946 1.00 63.72 434 ALA A N 1
ATOM 3373 C CA . ALA A 1 434 ? 24.246 -3.213 -16.455 1.00 63.72 434 ALA A CA 1
ATOM 3374 C C . ALA A 1 434 ? 24.072 -4.592 -15.798 1.00 63.72 434 ALA A C 1
ATOM 3376 O O . ALA A 1 434 ? 23.454 -4.709 -14.743 1.00 63.72 434 ALA A O 1
ATOM 3377 N N . TRP A 1 435 ? 24.675 -5.633 -16.381 1.00 62.16 435 TRP A N 1
ATOM 3378 C CA . TRP A 1 435 ? 24.639 -6.981 -15.821 1.00 62.16 435 TRP A CA 1
ATOM 3379 C C . TRP A 1 435 ? 25.355 -7.079 -14.465 1.00 62.16 435 TRP A C 1
ATOM 3381 O O . TRP A 1 435 ? 24.825 -7.706 -13.551 1.00 62.16 435 TRP A O 1
ATOM 3391 N N . ARG A 1 436 ? 26.515 -6.427 -14.302 1.00 62.03 436 ARG A N 1
ATOM 3392 C CA . ARG A 1 436 ? 27.263 -6.403 -13.028 1.00 62.03 436 ARG A CA 1
ATOM 3393 C C . ARG A 1 436 ? 26.503 -5.712 -11.900 1.00 62.03 436 ARG A C 1
ATOM 3395 O O . ARG A 1 436 ? 26.536 -6.202 -10.782 1.00 62.03 436 ARG A O 1
ATOM 3402 N N . LEU A 1 437 ? 25.799 -4.621 -12.192 1.00 57.75 437 LEU A N 1
ATOM 3403 C CA . LEU A 1 437 ? 25.011 -3.891 -11.193 1.00 57.75 437 LEU A CA 1
ATOM 3404 C C . LEU A 1 437 ? 23.848 -4.736 -10.661 1.00 57.75 437 LEU A C 1
ATOM 3406 O O . LEU A 1 437 ? 23.685 -4.853 -9.453 1.00 57.75 437 LEU A O 1
ATOM 3410 N N . HIS A 1 438 ? 23.131 -5.433 -11.545 1.00 51.81 438 HIS A N 1
ATOM 3411 C CA . HIS A 1 438 ? 22.086 -6.377 -11.135 1.00 51.81 438 HIS A CA 1
ATOM 3412 C C . HIS A 1 438 ? 22.608 -7.582 -10.329 1.00 51.81 438 HIS A C 1
ATOM 3414 O O . HIS A 1 438 ? 21.823 -8.227 -9.643 1.00 51.81 438 HIS A O 1
ATOM 3420 N N . HIS A 1 439 ? 23.904 -7.906 -10.410 1.00 53.03 439 HIS A N 1
ATOM 3421 C CA . HIS A 1 439 ? 24.525 -8.987 -9.630 1.00 53.03 439 HIS A CA 1
ATOM 3422 C C . HIS A 1 439 ? 25.178 -8.513 -8.325 1.00 53.03 439 HIS A C 1
ATOM 3424 O O . HIS A 1 439 ? 25.484 -9.353 -7.491 1.00 53.03 439 HIS A O 1
ATOM 3430 N N . GLU A 1 440 ? 25.423 -7.213 -8.145 1.00 45.06 440 GLU A N 1
ATOM 3431 C CA . GLU A 1 440 ? 25.891 -6.648 -6.867 1.00 45.06 440 GLU A CA 1
ATOM 3432 C C . GLU A 1 440 ? 24.726 -6.265 -5.931 1.00 45.06 440 GLU A C 1
ATOM 3434 O O . GLU A 1 440 ? 24.951 -6.042 -4.742 1.00 45.06 440 GLU A O 1
ATOM 3439 N N . GLU A 1 441 ? 23.496 -6.194 -6.456 1.00 41.72 441 GLU A N 1
ATOM 3440 C CA . GLU A 1 441 ? 22.248 -5.988 -5.700 1.00 41.72 441 GLU A CA 1
ATOM 3441 C C . GLU A 1 441 ? 21.589 -7.298 -5.208 1.00 41.72 441 GLU A C 1
ATOM 3443 O O . GLU A 1 441 ? 20.658 -7.234 -4.405 1.00 41.72 441 GLU A O 1
ATOM 3448 N N . MET A 1 442 ? 22.079 -8.468 -5.649 1.00 36.62 442 MET A N 1
ATOM 3449 C CA . MET A 1 442 ? 21.745 -9.805 -5.115 1.00 36.62 442 MET A CA 1
ATOM 3450 C C . MET A 1 442 ? 22.876 -10.328 -4.231 1.00 36.62 442 MET A C 1
ATOM 3452 O O . MET A 1 442 ? 22.570 -11.079 -3.277 1.00 36.62 442 MET A O 1
#

InterPro domains:
  IPR006282 Thiamin pyrophosphokinase [cd07995] (3-223)
  IPR007373 Thiamin pyrophosphokinase, thiamin-binding domain [PF04265] (166-218)
  IPR036759 Thiamin pyrophosphokinase, catalytic domain superfamily [G3DSA:3.40.50.10240] (1-56)
  IPR036759 Thiamin pyrophosphokinase, catalytic domain superfamily [G3DSA:3.40.50.10240] (64-230)
  IPR036759 Thiamin pyrophosphokinase, catalytic domain superfamily [SSF63999] (3-140)
  IPR053149 Thiamine pyrophosphokinase [PTHR41299] (73-218)